Protein AF-A0A2E3PX96-F1 (afdb_monomer_lite)

Secondary structure (DSSP, 8-state):
---S--EEEEEEEE--SS---TT-EEEEEE-S-S---EEEEEEEEETTEEEESS---S-TTSEEEEEE-TTS-EEEEEEEEE-TT-SEEEEPHHHHHHHHHHH--SGGGG---SSSPPEEEEEE---EEEEEEEEEEEE-SSEEEEEEEE--HHHHHTTSS-PPPPPPPPP-PPPP-S------EEEEEEE-SS-EEEEEEE---TT-SEEEEEEESSSS--EEEEEESSSEEEEEE-SS-EEEEEEEESSSB-PPEEEEEPPPPPP----TT----HHHHHHHHHHHHHHHHHHHHHHHHHHHHHHHHHHHHHHHHHHHHHHHHHHHHHHHHHHHHHHHHHHHHHHHHHHHHHHHHHHHHHHHHHHHHHHHHHHHHHHHHHHHHHHHHHHHHHHHTTEEEETTEEEE--EEEEEEEEEETTTEEEEEEEEEE-SBTTB--EE--S-EEEEESSS--EEEE---S--EEE-SS-EEESEETTEE--SS---S---GGG-S------S----S--------GGG----S------SS-TT--------PPP--B--------S-------TT--TTPPEEEEE-PPTT--EEEEEEEEESS-EEEEEEEEEEESSSSSPPEEEEEEEEEEEEEE-TT-EEEEEEEE---S-SEEEEEEEEEE--SS-----EEEEEEEEEEPP-

Foldseek 3Di:
DCPQDWDKDKDKDFPPDDDDDFFDKDKDKFLAFPDQDDKFFFPDDDPQKTQTPDADPDDQQFKFKWKQAPVRDIQDRWRWHDDPVGSIIGTDPVRQVVSCVVPNHDVNRCDCPPPDTIMMTMGGRDTDIAIWGFHDWAQDDRIIITMTTGTDPVVVVVVVDDDPDDDDDDDDDDADPDAWFFPDKDWDWDDDPPWIKIKIATDDTGQFQKKWKWKAQVVPDTHTADIGRHRIDMGTDDQAKIKMWMWGAGVHIHDIDIDIDHGDDDDDDDDPDDPDDVVVVVVVVVVVVVVVVVVVVVVVVVVVVVVVVVVVVVVVVVVVVVVVVVVVVVVVVVVVVVVVVVVVVVVVVVVVVVVVVVVVVVVVVVVVVVVVVVVVVVVVVVVVVVVVVVVVVCVVWVWDDDPPDIDTFQWDWDKDADDDPDQFGIKTAIWGWPDDPPDTDIDRAAWIWTQGPDPDGIDIDGPDPWDWDDPVPDTDTCDDPRDGDDPDDDDPDDDPPPCPDDDDDDPDDPDPDPPDDDDDPPPDDDPDDDPDPPPDDPPPCDDPFPWDDWDKDWDDDPDDDDDDPPPPPVPDDPDWDKDKDADDDAPFKKKKKKKWFWQAKAFKKKKWKWKDQDPDDDTHTFDIDIDGDVVIDHGGDIDIDIDTGPDHDDGMMMMTMDIDGDDDDDDTIMITGITMGMGTDDD

Sequence (683 aa):
DNFFRRTKATFRAELEGRLLKRGDVVLVQSEMPQTWGEAGVVRGISGDDLTLSKEPSTDPGNTYLRIRRKDGGEWGPCKITWTPGSAVVTLDATDRAAAEAEFGALEPHLVDDGDEAPTYLLGEGTDYAFRGILVNMVPDGTGAQIELVIDDPAVHAADQGLSVPAAPQPGFLPPSAGAPAITAMSVHREISVTESLVTVSARHPAGAVSFRAQVSYDGNSWTPVYEGAVPAFSASVRREAFYVRMQAVGDLPGPWRVELVAAAPEEVRFPTNAPIRATELFDAATDTVKSAGDTISDLNTSILAQLNRIATEEDWRGRESDLWIRETDAARASIEETRVLIADEETARVAAFLELQADLTAAEAGISGNATAISGLDTRVTSAEGAITAQSTSITGVQAQVGDVSAGGFYRLQATVGPLPGDVSSEFVVALNAGTEGSPNWQTAGLALQILSGGLGSRAVFNVDQFVVTDGTTVTALFEEGQALFKSAIIPDLTTDKITGLEAYFYSLFATNITSATISTDQLTVGGTKIDADFLDDAAVTPIRESAASGTVTITDNGTPNGGTAVAEFSAYPTLQTYTATGMLLKKPYTVHLEFTAGATCRNFIAYIMYRYETSGGYYYASADQIGNPSGFVAGQKYRILLYLGIADEEIIHFRANATWLVSGTGNSTVSDCQIVVNQISK

Radius of gyration: 90.31 Å; chains: 1; bounding box: 192×82×234 Å

Structure (mmCIF, N/CA/C/O backbone):
data_AF-A0A2E3PX96-F1
#
_entry.id   AF-A0A2E3PX96-F1
#
loop_
_atom_site.group_PDB
_atom_site.id
_atom_site.type_symbol
_atom_site.label_atom_id
_atom_site.label_alt_id
_atom_site.label_comp_id
_atom_site.label_asym_id
_atom_site.label_entity_id
_atom_site.label_seq_id
_atom_site.pdbx_PDB_ins_code
_atom_site.Cartn_x
_atom_site.Cartn_y
_atom_site.Cartn_z
_atom_site.occupancy
_atom_site.B_iso_or_equiv
_atom_site.auth_seq_id
_atom_site.auth_comp_id
_atom_site.auth_asym_id
_atom_site.auth_atom_id
_atom_site.pdbx_PDB_model_num
ATOM 1 N N . ASP A 1 1 ? 34.817 18.732 -29.289 1.00 39.16 1 ASP A N 1
ATOM 2 C CA . ASP A 1 1 ? 33.850 19.441 -28.423 1.00 39.16 1 ASP A CA 1
ATOM 3 C C . ASP A 1 1 ? 32.668 18.581 -27.990 1.00 39.16 1 ASP A C 1
ATOM 5 O O . ASP A 1 1 ? 31.525 18.914 -28.243 1.00 39.16 1 ASP A O 1
ATOM 9 N N . ASN A 1 2 ? 32.938 17.468 -27.302 1.00 42.81 2 ASN A N 1
ATOM 10 C CA . ASN A 1 2 ? 31.910 16.592 -26.711 1.00 42.81 2 ASN A CA 1
ATOM 11 C C . ASN A 1 2 ? 32.230 16.323 -25.224 1.00 42.81 2 ASN A C 1
ATOM 13 O O . ASN A 1 2 ? 31.956 15.249 -24.689 1.00 42.81 2 ASN A O 1
ATOM 17 N N . PHE A 1 3 ? 32.939 17.278 -24.608 1.00 46.78 3 PHE A N 1
ATOM 18 C CA . PHE A 1 3 ? 33.593 17.147 -23.305 1.00 46.78 3 PHE A CA 1
ATOM 19 C C . PHE A 1 3 ? 32.676 17.574 -22.144 1.00 46.78 3 PHE A C 1
ATOM 21 O O . PHE A 1 3 ? 32.769 16.999 -21.067 1.00 46.78 3 PHE A O 1
ATOM 28 N N . PHE A 1 4 ? 31.718 18.480 -22.380 1.00 48.22 4 PHE A N 1
ATOM 29 C CA . PHE A 1 4 ? 30.659 18.835 -21.424 1.00 48.22 4 PHE A CA 1
ATOM 30 C C . PHE A 1 4 ? 29.488 17.856 -21.567 1.00 48.22 4 PHE A C 1
ATOM 32 O O . PHE A 1 4 ? 28.476 18.132 -22.213 1.00 48.22 4 PHE A O 1
ATOM 39 N N . ARG A 1 5 ? 29.681 16.626 -21.084 1.00 53.59 5 ARG A N 1
ATOM 40 C CA . ARG A 1 5 ? 28.681 15.562 -21.201 1.00 53.59 5 ARG A CA 1
ATOM 41 C C . ARG A 1 5 ? 27.552 15.764 -20.191 1.00 53.59 5 ARG A C 1
ATOM 43 O O . ARG A 1 5 ? 27.745 15.578 -19.001 1.00 53.59 5 ARG A O 1
ATOM 50 N N . ARG A 1 6 ? 26.378 16.058 -20.743 1.00 67.44 6 ARG A N 1
ATOM 51 C CA . ARG A 1 6 ? 25.015 15.794 -20.257 1.00 67.44 6 ARG A CA 1
ATOM 52 C C . ARG A 1 6 ? 24.940 14.650 -19.240 1.00 67.44 6 ARG A C 1
ATOM 54 O O . ARG A 1 6 ? 24.895 13.482 -19.635 1.00 67.44 6 ARG A O 1
ATOM 61 N N . THR A 1 7 ? 24.910 14.978 -17.951 1.00 68.94 7 THR A N 1
ATOM 62 C CA . THR A 1 7 ? 24.679 13.985 -16.896 1.00 68.94 7 THR A CA 1
ATOM 63 C C . THR A 1 7 ? 23.211 13.593 -16.941 1.00 68.94 7 THR A C 1
ATOM 65 O O . THR A 1 7 ? 22.332 14.447 -16.843 1.00 68.94 7 THR A O 1
ATOM 68 N N . LYS A 1 8 ? 22.931 12.306 -17.138 1.00 76.25 8 LYS A N 1
ATOM 69 C CA . LYS A 1 8 ? 21.562 11.796 -17.105 1.00 76.25 8 LYS A CA 1
ATOM 70 C C . LYS A 1 8 ? 21.143 11.569 -15.660 1.00 76.25 8 LYS A C 1
ATOM 72 O O . LYS A 1 8 ? 21.836 10.863 -14.933 1.00 76.25 8 LYS A O 1
ATOM 77 N N . ALA A 1 9 ? 20.011 12.136 -15.273 1.00 74.88 9 ALA A N 1
ATOM 78 C CA . ALA A 1 9 ? 19.366 11.879 -13.995 1.00 74.88 9 ALA A CA 1
ATOM 79 C C . ALA A 1 9 ? 18.038 11.172 -14.258 1.00 74.88 9 ALA A C 1
ATOM 81 O O . ALA A 1 9 ? 17.277 11.586 -15.129 1.00 74.88 9 ALA A O 1
ATOM 82 N N . THR A 1 10 ? 17.778 10.085 -13.537 1.00 81.19 10 THR A N 1
ATOM 83 C CA . THR A 1 10 ? 16.532 9.322 -13.661 1.00 81.19 10 THR A CA 1
ATOM 84 C C . THR A 1 10 ? 15.923 9.166 -12.282 1.00 81.19 10 THR A C 1
ATOM 86 O O . THR A 1 10 ? 16.621 8.761 -11.358 1.00 81.19 10 THR A O 1
ATOM 89 N N . PHE A 1 11 ? 14.642 9.483 -12.142 1.00 76.19 11 PHE A N 1
ATOM 90 C CA . PHE A 1 11 ? 13.901 9.293 -10.897 1.00 76.19 11 PHE A CA 1
ATOM 91 C C . PHE A 1 11 ? 12.439 8.968 -11.195 1.00 76.19 11 PHE A C 1
ATOM 93 O O . PHE A 1 11 ? 11.961 9.153 -12.316 1.00 76.19 11 PHE A O 1
ATOM 100 N N . ARG A 1 12 ? 11.739 8.455 -10.185 1.00 78.50 12 ARG A N 1
ATOM 101 C CA . ARG A 1 12 ? 10.309 8.159 -10.243 1.00 78.50 12 ARG A CA 1
ATOM 102 C C . ARG A 1 12 ? 9.548 9.264 -9.521 1.00 78.50 12 ARG A C 1
ATOM 104 O O . ARG A 1 12 ? 9.968 9.682 -8.447 1.00 78.50 12 ARG A O 1
ATOM 111 N N . ALA A 1 13 ? 8.459 9.731 -10.115 1.00 73.88 13 ALA A N 1
ATOM 112 C CA . ALA A 1 13 ? 7.542 10.671 -9.483 1.00 73.88 13 ALA A CA 1
ATOM 113 C C . ALA A 1 13 ? 6.103 10.195 -9.680 1.00 73.88 13 ALA A C 1
ATOM 115 O O . ALA A 1 13 ? 5.778 9.607 -10.713 1.00 73.88 13 ALA A O 1
ATOM 116 N N . GLU A 1 14 ? 5.239 10.451 -8.705 1.00 76.56 14 GLU A N 1
ATOM 117 C CA . GLU A 1 14 ? 3.804 10.210 -8.852 1.00 76.56 14 GLU A CA 1
ATOM 118 C C . GLU A 1 14 ? 3.199 11.193 -9.864 1.00 76.56 14 GLU A C 1
ATOM 120 O O . GLU A 1 14 ? 3.679 12.318 -10.037 1.00 76.56 14 GLU A O 1
ATOM 125 N N . LEU A 1 15 ? 2.160 10.763 -10.583 1.00 65.62 15 LEU A N 1
ATOM 126 C CA . LEU A 1 15 ? 1.509 11.558 -11.632 1.00 65.62 15 LEU A CA 1
ATOM 127 C C . LEU A 1 15 ? 0.526 12.587 -11.042 1.00 65.62 15 LEU A C 1
ATOM 129 O O . LEU A 1 15 ? -0.651 12.624 -11.392 1.00 65.62 15 LEU A O 1
ATOM 133 N N . GLU A 1 16 ? 1.018 13.456 -10.166 1.00 57.62 16 GLU A N 1
ATOM 134 C CA . GLU A 1 16 ? 0.258 14.569 -9.594 1.00 57.62 16 GLU A CA 1
ATOM 135 C C . GLU A 1 16 ? 0.582 15.870 -10.360 1.00 57.62 16 GLU A C 1
ATOM 137 O O . GLU A 1 16 ? 1.697 16.393 -10.315 1.00 57.62 16 GLU A O 1
ATOM 142 N N . GLY A 1 17 ? -0.395 16.418 -11.096 1.00 63.22 17 GLY A N 1
ATOM 143 C CA . GLY A 1 17 ? -0.299 17.752 -11.710 1.00 63.22 17 GLY A CA 1
ATOM 144 C C . GLY A 1 17 ? -0.138 17.799 -13.239 1.00 63.22 17 GLY A C 1
ATOM 145 O O . GLY A 1 17 ? -0.801 17.084 -13.990 1.00 63.22 17 GLY A O 1
ATOM 146 N N . ARG A 1 18 ? 0.654 18.761 -13.741 1.00 64.25 18 ARG A N 1
ATOM 147 C CA . ARG A 1 18 ? 0.753 19.084 -15.179 1.00 64.25 18 ARG A CA 1
ATOM 148 C C . ARG A 1 18 ? 1.598 18.047 -15.927 1.00 64.25 18 ARG A C 1
ATOM 150 O O . ARG A 1 18 ? 2.742 17.810 -15.564 1.00 64.25 18 ARG A O 1
ATOM 157 N N . LEU A 1 19 ? 1.078 17.547 -17.052 1.00 67.44 19 LEU A N 1
ATOM 158 C CA . LEU A 1 19 ? 1.824 16.701 -17.992 1.00 67.44 19 LEU A CA 1
ATOM 159 C C . LEU A 1 19 ? 3.088 17.418 -18.494 1.00 67.44 19 LEU A C 1
ATOM 161 O O . LEU A 1 19 ? 2.997 18.436 -19.193 1.00 67.44 19 LEU A O 1
ATOM 165 N N . LEU A 1 20 ? 4.249 16.867 -18.145 1.00 75.25 20 LEU A N 1
ATOM 166 C CA . LEU A 1 20 ? 5.554 17.308 -18.627 1.00 75.25 20 LEU A CA 1
ATOM 167 C C . LEU A 1 20 ? 5.770 16.805 -20.059 1.00 75.25 20 LEU A C 1
ATOM 169 O O . LEU A 1 20 ? 5.440 15.665 -20.391 1.00 75.25 20 LEU A O 1
ATOM 173 N N . LYS A 1 21 ? 6.310 17.655 -20.931 1.00 81.12 21 LYS A N 1
ATOM 174 C CA . LYS A 1 21 ? 6.632 17.304 -22.318 1.00 81.12 21 LYS A CA 1
ATOM 175 C C . LYS A 1 21 ? 8.136 17.222 -22.506 1.00 81.12 21 LYS A C 1
ATOM 177 O O . LYS A 1 21 ? 8.906 17.951 -21.886 1.00 81.12 21 LYS A O 1
ATOM 182 N N . ARG A 1 22 ? 8.567 16.349 -23.417 1.00 80.94 22 ARG A N 1
ATOM 183 C CA . ARG A 1 22 ? 9.969 16.272 -23.835 1.00 80.94 22 ARG A CA 1
ATOM 184 C C . ARG A 1 22 ? 10.457 17.660 -24.271 1.00 80.94 22 ARG A C 1
ATOM 186 O O . ARG A 1 22 ? 9.856 18.266 -25.155 1.00 80.94 22 ARG A O 1
ATOM 193 N N . GLY A 1 23 ? 11.550 18.124 -23.672 1.00 77.56 23 GLY A N 1
ATOM 194 C CA . GLY A 1 23 ? 12.123 19.455 -23.869 1.00 77.56 23 GLY A CA 1
ATOM 195 C C . GLY A 1 23 ? 11.759 20.483 -22.794 1.00 77.56 23 GLY A C 1
ATOM 196 O O . GLY A 1 23 ? 12.366 21.552 -22.785 1.00 77.56 23 GLY A O 1
ATOM 197 N N . ASP A 1 24 ? 10.831 20.182 -21.880 1.00 79.44 24 ASP A N 1
ATOM 198 C CA . ASP A 1 24 ? 10.526 21.071 -20.756 1.00 79.44 24 ASP A CA 1
ATOM 199 C C . ASP A 1 24 ? 11.726 21.154 -19.795 1.00 79.44 24 ASP A C 1
ATOM 201 O O . ASP A 1 24 ? 12.353 20.143 -19.463 1.00 79.44 24 ASP A O 1
ATOM 205 N N . VAL A 1 25 ? 12.048 22.371 -19.347 1.00 81.88 25 VAL A N 1
ATOM 206 C CA . VAL A 1 25 ? 13.053 22.614 -18.302 1.00 81.88 25 VAL A CA 1
ATOM 207 C C . VAL A 1 25 ? 12.373 22.473 -16.950 1.00 81.88 25 VAL A C 1
ATOM 209 O O . VAL A 1 25 ? 11.431 23.208 -16.649 1.00 81.88 25 VAL A O 1
ATOM 212 N N . VAL A 1 26 ? 12.869 21.558 -16.127 1.00 76.19 26 VAL A N 1
ATOM 213 C CA . VAL A 1 26 ? 12.315 21.264 -14.805 1.00 76.19 26 VAL A CA 1
ATOM 214 C C . VAL A 1 26 ? 13.360 21.503 -13.720 1.00 76.19 26 VAL A C 1
ATOM 216 O O . VAL A 1 26 ? 14.551 21.258 -13.918 1.00 76.19 26 VAL A O 1
ATOM 219 N N . LEU A 1 27 ? 12.912 22.021 -12.576 1.00 80.69 27 LEU A N 1
ATOM 220 C CA . LEU A 1 27 ? 13.709 22.115 -11.356 1.00 80.69 27 LEU A CA 1
ATOM 221 C C . LEU A 1 27 ? 13.350 20.916 -10.483 1.00 80.69 27 LEU A C 1
ATOM 223 O O . LEU A 1 27 ? 12.191 20.766 -10.106 1.00 80.69 27 LEU A O 1
ATOM 227 N N . VAL A 1 28 ? 14.339 20.087 -10.174 1.00 74.88 28 VAL A N 1
ATOM 228 C CA . VAL A 1 28 ? 14.201 18.977 -9.231 1.00 74.88 28 VAL A CA 1
ATOM 229 C C . VAL A 1 28 ? 14.836 19.407 -7.923 1.00 74.88 28 VAL A C 1
ATOM 231 O O . VAL A 1 28 ? 15.961 19.905 -7.934 1.00 74.88 28 VAL A O 1
ATOM 234 N N . GLN A 1 29 ? 14.109 19.242 -6.820 1.00 73.19 29 GLN A N 1
ATOM 235 C CA . GLN A 1 29 ? 14.590 19.486 -5.463 1.00 73.19 29 GLN A CA 1
ATOM 236 C C . GLN A 1 29 ? 14.270 18.253 -4.619 1.00 73.19 29 GLN A C 1
ATOM 238 O O . GLN A 1 29 ? 13.147 17.757 -4.661 1.00 73.19 29 GLN A O 1
ATOM 243 N N . SER A 1 30 ? 15.263 17.750 -3.895 1.00 70.00 30 SER A N 1
ATOM 244 C CA . SER A 1 30 ? 15.130 16.643 -2.951 1.00 70.00 30 SER A CA 1
ATOM 245 C C . SER A 1 30 ? 15.850 17.017 -1.666 1.00 70.00 30 SER A C 1
ATOM 247 O O . SER A 1 30 ? 17.024 17.369 -1.711 1.00 70.00 30 SER A O 1
ATOM 249 N N . GLU A 1 31 ? 15.162 16.882 -0.538 1.00 63.03 31 GLU A N 1
ATOM 250 C CA . GLU A 1 31 ? 15.746 16.998 0.809 1.00 63.03 31 GLU A CA 1
ATOM 251 C C . GLU A 1 31 ? 16.240 15.623 1.322 1.00 63.03 31 GLU A C 1
ATOM 253 O O . GLU A 1 31 ? 16.832 15.505 2.393 1.00 63.03 31 GLU A O 1
ATOM 258 N N . MET A 1 32 ? 16.012 14.558 0.539 1.00 64.31 32 MET A N 1
ATOM 259 C CA . MET A 1 32 ? 16.422 13.186 0.847 1.00 64.31 32 MET A CA 1
ATOM 260 C C . MET A 1 32 ? 17.816 12.829 0.295 1.00 64.31 32 MET A C 1
ATOM 262 O O . MET A 1 32 ? 18.185 13.312 -0.784 1.00 64.31 32 MET A O 1
ATOM 266 N N . PRO A 1 33 ? 18.558 11.915 0.962 1.00 64.50 33 PRO A N 1
ATOM 267 C CA . PRO A 1 33 ? 19.884 11.483 0.528 1.00 64.50 33 PRO A CA 1
ATOM 268 C C . PRO A 1 33 ? 19.886 10.840 -0.860 1.00 64.50 33 PRO A C 1
ATOM 270 O O . PRO A 1 33 ? 19.185 9.860 -1.116 1.00 64.50 33 PRO A O 1
ATOM 273 N N . GLN A 1 34 ? 20.745 11.351 -1.741 1.00 65.19 34 GLN A N 1
ATOM 274 C CA . GLN A 1 34 ? 20.961 10.807 -3.089 1.00 65.19 34 GLN A CA 1
ATOM 275 C C . GLN A 1 34 ? 22.157 9.841 -3.155 1.00 65.19 34 GLN A C 1
ATOM 277 O O . GLN A 1 34 ? 22.294 9.083 -4.115 1.00 65.19 34 GLN A O 1
ATOM 282 N N . THR A 1 35 ? 23.012 9.839 -2.127 1.00 66.38 35 THR A N 1
ATOM 283 C CA . THR A 1 35 ? 24.210 8.991 -2.057 1.00 66.38 35 THR A CA 1
ATOM 284 C C . THR A 1 35 ? 24.185 8.165 -0.776 1.00 66.38 35 THR A C 1
ATOM 286 O O . THR A 1 35 ? 24.228 8.714 0.322 1.00 66.38 35 THR A O 1
ATOM 289 N N . TRP A 1 36 ? 24.129 6.844 -0.930 1.00 74.19 36 TRP A N 1
ATOM 290 C CA . TRP A 1 36 ? 24.112 5.869 0.162 1.00 74.19 36 TRP A CA 1
ATOM 291 C C . TRP A 1 36 ? 25.532 5.326 0.345 1.00 74.19 36 TRP A C 1
ATOM 293 O O . TRP A 1 36 ? 25.944 4.385 -0.330 1.00 74.19 36 TRP A O 1
ATOM 303 N N . GLY A 1 37 ? 26.329 6.037 1.144 1.00 66.19 37 GLY A N 1
ATOM 304 C CA . GLY A 1 37 ? 27.793 5.930 1.142 1.00 66.19 37 GLY A CA 1
ATOM 305 C C . GLY A 1 37 ? 28.381 5.001 2.201 1.00 66.19 37 GLY A C 1
ATOM 306 O O . GLY A 1 37 ? 29.505 4.526 2.038 1.00 66.19 37 GLY A O 1
ATOM 307 N N . GLU A 1 38 ? 27.641 4.713 3.272 1.00 81.38 38 GLU A N 1
ATOM 308 C CA . GLU A 1 38 ? 28.130 3.882 4.370 1.00 81.38 38 GLU A CA 1
ATOM 309 C C . GLU A 1 38 ? 27.197 2.699 4.633 1.00 81.38 38 GLU A C 1
ATOM 311 O O . GLU A 1 38 ? 26.028 2.876 4.954 1.00 81.38 38 GLU A O 1
ATOM 316 N N . ALA A 1 39 ? 27.737 1.483 4.516 1.00 87.69 39 ALA A N 1
ATOM 317 C CA . ALA A 1 39 ? 27.013 0.243 4.768 1.00 87.69 39 ALA A CA 1
ATOM 318 C C . ALA A 1 39 ? 27.545 -0.491 6.007 1.00 87.69 39 ALA A C 1
ATOM 320 O O . ALA A 1 39 ? 28.720 -0.357 6.378 1.00 87.69 39 ALA A O 1
ATOM 321 N N . GLY A 1 40 ? 26.696 -1.319 6.609 1.00 89.25 40 GLY A N 1
ATOM 322 C CA . GLY A 1 40 ? 27.073 -2.205 7.706 1.00 89.25 40 GLY A CA 1
ATOM 323 C C . GLY A 1 40 ? 25.986 -3.219 8.047 1.00 89.25 40 GLY A C 1
ATOM 324 O O . GLY A 1 40 ? 25.051 -3.424 7.279 1.00 89.25 40 GLY A O 1
ATOM 325 N N . VAL A 1 41 ? 26.128 -3.863 9.205 1.00 91.06 41 VAL A N 1
ATOM 326 C CA . VAL A 1 41 ? 25.196 -4.884 9.710 1.00 91.06 41 VAL A CA 1
ATOM 327 C C . VAL A 1 41 ? 24.482 -4.382 10.961 1.00 91.06 41 VAL A C 1
ATOM 329 O O . VAL A 1 41 ? 25.112 -3.792 11.840 1.00 91.06 41 VAL A O 1
ATOM 332 N N . VAL A 1 42 ? 23.184 -4.634 11.066 1.00 91.44 42 VAL A N 1
ATOM 333 C CA . VAL A 1 42 ? 22.403 -4.411 12.283 1.00 91.44 42 VAL A CA 1
ATOM 334 C C . VAL A 1 42 ? 22.627 -5.583 13.241 1.00 91.44 42 VAL A C 1
ATOM 336 O O . VAL A 1 42 ? 22.469 -6.740 12.872 1.00 91.44 42 VAL A O 1
ATOM 339 N N . ARG A 1 43 ? 23.017 -5.301 14.485 1.00 89.31 43 ARG A N 1
ATOM 340 C CA . ARG A 1 43 ? 23.285 -6.310 15.525 1.00 89.31 43 ARG A CA 1
ATOM 341 C C . ARG A 1 43 ? 22.123 -6.531 16.489 1.00 89.31 43 ARG A C 1
ATOM 343 O O . ARG A 1 43 ? 22.127 -7.521 17.212 1.00 89.31 43 ARG A O 1
ATOM 350 N N . GLY A 1 44 ? 21.165 -5.612 16.539 1.00 85.56 44 GLY A N 1
ATOM 351 C CA . GLY A 1 44 ? 19.994 -5.737 17.397 1.00 85.56 44 GLY A CA 1
ATOM 352 C C . GLY A 1 44 ? 19.132 -4.483 17.388 1.00 85.56 44 GLY A C 1
ATOM 353 O O . GLY A 1 44 ? 19.580 -3.422 16.954 1.00 85.56 44 GLY A O 1
ATOM 354 N N . ILE A 1 45 ? 17.909 -4.626 17.887 1.00 90.31 45 ILE A N 1
ATOM 355 C CA . ILE A 1 45 ? 16.933 -3.549 18.049 1.00 90.31 45 ILE A CA 1
ATOM 356 C C . ILE A 1 45 ? 16.323 -3.615 19.453 1.00 90.31 45 ILE A C 1
ATOM 358 O O . ILE A 1 45 ? 16.100 -4.702 19.990 1.00 90.31 45 ILE A O 1
ATOM 362 N N . SER A 1 46 ? 16.073 -2.455 20.055 1.00 88.88 46 SER A N 1
ATOM 363 C CA . SER A 1 46 ? 15.387 -2.304 21.336 1.00 88.88 46 SER A CA 1
ATOM 364 C C . SER A 1 46 ? 14.476 -1.079 21.276 1.00 88.88 46 SER A C 1
ATOM 366 O O . SER A 1 46 ? 14.913 0.039 21.537 1.00 88.88 46 SER A O 1
ATOM 368 N N . GLY A 1 47 ? 13.201 -1.282 20.936 1.00 87.69 47 GLY A N 1
ATOM 369 C CA . GLY A 1 47 ? 12.292 -0.169 20.651 1.00 87.69 47 GLY A CA 1
ATOM 370 C C . GLY A 1 47 ? 12.715 0.544 19.368 1.00 87.69 47 GLY A C 1
ATOM 371 O O . GLY A 1 47 ? 12.807 -0.103 18.327 1.00 87.69 47 GLY A O 1
ATOM 372 N N . ASP A 1 48 ? 12.996 1.844 19.456 1.00 90.50 48 ASP A N 1
ATOM 373 C CA . ASP A 1 48 ? 13.488 2.665 18.337 1.00 90.50 48 ASP A CA 1
ATOM 374 C C . ASP A 1 48 ? 15.020 2.691 18.223 1.00 90.50 48 ASP A C 1
ATOM 376 O O . ASP A 1 48 ? 15.562 3.242 17.265 1.00 90.50 48 ASP A O 1
ATOM 380 N N . ASP A 1 49 ? 15.728 2.068 19.169 1.00 92.62 49 ASP A N 1
ATOM 381 C CA . ASP A 1 49 ? 17.187 2.034 19.184 1.00 92.62 49 ASP A CA 1
ATOM 382 C C . ASP A 1 49 ? 17.723 0.816 18.419 1.00 92.62 49 ASP A C 1
ATOM 384 O O . ASP A 1 49 ? 17.512 -0.339 18.800 1.00 92.62 49 ASP A O 1
ATOM 388 N N . LEU A 1 50 ? 18.479 1.079 17.357 1.00 92.19 50 LEU A N 1
ATOM 389 C CA . LEU A 1 50 ? 19.200 0.119 16.528 1.00 92.19 50 LEU A CA 1
ATOM 390 C C . LEU A 1 50 ? 20.679 0.080 16.911 1.00 92.19 50 LEU A C 1
ATOM 392 O O . LEU A 1 50 ? 21.376 1.090 16.890 1.00 92.19 50 LEU A O 1
ATOM 396 N N . THR A 1 51 ? 21.200 -1.110 17.198 1.00 93.12 51 THR A N 1
ATOM 397 C CA . THR A 1 51 ? 22.638 -1.324 17.412 1.00 93.12 51 THR A CA 1
ATOM 398 C C . THR A 1 51 ? 23.300 -1.692 16.090 1.00 93.12 51 THR A C 1
ATOM 400 O O . THR A 1 51 ? 23.053 -2.769 15.550 1.00 93.12 51 THR A O 1
ATOM 403 N N . LEU A 1 52 ? 24.163 -0.828 15.567 1.00 93.12 52 LEU A N 1
ATOM 404 C CA . LEU A 1 52 ? 24.862 -1.014 14.299 1.00 93.12 52 LEU A CA 1
ATOM 405 C C . LEU A 1 52 ? 26.230 -1.693 14.481 1.00 93.12 52 LEU A C 1
ATOM 407 O O . LEU A 1 52 ? 26.799 -1.764 15.570 1.00 93.12 52 LEU A O 1
ATOM 411 N N . SER A 1 53 ? 26.790 -2.209 13.386 1.00 91.19 53 SER A N 1
ATOM 412 C CA . SER A 1 53 ? 28.097 -2.882 13.374 1.00 91.19 53 SER A CA 1
ATOM 413 C C . SER A 1 53 ? 29.285 -1.970 13.687 1.00 91.19 53 SER A C 1
ATOM 415 O O . SER A 1 53 ? 30.326 -2.466 14.121 1.00 91.19 53 SER A O 1
ATOM 417 N N . LYS A 1 54 ? 29.125 -0.666 13.453 1.00 90.12 54 LYS A N 1
ATOM 418 C CA . LYS A 1 54 ? 30.088 0.406 13.706 1.00 90.12 54 LYS A CA 1
ATOM 419 C C . LYS A 1 54 ? 29.323 1.714 13.905 1.00 90.12 54 LYS A C 1
ATOM 421 O O . LYS A 1 54 ? 28.183 1.829 13.459 1.00 90.12 54 LYS A O 1
ATOM 426 N N . GLU A 1 55 ? 29.960 2.672 14.564 1.00 90.19 55 GLU A N 1
ATOM 427 C CA . GLU A 1 55 ? 29.449 4.038 14.652 1.00 90.19 55 GLU A CA 1
ATOM 428 C C . GLU A 1 55 ? 29.322 4.651 13.242 1.00 90.19 55 GLU A C 1
ATOM 430 O O . GLU A 1 55 ? 30.269 4.524 12.458 1.00 90.19 55 GLU A O 1
ATOM 435 N N . PRO A 1 56 ? 28.186 5.295 12.914 1.00 88.75 56 PRO A N 1
ATOM 436 C CA . PRO A 1 56 ? 28.052 6.077 11.691 1.00 88.75 56 PRO A CA 1
ATOM 437 C C . PRO A 1 56 ? 29.085 7.207 11.603 1.00 88.75 56 PRO A C 1
ATOM 439 O O . PRO A 1 56 ? 29.295 7.949 12.560 1.00 88.75 56 PRO A O 1
ATOM 442 N N . SER A 1 57 ? 29.699 7.373 10.433 1.00 84.50 57 SER A N 1
ATOM 443 C CA . SER A 1 57 ? 30.687 8.429 10.165 1.00 84.50 57 SER A CA 1
ATOM 444 C C . SER A 1 57 ? 30.086 9.734 9.618 1.00 84.50 57 SER A C 1
ATOM 446 O O . SER A 1 57 ? 30.831 10.665 9.311 1.00 84.50 57 SER A O 1
ATOM 448 N N . THR A 1 58 ? 28.758 9.792 9.494 1.00 81.56 58 THR A N 1
ATOM 449 C CA . THR A 1 58 ? 27.974 10.889 8.903 1.00 81.56 58 THR A CA 1
ATOM 450 C C . THR A 1 58 ? 27.475 11.898 9.952 1.00 81.56 58 THR A C 1
ATOM 452 O O . THR A 1 58 ? 27.752 11.754 11.139 1.00 81.56 58 THR A O 1
ATOM 455 N N . ASP A 1 59 ? 26.752 12.946 9.546 1.00 82.94 59 ASP A N 1
ATOM 456 C CA . ASP A 1 59 ? 26.159 13.934 10.467 1.00 82.94 59 ASP A CA 1
ATOM 457 C C . ASP A 1 59 ? 25.031 13.337 11.356 1.00 82.94 59 ASP A C 1
ATOM 459 O O . ASP A 1 59 ? 23.982 12.944 10.825 1.00 82.94 59 ASP A O 1
ATOM 463 N N . PRO A 1 60 ? 25.168 13.334 12.703 1.00 82.94 60 PRO A N 1
ATOM 464 C CA . PRO A 1 60 ? 24.156 12.833 13.640 1.00 82.94 60 PRO A CA 1
ATOM 465 C C . PRO A 1 60 ? 22.785 13.508 13.580 1.00 82.94 60 PRO A C 1
ATOM 467 O O . PRO A 1 60 ? 21.808 12.927 14.047 1.00 82.94 60 PRO A O 1
ATOM 470 N N . GLY A 1 61 ? 22.692 14.737 13.065 1.00 78.81 61 GLY A N 1
ATOM 471 C CA . GLY A 1 61 ? 21.423 15.466 12.960 1.00 78.81 61 GLY A CA 1
ATOM 472 C C . GLY A 1 61 ? 20.705 15.291 11.621 1.00 78.81 61 GLY A C 1
ATOM 473 O O . GLY A 1 61 ? 19.544 15.699 11.485 1.00 78.81 61 GLY A O 1
ATOM 474 N N . ASN A 1 62 ? 21.389 14.723 10.626 1.00 83.25 62 ASN A N 1
ATOM 475 C CA . ASN A 1 62 ? 20.959 14.790 9.234 1.00 83.25 62 ASN A CA 1
ATOM 476 C C . ASN A 1 62 ? 21.331 13.544 8.417 1.00 83.25 62 ASN A C 1
ATOM 478 O O . ASN A 1 62 ? 21.695 13.629 7.244 1.00 83.25 62 ASN A O 1
ATOM 482 N N . THR A 1 63 ? 21.233 12.373 9.040 1.00 86.94 63 THR A N 1
ATOM 483 C CA . THR A 1 63 ? 21.447 11.085 8.378 1.00 86.94 63 THR A CA 1
ATOM 484 C C . THR A 1 63 ? 20.148 10.292 8.344 1.00 86.94 63 THR A C 1
ATOM 486 O O . THR A 1 63 ? 19.391 10.267 9.314 1.00 86.94 63 THR A O 1
ATOM 489 N N . TYR A 1 64 ? 19.920 9.606 7.231 1.00 89.25 64 TYR A N 1
ATOM 490 C CA . TYR A 1 64 ? 18.852 8.633 7.071 1.00 89.25 64 TYR A CA 1
ATOM 491 C C . TYR A 1 64 ? 19.443 7.245 6.872 1.00 89.25 64 TYR A C 1
ATOM 493 O O . TYR A 1 64 ? 20.531 7.073 6.316 1.00 89.25 64 TYR A O 1
ATOM 501 N N . LEU A 1 65 ? 18.687 6.253 7.315 1.00 89.31 65 LEU A N 1
ATOM 502 C CA . LEU A 1 65 ? 19.036 4.850 7.266 1.00 89.31 65 LEU A CA 1
ATOM 503 C C . LEU A 1 65 ? 18.017 4.094 6.413 1.00 89.31 65 LEU A C 1
ATOM 505 O O . LEU A 1 65 ? 16.809 4.330 6.487 1.00 89.31 65 LEU A O 1
ATOM 509 N N . ARG A 1 66 ? 18.529 3.169 5.606 1.00 90.38 66 ARG A N 1
ATOM 510 C CA . ARG A 1 66 ? 17.763 2.134 4.915 1.00 90.38 66 ARG A CA 1
ATOM 511 C C . ARG A 1 66 ? 18.238 0.767 5.353 1.00 90.38 66 ARG A C 1
ATOM 513 O O . ARG A 1 66 ? 19.422 0.581 5.628 1.00 90.38 66 ARG A O 1
ATOM 520 N N . ILE A 1 67 ? 17.323 -0.189 5.382 1.00 89.81 67 ILE A N 1
ATOM 521 C CA . ILE A 1 67 ? 17.607 -1.581 5.730 1.00 89.81 67 ILE A CA 1
ATOM 522 C C . ILE A 1 67 ? 17.251 -2.461 4.548 1.00 89.81 67 ILE A C 1
ATOM 524 O O . ILE A 1 67 ? 16.224 -2.272 3.903 1.00 89.81 67 ILE A O 1
ATOM 528 N N . ARG A 1 68 ? 18.103 -3.437 4.250 1.00 87.62 68 ARG A N 1
ATOM 529 C CA . ARG A 1 68 ? 17.807 -4.421 3.216 1.00 87.62 68 ARG A CA 1
ATOM 530 C C . ARG A 1 68 ? 16.744 -5.391 3.726 1.00 87.62 68 ARG A C 1
ATOM 532 O O . ARG A 1 68 ? 16.926 -6.039 4.755 1.00 87.62 68 ARG A O 1
ATOM 539 N N . ARG A 1 69 ? 15.640 -5.504 2.996 1.00 85.56 69 ARG A N 1
ATOM 540 C CA . ARG A 1 69 ? 14.581 -6.478 3.262 1.00 85.56 69 ARG A CA 1
ATOM 541 C C . ARG A 1 69 ? 14.984 -7.856 2.739 1.00 85.56 69 ARG A C 1
ATOM 543 O O . ARG A 1 69 ? 15.766 -7.984 1.797 1.00 85.56 69 ARG A O 1
ATOM 550 N N . LYS A 1 70 ? 14.381 -8.900 3.310 1.00 76.25 70 LYS A N 1
ATOM 551 C CA . LYS A 1 70 ? 14.597 -10.305 2.910 1.00 76.25 70 LYS A CA 1
ATOM 552 C C . LYS A 1 70 ? 14.108 -10.613 1.482 1.00 76.25 70 LYS A C 1
ATOM 554 O O . LYS A 1 70 ? 14.540 -11.595 0.895 1.00 76.25 70 LYS A O 1
ATOM 559 N N . ASP A 1 71 ? 13.247 -9.771 0.905 1.00 75.31 71 ASP A N 1
ATOM 560 C CA . ASP A 1 71 ? 12.792 -9.867 -0.491 1.00 75.31 71 ASP A CA 1
ATOM 561 C C . ASP A 1 71 ? 13.762 -9.206 -1.495 1.00 75.31 71 ASP A C 1
ATOM 563 O O . ASP A 1 71 ? 13.488 -9.161 -2.693 1.00 75.31 71 ASP A O 1
ATOM 567 N N . GLY A 1 72 ? 14.897 -8.684 -1.016 1.00 73.25 72 GLY A N 1
ATOM 568 C CA . GLY A 1 72 ? 15.872 -7.945 -1.817 1.00 73.25 72 GLY A CA 1
ATOM 569 C C . GLY A 1 72 ? 15.527 -6.467 -2.026 1.00 73.25 72 GLY A C 1
ATOM 570 O O . GLY A 1 72 ? 16.332 -5.758 -2.632 1.00 73.25 72 GLY A O 1
ATOM 571 N N . GLY A 1 73 ? 14.378 -6.003 -1.519 1.00 80.06 73 GLY A N 1
ATOM 572 C CA . GLY A 1 73 ? 13.989 -4.595 -1.481 1.00 80.06 73 GLY A CA 1
ATOM 573 C C . GLY A 1 73 ? 14.672 -3.812 -0.357 1.00 80.06 73 GLY A C 1
ATOM 574 O O . GLY A 1 73 ? 15.442 -4.353 0.437 1.00 80.06 73 GLY A O 1
ATOM 575 N N . GLU A 1 74 ? 14.373 -2.519 -0.274 1.00 86.06 74 GLU A N 1
ATOM 576 C CA . GLU A 1 74 ? 14.857 -1.634 0.789 1.00 86.06 74 GLU A CA 1
ATOM 577 C C . GLU A 1 74 ? 13.681 -1.186 1.665 1.00 86.06 74 GLU A C 1
ATOM 579 O O . GLU A 1 74 ? 12.575 -0.967 1.177 1.00 86.06 74 GLU A O 1
ATOM 584 N N . TRP A 1 75 ? 13.926 -1.081 2.967 1.00 88.31 75 TRP A N 1
ATOM 585 C CA . TRP A 1 75 ? 13.024 -0.543 3.976 1.00 88.31 75 TRP A CA 1
ATOM 586 C C . TRP A 1 75 ? 13.552 0.823 4.425 1.00 88.31 75 TRP A C 1
ATOM 588 O O . TRP A 1 75 ? 14.745 0.950 4.721 1.00 88.31 75 TRP A O 1
ATOM 598 N N . GLY A 1 76 ? 12.689 1.837 4.463 1.00 84.75 76 GLY A N 1
ATOM 599 C CA . GLY A 1 76 ? 13.066 3.237 4.687 1.00 84.75 76 GLY A CA 1
ATOM 600 C C . GLY A 1 76 ? 13.012 4.069 3.397 1.00 84.75 76 GLY A C 1
ATOM 601 O O . GLY A 1 76 ? 12.549 3.582 2.368 1.00 84.75 76 GLY A O 1
ATOM 602 N N . PRO A 1 77 ? 13.509 5.317 3.393 1.00 85.50 77 PRO A N 1
ATOM 603 C CA . PRO A 1 77 ? 14.457 5.913 4.339 1.00 85.50 77 PRO A CA 1
ATOM 604 C C . PRO A 1 77 ? 13.813 6.382 5.652 1.00 85.50 77 PRO A C 1
ATOM 606 O O . PRO A 1 77 ? 12.763 7.008 5.632 1.00 85.50 77 PRO A O 1
ATOM 609 N N . CYS A 1 78 ? 14.477 6.133 6.783 1.00 88.31 78 CYS A N 1
ATOM 610 C CA . CYS A 1 78 ? 14.076 6.643 8.098 1.00 88.31 78 CYS A CA 1
ATOM 611 C C . CYS A 1 78 ? 15.183 7.529 8.671 1.00 88.31 78 CYS A C 1
ATOM 613 O O . CYS A 1 78 ? 16.352 7.129 8.648 1.00 88.31 78 CYS A O 1
ATOM 615 N N . LYS A 1 79 ? 14.851 8.715 9.193 1.00 89.62 79 LYS A N 1
ATOM 616 C CA . LYS A 1 79 ? 15.840 9.568 9.856 1.00 89.62 79 LYS A CA 1
ATOM 617 C C . LYS A 1 79 ? 16.374 8.903 11.121 1.00 89.62 79 LYS A C 1
ATOM 619 O O . LYS A 1 79 ? 15.628 8.244 11.848 1.00 89.62 79 LYS A O 1
ATOM 624 N N . ILE A 1 80 ? 17.670 9.076 11.370 1.00 90.81 80 ILE A N 1
ATOM 625 C CA . ILE A 1 80 ? 18.344 8.560 12.560 1.00 90.81 80 ILE A CA 1
ATOM 626 C C . ILE A 1 80 ? 19.104 9.654 13.294 1.00 90.81 80 ILE A C 1
ATOM 628 O O . ILE A 1 80 ? 19.606 10.602 12.691 1.00 90.81 80 ILE A O 1
ATOM 632 N N . THR A 1 81 ? 19.223 9.480 14.605 1.00 91.44 81 THR A N 1
ATOM 633 C CA . THR A 1 81 ? 20.075 10.302 15.467 1.00 91.44 81 THR A CA 1
ATOM 634 C C . THR A 1 81 ? 20.915 9.407 16.364 1.00 91.44 81 THR A C 1
ATOM 636 O O . THR A 1 81 ? 20.507 8.304 16.716 1.00 91.44 81 THR A O 1
ATOM 639 N N . TRP A 1 82 ? 22.116 9.842 16.727 1.00 92.88 82 TRP A N 1
ATOM 640 C CA . TRP A 1 82 ? 22.943 9.127 17.697 1.00 92.88 82 TRP A CA 1
ATOM 641 C C . TRP A 1 82 ? 23.875 10.088 18.422 1.00 92.88 82 TRP A C 1
ATOM 643 O O . TRP A 1 82 ? 24.056 11.242 18.035 1.00 92.88 82 TRP A O 1
ATOM 653 N N . THR A 1 83 ? 24.477 9.603 19.503 1.00 91.12 83 THR A N 1
ATOM 654 C CA . THR A 1 83 ? 25.544 10.331 20.193 1.00 91.12 83 THR A CA 1
ATOM 655 C C . THR A 1 83 ? 26.893 9.924 19.596 1.00 91.12 83 THR A C 1
ATOM 657 O O . THR A 1 83 ? 27.169 8.722 19.564 1.00 91.12 83 THR A O 1
ATOM 660 N N . PRO A 1 84 ? 27.753 10.870 19.169 1.00 88.69 84 PRO A N 1
ATOM 661 C CA . PRO A 1 84 ? 29.102 10.547 18.706 1.00 88.69 84 PRO A CA 1
ATOM 662 C C . PRO A 1 84 ? 29.872 9.701 19.734 1.00 88.69 84 PRO A C 1
ATOM 664 O O . PRO A 1 84 ? 29.860 9.995 20.930 1.00 88.69 84 PRO A O 1
ATOM 667 N N . GLY A 1 85 ? 30.528 8.642 19.275 1.00 85.75 85 GLY A N 1
ATOM 668 C CA . GLY A 1 85 ? 31.139 7.572 20.062 1.00 85.75 85 GLY A CA 1
ATOM 669 C C . GLY A 1 85 ? 30.261 6.324 20.246 1.00 85.75 85 GLY A C 1
ATOM 670 O O . GLY A 1 85 ? 30.719 5.355 20.855 1.00 85.75 85 GLY A O 1
ATOM 671 N N . SER A 1 86 ? 29.008 6.331 19.774 1.00 89.62 86 SER A N 1
ATOM 672 C CA . SER A 1 86 ? 28.045 5.231 19.936 1.00 89.62 86 SER A CA 1
ATOM 673 C C . SER A 1 86 ? 27.725 4.542 18.610 1.00 89.62 86 SER A C 1
ATOM 675 O O . SER A 1 86 ? 27.454 5.193 17.607 1.00 89.62 86 SER A O 1
ATOM 677 N N . ALA A 1 87 ? 27.663 3.208 18.624 1.00 91.88 87 ALA A N 1
ATOM 678 C CA . ALA A 1 87 ? 27.099 2.418 17.526 1.00 91.88 87 ALA A CA 1
ATOM 679 C C . ALA A 1 87 ? 25.577 2.214 17.652 1.00 91.88 87 ALA A C 1
ATOM 681 O O . ALA A 1 87 ? 24.981 1.535 16.821 1.00 91.88 87 ALA A O 1
ATOM 682 N N . VAL A 1 88 ? 24.952 2.756 18.701 1.00 93.06 88 VAL A N 1
ATOM 683 C CA . VAL A 1 88 ? 23.497 2.736 18.884 1.00 93.06 88 VAL A CA 1
ATOM 684 C C . VAL A 1 88 ? 22.908 4.007 18.287 1.00 93.06 88 VAL A C 1
ATOM 686 O O . VAL A 1 88 ? 23.287 5.103 18.704 1.00 93.06 88 VAL A O 1
ATOM 689 N N . VAL A 1 89 ? 22.000 3.838 17.329 1.00 93.19 89 VAL A N 1
ATOM 690 C CA . VAL A 1 89 ? 21.268 4.913 16.653 1.00 93.19 89 VAL A CA 1
ATOM 691 C C . VAL A 1 89 ? 19.784 4.808 16.982 1.00 93.19 89 VAL A C 1
ATOM 693 O O . VAL A 1 89 ? 19.243 3.710 17.024 1.00 93.19 89 VAL A O 1
ATOM 696 N N . THR A 1 90 ? 19.124 5.937 17.189 1.00 94.19 90 THR A N 1
ATOM 697 C CA . THR A 1 90 ? 17.686 6.024 17.450 1.00 94.19 90 THR A CA 1
ATOM 698 C C . THR A 1 90 ? 16.972 6.434 16.166 1.00 94.19 90 THR A C 1
ATOM 700 O O . THR A 1 90 ? 17.343 7.438 15.549 1.00 94.19 90 THR A O 1
ATOM 703 N N . LEU A 1 91 ? 15.968 5.657 15.758 1.00 92.75 91 LEU A N 1
ATOM 704 C CA . LEU A 1 91 ? 15.070 5.977 14.646 1.00 92.75 91 LEU A CA 1
ATOM 705 C C . LEU A 1 91 ? 14.118 7.116 15.039 1.00 92.75 91 LEU A C 1
ATOM 707 O O . LEU A 1 91 ? 13.588 7.126 16.149 1.00 92.75 91 LEU A O 1
ATOM 711 N N . ASP A 1 92 ? 13.858 8.059 14.133 1.00 92.25 92 ASP A N 1
ATOM 712 C CA . ASP A 1 92 ? 12.782 9.032 14.334 1.00 92.25 92 ASP A CA 1
ATOM 713 C C . ASP A 1 92 ? 11.418 8.326 14.293 1.00 92.25 92 ASP A C 1
ATOM 715 O O . ASP A 1 92 ? 11.097 7.621 13.338 1.00 92.25 92 ASP A O 1
ATOM 719 N N . ALA A 1 93 ? 10.602 8.514 15.331 1.00 87.62 93 ALA A N 1
ATOM 720 C CA . ALA A 1 93 ? 9.332 7.804 15.474 1.00 87.62 93 ALA A CA 1
ATOM 721 C C . ALA A 1 93 ? 8.305 8.159 14.380 1.00 87.62 93 ALA A C 1
ATOM 723 O O . ALA A 1 93 ? 7.470 7.325 14.028 1.00 87.62 93 ALA A O 1
ATOM 724 N N . THR A 1 94 ? 8.351 9.381 13.838 1.00 86.25 94 THR A N 1
ATOM 725 C CA . THR A 1 94 ? 7.422 9.827 12.787 1.00 86.25 94 THR A CA 1
ATOM 726 C C . THR A 1 94 ? 7.806 9.203 11.454 1.00 86.25 94 THR A C 1
ATOM 728 O O . THR A 1 94 ? 6.958 8.619 10.779 1.00 86.25 94 THR A O 1
ATOM 731 N N . ASP A 1 95 ? 9.091 9.268 11.109 1.00 85.00 95 ASP A N 1
ATOM 732 C CA . ASP A 1 95 ? 9.613 8.670 9.881 1.00 85.00 95 ASP A CA 1
ATOM 733 C C . ASP A 1 95 ? 9.511 7.146 9.916 1.00 85.00 95 ASP A C 1
ATOM 735 O O . ASP A 1 95 ? 9.164 6.528 8.911 1.00 85.00 95 ASP A O 1
ATOM 739 N N . ARG A 1 96 ? 9.746 6.532 11.082 1.00 86.81 96 ARG A N 1
ATOM 740 C CA . ARG A 1 96 ? 9.543 5.098 11.284 1.00 86.81 96 ARG A CA 1
ATOM 741 C C . ARG A 1 96 ? 8.095 4.715 11.008 1.00 86.81 96 ARG A C 1
ATOM 743 O O . ARG A 1 96 ? 7.864 3.784 10.247 1.00 86.81 96 ARG A O 1
ATOM 750 N N . ALA A 1 97 ? 7.125 5.434 11.572 1.00 83.62 97 ALA A N 1
ATOM 751 C CA . ALA A 1 97 ? 5.711 5.150 11.336 1.00 83.62 97 ALA A CA 1
ATOM 752 C C . ALA A 1 97 ? 5.322 5.312 9.854 1.00 83.62 97 ALA A C 1
ATOM 754 O O . ALA A 1 97 ? 4.547 4.510 9.333 1.00 83.62 97 ALA A O 1
ATOM 755 N N . ALA A 1 98 ? 5.878 6.312 9.160 1.00 79.19 98 ALA A N 1
ATOM 756 C CA . ALA A 1 98 ? 5.671 6.498 7.723 1.00 79.19 98 ALA A CA 1
ATOM 757 C C . ALA A 1 98 ? 6.292 5.356 6.898 1.00 79.19 98 ALA A C 1
ATOM 759 O O . ALA A 1 98 ? 5.631 4.789 6.029 1.00 79.19 98 ALA A O 1
ATOM 760 N N . ALA A 1 99 ? 7.528 4.962 7.217 1.00 83.12 99 ALA A N 1
ATOM 761 C CA . ALA A 1 99 ? 8.209 3.848 6.568 1.00 83.12 99 ALA A CA 1
ATOM 762 C C . ALA A 1 99 ? 7.510 2.505 6.839 1.00 83.12 99 ALA A C 1
ATOM 764 O O . ALA A 1 99 ? 7.426 1.677 5.938 1.00 83.12 99 ALA A O 1
ATOM 765 N N . GLU A 1 100 ? 6.962 2.283 8.036 1.00 87.62 100 GLU A N 1
ATOM 766 C CA . GLU A 1 100 ? 6.190 1.073 8.349 1.00 87.62 100 GLU A CA 1
ATOM 767 C C . GLU A 1 100 ? 4.845 1.031 7.615 1.00 87.62 100 GLU A C 1
ATOM 769 O O . GLU A 1 100 ? 4.407 -0.046 7.203 1.00 87.62 100 GLU A O 1
ATOM 774 N N . ALA A 1 101 ? 4.211 2.188 7.402 1.00 79.38 101 ALA A N 1
ATOM 775 C CA . ALA A 1 101 ? 2.981 2.291 6.622 1.00 79.38 101 ALA A CA 1
ATOM 776 C C . ALA A 1 101 ? 3.200 1.973 5.132 1.00 79.38 101 ALA A C 1
ATOM 778 O O . ALA A 1 101 ? 2.321 1.384 4.503 1.00 79.38 101 ALA A O 1
ATOM 779 N N . GLU A 1 102 ? 4.358 2.338 4.574 1.00 80.56 102 GLU A N 1
ATOM 780 C CA . GLU A 1 102 ? 4.679 2.124 3.157 1.00 80.56 102 GLU A CA 1
ATOM 781 C C . GLU A 1 102 ? 5.362 0.771 2.891 1.00 80.56 102 GLU A C 1
ATOM 783 O O . GLU A 1 102 ? 5.004 0.057 1.952 1.00 80.56 102 GLU A O 1
ATOM 788 N N . PHE A 1 103 ? 6.334 0.386 3.723 1.00 82.56 103 PHE A N 1
ATOM 789 C CA . PHE A 1 103 ? 7.222 -0.757 3.480 1.00 82.56 103 PHE A CA 1
ATOM 790 C C . PHE A 1 103 ? 6.975 -1.959 4.402 1.00 82.56 103 PHE A C 1
ATOM 792 O O . PHE A 1 103 ? 7.629 -2.989 4.213 1.00 82.56 103 PHE A O 1
ATOM 799 N N . GLY A 1 104 ? 6.033 -1.855 5.346 1.00 86.25 104 GLY A N 1
ATOM 800 C CA . GLY A 1 104 ? 5.709 -2.886 6.337 1.00 86.25 104 GLY A CA 1
ATOM 801 C C . GLY A 1 104 ? 6.548 -2.795 7.618 1.00 86.25 104 GLY A C 1
ATOM 802 O O . GLY A 1 104 ? 7.458 -1.977 7.726 1.00 86.25 104 GLY A O 1
ATOM 803 N N . ALA A 1 105 ? 6.244 -3.638 8.611 1.00 89.81 105 ALA A N 1
ATOM 804 C CA . ALA A 1 105 ? 6.935 -3.633 9.906 1.00 89.81 105 ALA A CA 1
ATOM 805 C C . ALA A 1 105 ? 8.449 -3.892 9.770 1.00 89.81 105 ALA A C 1
ATOM 807 O O . ALA A 1 105 ? 8.877 -4.701 8.945 1.00 89.81 105 ALA A O 1
ATOM 808 N N . LEU A 1 106 ? 9.254 -3.238 10.611 1.00 88.00 106 LEU A N 1
ATOM 809 C CA . LEU A 1 106 ? 10.714 -3.307 10.552 1.00 88.00 106 LEU A CA 1
ATOM 810 C C . LEU A 1 106 ? 11.278 -4.638 11.079 1.00 88.00 106 LEU A C 1
ATOM 812 O O . LEU A 1 106 ? 12.194 -5.222 10.497 1.00 88.00 106 LEU A O 1
ATOM 816 N N . GLU A 1 107 ? 10.744 -5.123 12.198 1.00 88.69 107 GLU A N 1
ATOM 817 C CA . GLU A 1 107 ? 11.287 -6.238 12.979 1.00 88.69 107 GLU A CA 1
ATOM 818 C C . GLU A 1 107 ? 11.507 -7.532 12.178 1.00 88.69 107 GLU A C 1
ATOM 820 O O . GLU A 1 107 ? 12.562 -8.149 12.350 1.00 88.69 107 GLU A O 1
ATOM 825 N N . PRO A 1 108 ? 10.599 -7.957 11.273 1.00 87.19 108 PRO A N 1
ATOM 826 C CA . PRO A 1 108 ? 10.802 -9.154 10.456 1.00 87.19 108 PRO A CA 1
ATOM 827 C C . PRO A 1 108 ? 12.059 -9.098 9.577 1.00 87.19 108 PRO A C 1
ATOM 829 O O . PRO A 1 108 ? 12.615 -10.139 9.232 1.00 87.19 108 PRO A O 1
ATOM 832 N N . HIS A 1 109 ? 12.523 -7.900 9.214 1.00 85.56 109 HIS A N 1
ATOM 833 C CA . HIS A 1 109 ? 13.705 -7.708 8.371 1.00 85.56 109 HIS A CA 1
ATOM 834 C C . HIS A 1 109 ? 15.021 -7.726 9.157 1.00 85.56 109 HIS A C 1
ATOM 836 O O . HIS A 1 109 ? 16.088 -7.798 8.552 1.00 85.56 109 HIS A O 1
ATOM 842 N N . LEU A 1 110 ? 14.955 -7.705 10.490 1.00 86.69 110 LEU A N 1
ATOM 843 C CA . LEU A 1 110 ? 16.116 -7.696 11.383 1.00 86.69 110 LEU A CA 1
ATOM 844 C C . LEU A 1 110 ? 16.434 -9.066 11.998 1.00 86.69 110 LEU A C 1
ATOM 846 O O . LEU A 1 110 ? 17.380 -9.184 12.776 1.00 86.69 110 LEU A O 1
ATOM 850 N N . VAL A 1 111 ? 15.662 -10.102 11.662 1.00 80.06 111 VAL A N 1
ATOM 851 C CA . VAL A 1 111 ? 15.892 -11.465 12.153 1.00 80.06 111 VAL A CA 1
ATOM 852 C C . VAL A 1 111 ? 17.098 -12.085 11.439 1.00 80.06 111 VAL A C 1
ATOM 854 O O . VAL A 1 111 ? 17.097 -12.262 10.217 1.00 80.06 111 VAL A O 1
ATOM 857 N N . ASP A 1 112 ? 18.122 -12.431 12.221 1.00 73.81 112 ASP A N 1
ATOM 858 C CA . ASP A 1 112 ? 19.270 -13.221 11.774 1.00 73.81 112 ASP A CA 1
ATOM 859 C C . ASP A 1 112 ? 18.987 -14.713 12.014 1.00 73.81 112 ASP A C 1
ATOM 861 O O . ASP A 1 112 ? 19.065 -15.218 13.135 1.00 73.81 112 ASP A O 1
ATOM 865 N N . ASP A 1 113 ? 18.582 -15.399 10.949 1.00 70.94 113 ASP A N 1
ATOM 866 C CA . ASP A 1 113 ? 18.272 -16.829 10.884 1.00 70.94 113 ASP A CA 1
ATOM 867 C C . ASP A 1 113 ? 19.474 -17.689 10.447 1.00 70.94 113 ASP A C 1
ATOM 869 O O . ASP A 1 113 ? 19.357 -18.913 10.359 1.00 70.94 113 ASP A O 1
ATOM 873 N N . GLY A 1 114 ? 20.646 -17.073 10.242 1.00 64.56 114 GLY A N 1
ATOM 874 C CA . GLY A 1 114 ? 21.890 -17.752 9.873 1.00 64.56 114 GLY A CA 1
ATOM 875 C C . GLY A 1 114 ? 22.191 -17.815 8.372 1.00 64.56 114 GLY A C 1
ATOM 876 O O . GLY A 1 114 ? 23.252 -18.330 8.018 1.00 64.56 114 GLY A O 1
ATOM 877 N N . ASP A 1 115 ? 21.318 -17.281 7.508 1.00 66.88 115 ASP A N 1
ATOM 878 C CA . ASP A 1 115 ? 21.556 -17.182 6.057 1.00 66.88 115 ASP A CA 1
ATOM 879 C C . ASP A 1 115 ? 22.238 -15.857 5.668 1.00 66.88 115 ASP A C 1
ATOM 881 O O . ASP A 1 115 ? 23.358 -15.850 5.153 1.00 66.88 115 ASP A O 1
ATOM 885 N N . GLU A 1 116 ? 21.588 -14.718 5.932 1.00 74.50 116 GLU A N 1
ATOM 886 C CA . GLU A 1 116 ? 22.095 -13.383 5.587 1.00 74.50 116 GLU A CA 1
ATOM 887 C C . GLU A 1 116 ? 21.807 -12.388 6.717 1.00 74.50 116 GLU A C 1
ATOM 889 O O . GLU A 1 116 ? 20.655 -12.201 7.127 1.00 74.50 116 GLU A O 1
ATOM 894 N N . ALA A 1 117 ? 22.871 -11.744 7.207 1.00 80.75 117 ALA A N 1
ATOM 895 C CA . ALA A 1 117 ? 22.788 -10.770 8.285 1.00 80.75 117 ALA A CA 1
ATOM 896 C C . ALA A 1 117 ? 22.070 -9.488 7.813 1.00 80.75 117 ALA A C 1
ATOM 898 O O . ALA A 1 117 ? 22.318 -9.028 6.694 1.00 80.75 117 ALA A O 1
ATOM 899 N N . PRO A 1 118 ? 21.223 -8.866 8.652 1.00 88.19 118 PRO A N 1
ATOM 900 C CA . PRO A 1 118 ? 20.472 -7.674 8.272 1.00 88.19 118 PRO A CA 1
ATOM 901 C C . PRO A 1 118 ? 21.425 -6.508 8.002 1.00 88.19 118 PRO A C 1
ATOM 903 O O . PRO A 1 118 ? 22.152 -6.056 8.889 1.00 88.19 118 PRO A O 1
ATOM 906 N N . THR A 1 119 ? 21.447 -6.024 6.762 1.00 90.38 119 THR A N 1
ATOM 907 C CA . THR A 1 119 ? 22.345 -4.944 6.337 1.00 90.38 119 THR A CA 1
ATOM 908 C C . THR A 1 119 ? 21.636 -3.599 6.320 1.00 90.38 119 THR A C 1
ATOM 910 O O . THR A 1 119 ? 20.445 -3.510 6.021 1.00 90.38 119 THR A O 1
ATOM 913 N N . TYR A 1 120 ? 22.385 -2.544 6.636 1.00 91.25 120 TYR A N 1
ATOM 914 C CA . TYR A 1 120 ? 21.926 -1.163 6.545 1.00 91.25 120 TYR A CA 1
ATOM 915 C C . TYR A 1 120 ? 22.790 -0.350 5.584 1.00 91.25 120 TYR A C 1
ATOM 917 O O . TYR A 1 120 ? 23.967 -0.655 5.370 1.00 91.25 120 TYR A O 1
ATOM 925 N N . LEU A 1 121 ? 22.196 0.716 5.057 1.00 90.00 121 LEU A N 1
ATOM 926 C CA . LEU A 1 121 ? 22.823 1.759 4.257 1.00 90.00 121 LEU A CA 1
ATOM 927 C C . LEU A 1 121 ? 22.491 3.119 4.872 1.00 90.00 121 LEU A C 1
ATOM 929 O O . LEU A 1 121 ? 21.345 3.371 5.234 1.00 90.00 121 LEU A O 1
ATOM 933 N N . LEU A 1 122 ? 23.486 3.994 4.971 1.00 88.44 122 LEU A N 1
ATOM 934 C CA . LEU A 1 122 ? 23.349 5.359 5.469 1.00 88.44 122 LEU A CA 1
ATOM 935 C C . LEU A 1 122 ? 23.553 6.370 4.346 1.00 88.44 122 LEU A C 1
ATOM 937 O O . LEU A 1 122 ? 24.447 6.212 3.505 1.00 88.44 122 LEU A O 1
ATOM 941 N N . GLY A 1 123 ? 22.757 7.433 4.380 1.00 84.38 123 GLY A N 1
ATOM 942 C CA . GLY A 1 123 ? 22.898 8.587 3.503 1.00 84.38 123 GLY A CA 1
ATOM 943 C C . GLY A 1 123 ? 22.601 9.886 4.246 1.00 84.38 123 GLY A C 1
ATOM 944 O O . GLY A 1 123 ? 21.670 9.951 5.045 1.00 84.38 123 GLY A O 1
ATOM 945 N N . GLU A 1 124 ? 23.378 10.931 3.973 1.00 81.31 124 GLU A N 1
ATOM 946 C CA . GLU A 1 124 ? 23.138 12.271 4.523 1.00 81.31 124 GLU A CA 1
ATOM 947 C C . GLU A 1 124 ? 22.061 13.015 3.726 1.00 81.31 124 GLU A C 1
ATOM 949 O O . GLU A 1 124 ? 22.089 13.034 2.490 1.00 81.31 124 GLU A O 1
ATOM 954 N N . GLY A 1 125 ? 21.119 13.642 4.436 1.00 71.69 125 GLY A N 1
ATOM 955 C CA . GLY A 1 125 ? 20.047 14.463 3.871 1.00 71.69 125 GLY A CA 1
ATOM 956 C C . GLY A 1 125 ? 20.589 15.776 3.329 1.00 71.69 125 GLY A C 1
ATOM 957 O O . GLY A 1 125 ? 20.523 16.811 3.980 1.00 71.69 125 GLY A O 1
ATOM 958 N N . THR A 1 126 ? 21.206 15.740 2.157 1.00 66.44 126 THR A N 1
ATOM 959 C CA . THR A 1 126 ? 21.720 16.945 1.506 1.00 66.44 126 THR A CA 1
ATOM 960 C C . THR A 1 126 ? 20.655 17.532 0.591 1.00 66.44 126 THR A C 1
ATOM 962 O O . THR A 1 126 ? 20.128 16.825 -0.267 1.00 66.44 126 THR A O 1
ATOM 965 N N . ASP A 1 127 ? 20.379 18.831 0.746 1.00 63.56 127 ASP A N 1
ATOM 966 C CA . ASP A 1 127 ? 19.510 19.582 -0.161 1.00 63.56 127 ASP A CA 1
ATOM 967 C C . ASP A 1 127 ? 20.081 19.519 -1.577 1.00 63.56 127 ASP A C 1
ATOM 969 O O . ASP A 1 127 ? 21.069 20.177 -1.924 1.00 63.56 127 ASP A O 1
ATOM 973 N N . TYR A 1 128 ? 19.457 18.697 -2.409 1.00 64.81 128 TYR A N 1
ATOM 974 C CA . TYR A 1 128 ? 19.891 18.454 -3.769 1.00 64.81 128 TYR A CA 1
ATOM 975 C C . TYR A 1 128 ? 18.918 19.123 -4.730 1.00 64.81 128 TYR A C 1
ATOM 977 O O . TYR A 1 128 ? 17.794 18.659 -4.925 1.00 64.81 128 TYR A O 1
ATOM 985 N N . ALA A 1 129 ? 19.351 20.232 -5.334 1.00 71.69 129 ALA A N 1
ATOM 986 C CA . ALA A 1 129 ? 18.576 20.970 -6.322 1.00 71.69 129 ALA A CA 1
ATOM 987 C C . ALA A 1 129 ? 19.337 21.085 -7.644 1.00 71.69 129 ALA A C 1
ATOM 989 O O . ALA A 1 129 ? 20.451 21.609 -7.688 1.00 71.69 129 ALA A O 1
ATOM 990 N N . PHE A 1 130 ? 18.722 20.654 -8.744 1.00 72.69 130 PHE A N 1
ATOM 991 C CA . PHE A 1 130 ? 19.289 20.829 -10.079 1.00 72.69 130 PHE A CA 1
ATOM 992 C C . PHE A 1 130 ? 18.209 21.108 -11.122 1.00 72.69 130 PHE A C 1
ATOM 994 O O . PHE A 1 130 ? 17.050 20.715 -10.986 1.00 72.69 130 PHE A O 1
ATOM 1001 N N . ARG A 1 131 ? 18.597 21.813 -12.187 1.00 74.44 131 ARG A N 1
ATOM 1002 C CA . ARG A 1 131 ? 17.744 22.036 -13.358 1.00 74.44 131 ARG A CA 1
ATOM 1003 C C . ARG A 1 131 ? 18.128 21.039 -14.437 1.00 74.44 131 ARG A C 1
ATOM 1005 O O . ARG A 1 131 ? 19.306 20.905 -14.752 1.00 74.44 131 ARG A O 1
ATOM 1012 N N . GLY A 1 132 ? 17.138 20.355 -14.990 1.00 78.50 132 GLY A N 1
ATOM 1013 C CA . GLY A 1 132 ? 17.330 19.391 -16.066 1.00 78.50 132 GLY A CA 1
ATOM 1014 C C . GLY A 1 132 ? 16.320 19.601 -17.184 1.00 78.50 132 GLY A C 1
ATOM 1015 O O . GLY A 1 132 ? 15.234 20.136 -16.966 1.00 78.50 132 GLY A O 1
ATOM 1016 N N . ILE A 1 133 ? 16.681 19.183 -18.392 1.00 83.25 133 ILE A N 1
ATOM 1017 C CA . ILE A 1 133 ? 15.770 19.143 -19.538 1.00 83.25 133 ILE A CA 1
ATOM 1018 C C . ILE A 1 133 ? 15.154 17.748 -19.606 1.00 83.25 133 ILE A C 1
ATOM 1020 O O . ILE A 1 133 ? 15.886 16.755 -19.591 1.00 83.25 133 ILE A O 1
ATOM 1024 N N . LEU A 1 134 ? 13.827 17.665 -19.719 1.00 83.75 134 LEU A N 1
ATOM 1025 C CA . LEU A 1 134 ? 13.120 16.396 -19.878 1.00 83.75 134 LEU A CA 1
ATOM 1026 C C . LEU A 1 134 ? 13.454 15.750 -21.223 1.00 83.75 134 LEU A C 1
ATOM 1028 O O . LEU A 1 134 ? 13.131 16.290 -22.283 1.00 83.75 134 LEU A O 1
ATOM 1032 N N . VAL A 1 135 ? 14.066 14.569 -21.196 1.00 86.06 135 VAL A N 1
ATOM 1033 C CA . VAL A 1 135 ? 14.432 13.821 -22.408 1.00 86.06 135 VAL A CA 1
ATOM 1034 C C . VAL A 1 135 ? 13.451 12.697 -22.688 1.00 86.06 135 VAL A C 1
ATOM 1036 O O . VAL A 1 135 ? 13.137 12.458 -23.860 1.00 86.06 135 VAL A O 1
ATOM 1039 N N . ASN A 1 136 ? 12.961 12.044 -21.635 1.00 84.62 136 ASN A N 1
ATOM 1040 C CA . ASN A 1 136 ? 12.001 10.956 -21.729 1.00 84.62 136 ASN A CA 1
ATOM 1041 C C . ASN A 1 136 ? 11.142 10.862 -20.458 1.00 84.62 136 ASN A C 1
ATOM 1043 O O . ASN A 1 136 ? 11.574 11.267 -19.381 1.00 84.62 136 ASN A O 1
ATOM 1047 N N . MET A 1 137 ? 9.931 10.327 -20.593 1.00 81.50 137 MET A N 1
ATOM 1048 C CA . MET A 1 137 ? 9.024 10.056 -19.479 1.00 81.50 137 MET A CA 1
ATOM 1049 C C . MET A 1 137 ? 8.207 8.805 -19.800 1.00 81.50 137 MET A C 1
ATOM 1051 O O . MET A 1 137 ? 7.567 8.751 -20.851 1.00 81.50 137 MET A O 1
ATOM 1055 N N . VAL A 1 138 ? 8.234 7.813 -18.912 1.00 85.75 138 VAL A N 1
ATOM 1056 C CA . VAL A 1 138 ? 7.529 6.534 -19.070 1.00 85.75 138 VAL A CA 1
ATOM 1057 C C . VAL A 1 138 ? 6.547 6.370 -17.907 1.00 85.75 138 VAL A C 1
ATOM 1059 O O . VAL A 1 138 ? 6.997 6.270 -16.769 1.00 85.75 138 VAL A O 1
ATOM 1062 N N . PRO A 1 139 ? 5.224 6.366 -18.143 1.00 80.62 139 PRO A N 1
ATOM 1063 C CA . PRO A 1 139 ? 4.235 6.075 -17.103 1.00 80.62 139 PRO A CA 1
ATOM 1064 C C . PRO A 1 139 ? 4.351 4.614 -16.639 1.00 80.62 139 PRO A C 1
ATOM 1066 O O . PRO A 1 139 ? 4.453 3.729 -17.486 1.00 80.62 139 PRO A O 1
ATOM 1069 N N . ASP A 1 140 ? 4.300 4.350 -15.331 1.00 75.56 140 ASP A N 1
ATOM 1070 C CA . ASP A 1 140 ? 4.478 3.007 -14.745 1.00 75.56 140 ASP A CA 1
ATOM 1071 C C . ASP A 1 140 ? 3.355 2.589 -13.774 1.00 75.56 140 ASP A C 1
ATOM 1073 O O . ASP A 1 140 ? 3.575 1.928 -12.759 1.00 75.56 140 ASP A O 1
ATOM 1077 N N . GLY A 1 141 ? 2.113 2.945 -14.110 1.00 73.69 141 GLY A N 1
ATOM 1078 C CA . GLY A 1 141 ? 0.925 2.633 -13.314 1.00 73.69 141 GLY A CA 1
ATOM 1079 C C . GLY A 1 141 ? 0.478 3.844 -12.504 1.00 73.69 141 GLY A C 1
ATOM 1080 O O . GLY A 1 141 ? -0.273 4.669 -13.019 1.00 73.69 141 GLY A O 1
ATOM 1081 N N . THR A 1 142 ? 0.934 3.959 -11.255 1.00 69.62 142 THR A N 1
ATOM 1082 C CA . THR A 1 142 ? 0.592 5.076 -10.348 1.00 69.62 142 THR A CA 1
ATOM 1083 C C . THR A 1 142 ? 1.532 6.281 -10.469 1.00 69.62 142 THR A C 1
ATOM 1085 O O . THR A 1 142 ? 1.217 7.362 -9.974 1.00 69.62 142 THR A O 1
ATOM 1088 N N . GLY A 1 143 ? 2.662 6.134 -11.165 1.00 77.50 143 GLY A N 1
ATOM 1089 C CA . GLY A 1 143 ? 3.641 7.197 -11.365 1.00 77.50 143 GLY A CA 1
ATOM 1090 C C . GLY A 1 143 ? 4.211 7.232 -12.777 1.00 77.50 143 GLY A C 1
ATOM 1091 O O . GLY A 1 143 ? 3.677 6.647 -13.724 1.00 77.50 143 GLY A O 1
ATOM 1092 N N . ALA A 1 144 ? 5.300 7.973 -12.926 1.00 79.31 144 ALA A N 1
ATOM 1093 C CA . ALA A 1 144 ? 6.089 8.021 -14.136 1.00 79.31 144 ALA A CA 1
ATOM 1094 C C . ALA A 1 144 ? 7.582 8.080 -13.816 1.00 79.31 144 ALA A C 1
ATOM 1096 O O . ALA A 1 144 ? 8.049 8.859 -12.980 1.00 79.31 144 ALA A O 1
ATOM 1097 N N . GLN A 1 145 ? 8.342 7.278 -14.548 1.00 85.62 145 GLN A N 1
ATOM 1098 C CA . GLN A 1 145 ? 9.785 7.371 -14.607 1.00 85.62 145 GLN A CA 1
ATOM 1099 C C . GLN A 1 145 ? 10.168 8.557 -15.493 1.00 85.62 145 GLN A C 1
ATOM 1101 O O . GLN A 1 145 ? 9.791 8.623 -16.663 1.00 85.62 145 GLN A O 1
ATOM 1106 N N . ILE A 1 146 ? 10.924 9.497 -14.936 1.00 85.19 146 ILE A N 1
ATOM 1107 C CA . ILE A 1 146 ? 11.359 10.729 -15.590 1.00 85.19 146 ILE A CA 1
ATOM 1108 C C . ILE A 1 146 ? 12.865 10.639 -15.858 1.00 85.19 146 ILE A C 1
ATOM 1110 O O . ILE A 1 146 ? 13.652 10.429 -14.936 1.00 85.19 146 ILE A O 1
ATOM 1114 N N . GLU A 1 147 ? 13.273 10.825 -17.116 1.00 87.50 147 GLU A N 1
ATOM 1115 C CA . GLU A 1 147 ? 14.679 10.921 -17.528 1.00 87.50 147 GLU A CA 1
ATOM 1116 C C . GLU A 1 147 ? 15.007 12.373 -17.898 1.00 87.50 147 GLU A C 1
ATOM 1118 O O . GLU A 1 147 ? 14.489 12.930 -18.876 1.00 87.50 147 GLU A O 1
ATOM 1123 N N . LEU A 1 148 ? 15.899 12.982 -17.119 1.00 84.19 148 LEU A N 1
ATOM 1124 C CA . LEU A 1 148 ? 16.412 14.327 -17.328 1.00 84.19 148 LEU A CA 1
ATOM 1125 C C . LEU A 1 148 ? 17.859 14.302 -17.791 1.00 84.19 148 LEU A C 1
ATOM 1127 O O . LEU A 1 148 ? 18.647 13.423 -17.444 1.00 84.19 148 LEU A O 1
ATOM 1131 N N . VAL A 1 149 ? 18.226 15.345 -18.520 1.00 83.88 149 VAL A N 1
ATOM 1132 C CA . VAL A 1 149 ? 19.615 15.676 -18.805 1.00 83.88 149 VAL A CA 1
ATOM 1133 C C . VAL A 1 149 ? 19.978 16.974 -18.099 1.00 83.88 149 VAL A C 1
ATOM 1135 O O . VAL A 1 149 ? 19.320 17.996 -18.289 1.00 83.88 149 VAL A O 1
ATOM 1138 N N . ILE A 1 150 ? 21.035 16.911 -17.294 1.00 77.19 150 ILE A N 1
ATOM 1139 C CA . ILE A 1 150 ? 21.667 18.042 -16.625 1.00 77.19 150 ILE A CA 1
ATOM 1140 C C . ILE A 1 150 ? 22.805 18.518 -17.524 1.00 77.19 150 ILE A C 1
ATOM 1142 O O . ILE A 1 150 ? 23.774 17.786 -17.755 1.00 77.19 150 ILE A O 1
ATOM 1146 N N . ASP A 1 151 ? 22.672 19.728 -18.052 1.00 69.06 151 ASP A N 1
ATOM 1147 C CA . ASP A 1 151 ? 23.760 20.399 -18.754 1.00 69.06 151 ASP A CA 1
ATOM 1148 C C . ASP A 1 151 ? 24.718 21.044 -17.735 1.00 69.06 151 ASP A C 1
ATOM 1150 O O . ASP A 1 151 ? 24.316 21.475 -16.651 1.00 69.06 151 ASP A O 1
ATOM 1154 N N . ASP A 1 152 ? 26.006 21.104 -18.079 1.00 63.75 152 ASP A N 1
ATOM 1155 C CA . ASP A 1 152 ? 27.003 21.823 -17.281 1.00 63.75 152 ASP A CA 1
ATOM 1156 C C . ASP A 1 152 ? 26.622 23.320 -17.215 1.00 63.75 152 ASP A C 1
ATOM 1158 O O . ASP A 1 152 ? 26.246 23.885 -18.248 1.00 63.75 152 ASP A O 1
ATOM 1162 N N . PRO A 1 153 ? 26.719 24.002 -16.055 1.00 58.56 153 PRO A N 1
ATOM 1163 C CA . PRO A 1 153 ? 26.422 25.433 -15.944 1.00 58.56 153 PRO A CA 1
ATOM 1164 C C . PRO A 1 153 ? 27.128 26.311 -16.997 1.00 58.56 153 PRO A C 1
ATOM 1166 O O . PRO A 1 153 ? 26.586 27.342 -17.403 1.00 58.56 153 PRO A O 1
ATOM 1169 N N . ALA A 1 154 ? 28.301 25.898 -17.492 1.00 59.81 154 ALA A N 1
ATOM 1170 C CA . ALA A 1 154 ? 29.037 26.576 -18.559 1.00 59.81 154 ALA A CA 1
ATOM 1171 C C . ALA A 1 154 ? 28.338 26.526 -19.934 1.00 59.81 154 ALA A C 1
ATOM 1173 O O . ALA A 1 154 ? 28.574 27.401 -20.765 1.00 59.81 154 ALA A O 1
ATOM 1174 N N . VAL A 1 155 ? 27.445 25.557 -20.174 1.00 57.25 155 VAL A N 1
ATOM 1175 C CA . VAL A 1 155 ? 26.636 25.449 -21.405 1.00 57.25 155 VAL A CA 1
ATOM 1176 C C . VAL A 1 155 ? 25.613 26.584 -21.483 1.00 57.25 155 VAL A C 1
ATOM 1178 O O . VAL A 1 155 ? 25.381 27.135 -22.555 1.00 57.25 155 VAL A O 1
ATOM 1181 N N . HIS A 1 156 ? 25.056 27.002 -20.343 1.00 51.25 156 HIS A N 1
ATOM 1182 C CA . HIS A 1 156 ? 24.099 28.112 -20.267 1.00 51.25 156 HIS A CA 1
ATOM 1183 C C . HIS A 1 156 ? 24.763 29.484 -20.079 1.00 51.25 156 HIS A C 1
ATOM 1185 O O . HIS A 1 156 ? 24.128 30.511 -20.319 1.00 51.25 156 HIS A O 1
ATOM 1191 N N . ALA A 1 157 ? 26.043 29.523 -19.699 1.00 50.16 157 ALA A N 1
ATOM 1192 C CA . ALA A 1 157 ? 26.819 30.760 -19.625 1.00 50.16 157 ALA A CA 1
ATOM 1193 C C . ALA A 1 157 ? 27.118 31.363 -21.014 1.00 50.16 157 ALA A C 1
ATOM 1195 O O . ALA A 1 157 ? 27.353 32.565 -21.114 1.00 50.16 157 ALA A O 1
ATOM 1196 N N . ALA A 1 158 ? 27.069 30.562 -22.085 1.00 52.03 158 ALA A N 1
ATOM 1197 C CA . ALA A 1 158 ? 27.266 31.039 -23.455 1.00 52.03 158 ALA A CA 1
ATOM 1198 C C . ALA A 1 158 ? 26.049 31.793 -24.029 1.00 52.03 158 ALA A C 1
ATOM 1200 O O . ALA A 1 158 ? 26.224 32.622 -24.917 1.00 52.03 158 ALA A O 1
ATOM 1201 N N . ASP A 1 159 ? 24.840 31.554 -23.510 1.00 49.56 159 ASP A N 1
ATOM 1202 C CA . ASP A 1 159 ? 23.598 32.110 -24.073 1.00 49.56 159 ASP A CA 1
ATOM 1203 C C . ASP A 1 159 ? 23.059 33.340 -23.324 1.00 49.56 159 ASP A C 1
ATOM 1205 O O . ASP A 1 159 ? 22.210 34.062 -23.846 1.00 49.56 159 ASP A O 1
ATOM 1209 N N . GLN A 1 160 ? 23.576 33.662 -22.133 1.00 45.94 160 GLN A N 1
ATOM 1210 C CA . GLN A 1 160 ? 23.167 34.866 -21.392 1.00 45.94 160 GLN A CA 1
ATOM 1211 C C . GLN A 1 160 ? 23.933 36.132 -21.813 1.00 45.94 160 GLN A C 1
ATOM 1213 O O . GLN A 1 160 ? 24.428 36.886 -20.976 1.00 45.94 160 GLN A O 1
ATOM 1218 N N . GLY A 1 161 ? 24.019 36.394 -23.122 1.00 52.94 161 GLY A N 1
ATOM 1219 C CA . GLY A 1 161 ? 24.632 37.632 -23.619 1.00 52.94 161 GLY A CA 1
ATOM 1220 C C . GLY A 1 161 ? 24.839 37.773 -25.127 1.00 52.94 161 GLY A C 1
ATOM 1221 O O . GLY A 1 161 ? 25.362 38.801 -25.557 1.00 52.94 161 GLY A O 1
ATOM 1222 N N . LEU A 1 162 ? 24.449 36.798 -25.952 1.00 43.81 162 LEU A N 1
ATOM 1223 C CA . LEU A 1 162 ? 24.674 36.880 -27.396 1.00 43.81 162 LEU A CA 1
ATOM 1224 C C . LEU A 1 162 ? 23.517 37.600 -28.099 1.00 43.81 162 LEU A C 1
ATOM 1226 O O . LEU A 1 162 ? 22.458 37.034 -28.358 1.00 43.81 162 LEU A O 1
ATOM 1230 N N . SER A 1 163 ? 23.739 38.867 -28.454 1.00 50.53 163 SER A N 1
ATOM 1231 C CA . SER A 1 163 ? 22.999 39.492 -29.548 1.00 50.53 163 SER A CA 1
ATOM 1232 C C . SER A 1 163 ? 23.485 38.907 -30.877 1.00 50.53 163 SER A C 1
ATOM 1234 O O . SER A 1 163 ? 24.679 38.667 -31.071 1.00 50.53 163 SER A O 1
ATOM 1236 N N . VAL A 1 164 ? 22.551 38.653 -31.800 1.00 45.22 164 VAL A N 1
ATOM 1237 C CA . VAL A 1 164 ? 22.871 38.181 -33.155 1.00 45.22 164 VAL A CA 1
ATOM 1238 C C . VAL A 1 164 ? 23.869 39.162 -33.792 1.00 45.22 164 VAL A C 1
ATOM 1240 O O . VAL A 1 164 ? 23.559 40.357 -33.850 1.00 45.22 164 VAL A O 1
ATOM 1243 N N . PRO A 1 165 ? 25.051 38.719 -34.270 1.00 46.88 165 PRO A N 1
ATOM 1244 C CA . PRO A 1 165 ? 26.016 39.625 -34.877 1.00 46.88 165 PRO A CA 1
ATOM 1245 C C . PRO A 1 165 ? 25.407 40.299 -36.107 1.00 46.88 165 PRO A C 1
ATOM 1247 O O . PRO A 1 165 ? 24.866 39.633 -36.992 1.00 46.88 165 PRO A O 1
ATOM 1250 N N . ALA A 1 166 ? 25.498 41.627 -36.175 1.00 50.12 166 ALA A N 1
ATOM 1251 C CA . ALA A 1 166 ? 25.101 42.362 -37.367 1.00 50.12 166 ALA A CA 1
ATOM 1252 C C . ALA A 1 166 ? 25.994 41.964 -38.555 1.00 50.12 166 ALA A C 1
ATOM 1254 O O . ALA A 1 166 ? 27.200 41.763 -38.396 1.00 50.12 166 ALA A O 1
ATOM 1255 N N . ALA A 1 167 ? 25.401 41.870 -39.749 1.00 42.56 167 ALA A N 1
ATOM 1256 C CA . ALA A 1 167 ? 26.125 41.534 -40.972 1.00 42.56 167 ALA A CA 1
ATOM 1257 C C . ALA A 1 167 ? 27.324 42.489 -41.189 1.00 42.56 167 ALA A C 1
ATOM 1259 O O . ALA A 1 167 ? 27.170 43.702 -41.007 1.00 42.56 167 ALA A O 1
ATOM 1260 N N . PRO A 1 168 ? 28.512 41.979 -41.570 1.00 39.31 168 PRO A N 1
ATOM 1261 C CA . PRO A 1 168 ? 29.715 42.797 -41.663 1.00 39.31 168 PRO A CA 1
ATOM 1262 C C . PRO A 1 168 ? 29.578 43.858 -42.762 1.00 39.31 168 PRO A C 1
ATOM 1264 O O . PRO A 1 168 ? 29.236 43.556 -43.905 1.00 39.31 168 PRO A O 1
ATOM 1267 N N . GLN A 1 169 ? 29.854 45.113 -42.402 1.00 47.78 169 GLN A N 1
ATOM 1268 C CA . GLN A 1 169 ? 29.928 46.236 -43.338 1.00 47.78 169 GLN A CA 1
ATOM 1269 C C . GLN A 1 169 ? 31.225 46.170 -44.173 1.00 47.78 169 GLN A C 1
ATOM 1271 O O . GLN A 1 169 ? 32.234 45.654 -43.681 1.00 47.78 169 GLN A O 1
ATOM 1276 N N . PRO A 1 170 ? 31.241 46.698 -45.414 1.00 38.16 170 PRO A N 1
ATOM 1277 C CA . PRO A 1 170 ? 32.407 46.630 -46.291 1.00 38.16 170 PRO A CA 1
ATOM 1278 C C . PRO A 1 170 ? 33.574 47.432 -45.701 1.00 38.16 170 PRO A C 1
ATOM 1280 O O . PRO A 1 170 ? 33.461 48.634 -45.463 1.00 38.16 170 PRO A O 1
ATOM 1283 N N . GLY A 1 171 ? 34.700 46.763 -45.455 1.00 36.25 171 GLY A N 1
ATOM 1284 C CA . GLY A 1 171 ? 35.883 47.377 -44.865 1.00 36.25 171 GLY A CA 1
ATOM 1285 C C . GLY A 1 171 ? 36.600 48.317 -45.833 1.00 36.25 171 GLY A C 1
ATOM 1286 O O . GLY A 1 171 ? 37.176 47.871 -46.821 1.00 36.25 171 GLY A O 1
ATOM 1287 N N . PHE A 1 172 ? 36.645 49.605 -45.497 1.00 45.72 172 PHE A N 1
ATOM 1288 C CA . PHE A 1 172 ? 37.732 50.488 -45.911 1.00 45.72 172 PHE A CA 1
ATOM 1289 C C . PHE A 1 172 ? 38.704 50.604 -44.734 1.00 45.72 172 PHE A C 1
ATOM 1291 O O . PHE A 1 172 ? 38.364 51.155 -43.688 1.00 45.72 172 PHE A O 1
ATOM 1298 N N . LEU A 1 173 ? 39.897 50.025 -44.881 1.00 37.38 173 LEU A N 1
ATOM 1299 C CA . LEU A 1 173 ? 40.971 50.144 -43.894 1.00 37.38 173 LEU A CA 1
ATOM 1300 C C . LEU A 1 173 ? 41.558 51.572 -43.914 1.00 37.38 173 LEU A C 1
ATOM 1302 O O . LEU A 1 173 ? 41.679 52.155 -44.994 1.00 37.38 173 LEU A O 1
ATOM 1306 N N . PRO A 1 174 ? 41.956 52.137 -42.758 1.00 44.38 174 PRO A N 1
ATOM 1307 C CA . PRO A 1 174 ? 42.642 53.426 -42.699 1.00 44.38 174 PRO A CA 1
ATOM 1308 C C . PRO A 1 174 ? 44.069 53.328 -43.287 1.00 44.38 174 PRO A C 1
ATOM 1310 O O . PRO A 1 174 ? 44.712 52.283 -43.146 1.00 44.38 174 PRO A O 1
ATOM 1313 N N . PRO A 1 175 ? 44.589 54.388 -43.939 1.00 48.56 175 PRO A N 1
ATOM 1314 C CA . PRO A 1 175 ? 45.900 54.357 -44.583 1.00 48.56 175 PRO A CA 1
ATOM 1315 C C . PRO A 1 175 ? 47.037 54.254 -43.555 1.00 48.56 175 PRO A C 1
ATOM 1317 O O . PRO A 1 175 ? 47.097 55.009 -42.585 1.00 48.56 175 PRO A O 1
ATOM 1320 N N . SER A 1 176 ? 47.948 53.304 -43.773 1.00 48.16 176 SER A N 1
ATOM 1321 C CA . SER A 1 176 ? 49.184 53.149 -43.004 1.00 48.16 176 SER A CA 1
ATOM 1322 C C . SER A 1 176 ? 50.267 54.085 -43.546 1.00 48.16 176 SER A C 1
ATOM 1324 O O . SER A 1 176 ? 50.652 53.958 -44.709 1.00 48.16 176 SER A O 1
ATOM 1326 N N . ALA A 1 177 ? 50.799 54.965 -42.699 1.00 55.12 177 ALA A N 1
ATOM 1327 C CA . ALA A 1 177 ? 51.903 55.857 -43.040 1.00 55.12 177 ALA A CA 1
ATOM 1328 C C . ALA A 1 177 ? 53.199 55.064 -43.317 1.00 55.12 177 ALA A C 1
ATOM 1330 O O . ALA A 1 177 ? 53.802 54.501 -42.402 1.00 55.12 177 ALA A O 1
ATOM 1331 N N . GLY A 1 178 ? 53.635 55.014 -44.579 1.00 65.69 178 GLY A N 1
ATOM 1332 C CA . GLY A 1 178 ? 54.894 54.378 -44.980 1.00 65.69 178 GLY A CA 1
ATOM 1333 C C . GLY A 1 178 ? 55.137 54.390 -46.492 1.00 65.69 178 GLY A C 1
ATOM 1334 O O . GLY A 1 178 ? 54.216 54.613 -47.271 1.00 65.69 178 GLY A O 1
ATOM 1335 N N . ALA A 1 179 ? 56.389 54.157 -46.904 1.00 75.88 179 ALA A N 1
ATOM 1336 C CA . ALA A 1 179 ? 56.791 53.999 -48.305 1.00 75.88 179 ALA A CA 1
ATOM 1337 C C . ALA A 1 179 ? 56.664 52.512 -48.721 1.00 75.88 179 ALA A C 1
ATOM 1339 O O . ALA A 1 179 ? 57.504 51.699 -48.321 1.00 75.88 179 ALA A O 1
ATOM 1340 N N . PRO A 1 180 ? 55.619 52.109 -49.468 1.00 80.25 180 PRO A N 1
ATOM 1341 C CA . PRO A 1 180 ? 55.298 50.699 -49.695 1.00 80.25 180 PRO A CA 1
ATOM 1342 C C . PRO A 1 180 ? 56.253 50.043 -50.705 1.00 80.25 180 PRO A C 1
ATOM 1344 O O . PRO A 1 180 ? 56.529 50.598 -51.764 1.00 80.25 180 PRO A O 1
ATOM 1347 N N . ALA A 1 181 ? 56.744 48.835 -50.412 1.00 83.88 181 ALA A N 1
ATOM 1348 C CA . ALA A 1 181 ? 57.723 48.134 -51.250 1.00 83.88 181 ALA A CA 1
ATOM 1349 C C . ALA A 1 181 ? 57.119 46.924 -51.983 1.00 83.88 181 ALA A C 1
ATOM 1351 O O . ALA A 1 181 ? 56.451 46.086 -51.378 1.00 83.88 181 ALA A O 1
ATOM 1352 N N . ILE A 1 182 ? 57.403 46.794 -53.283 1.00 87.12 182 ILE A N 1
ATOM 1353 C CA . ILE A 1 182 ? 56.992 45.638 -54.094 1.00 87.12 182 ILE A CA 1
ATOM 1354 C C . ILE A 1 182 ? 57.952 44.468 -53.841 1.00 87.12 182 ILE A C 1
ATOM 1356 O O . ILE A 1 182 ? 59.129 44.525 -54.197 1.00 87.12 182 ILE A O 1
ATOM 1360 N N . THR A 1 183 ? 57.446 43.384 -53.249 1.00 83.12 183 THR A N 1
ATOM 1361 C CA . THR A 1 183 ? 58.254 42.202 -52.896 1.00 83.12 183 THR A CA 1
ATOM 1362 C C . THR A 1 183 ? 58.424 41.210 -54.049 1.00 83.12 183 THR A C 1
ATOM 1364 O O . THR A 1 183 ? 59.481 40.590 -54.1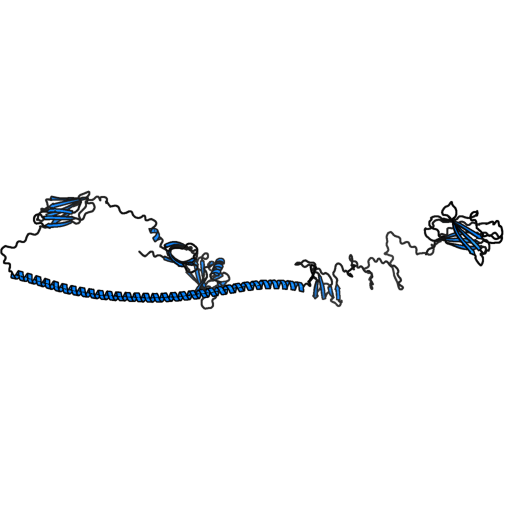65 1.00 83.12 183 THR A O 1
ATOM 1367 N N . ALA A 1 184 ? 57.428 41.097 -54.932 1.00 83.31 184 ALA A N 1
ATOM 1368 C CA . ALA A 1 184 ? 57.462 40.228 -56.107 1.00 83.31 184 ALA A CA 1
ATOM 1369 C C . ALA A 1 184 ? 56.801 40.904 -57.317 1.00 83.31 184 ALA A C 1
ATOM 1371 O O . ALA A 1 184 ? 55.701 41.454 -57.198 1.00 83.31 184 ALA A O 1
ATOM 1372 N N . MET A 1 185 ? 57.471 40.826 -58.470 1.00 88.31 185 MET A N 1
ATOM 1373 C CA . MET A 1 185 ? 57.001 41.313 -59.767 1.00 88.31 185 MET A CA 1
ATOM 1374 C C . MET A 1 185 ? 57.142 40.188 -60.796 1.00 88.31 185 MET A C 1
ATOM 1376 O O . MET A 1 185 ? 58.201 39.576 -60.901 1.00 88.31 185 MET A O 1
ATOM 1380 N N . SER A 1 186 ? 56.065 39.903 -61.522 1.00 90.25 186 SER A N 1
ATOM 1381 C CA . SER A 1 186 ? 56.037 38.965 -62.640 1.00 90.25 186 SER A CA 1
ATOM 1382 C C . SER A 1 186 ? 55.950 39.751 -63.940 1.00 90.25 186 SER A C 1
ATOM 1384 O O . SER A 1 186 ? 55.134 40.666 -64.073 1.00 90.25 186 SER A O 1
ATOM 1386 N N . VAL A 1 187 ? 56.812 39.401 -64.890 1.00 90.31 187 VAL A N 1
ATOM 1387 C CA . VAL A 1 187 ? 56.898 40.056 -66.193 1.00 90.31 187 VAL A CA 1
ATOM 1388 C C . VAL A 1 187 ? 56.736 38.995 -67.267 1.00 90.31 187 VAL A C 1
ATOM 1390 O O . VAL A 1 187 ? 57.513 38.043 -67.326 1.00 90.31 187 VAL A O 1
ATOM 1393 N N . HIS A 1 188 ? 55.729 39.166 -68.114 1.00 88.38 188 HIS A N 1
ATOM 1394 C CA . HIS A 1 188 ? 55.505 38.327 -69.278 1.00 88.38 188 HIS A CA 1
ATOM 1395 C C . HIS A 1 188 ? 55.598 39.168 -70.547 1.00 88.38 188 HIS A C 1
ATOM 1397 O O . HIS A 1 188 ? 55.180 40.326 -70.579 1.00 88.38 188 HIS A O 1
ATOM 1403 N N . ARG A 1 189 ? 56.170 38.584 -71.597 1.00 82.62 189 ARG A N 1
ATOM 1404 C CA . ARG A 1 189 ? 56.319 39.230 -72.895 1.00 82.62 189 ARG A CA 1
ATOM 1405 C C . ARG A 1 189 ? 55.550 38.439 -73.936 1.00 82.62 189 ARG A C 1
ATOM 1407 O O . ARG A 1 189 ? 55.838 37.266 -74.148 1.00 82.62 189 ARG A O 1
ATOM 1414 N N . GLU A 1 190 ? 54.657 39.124 -74.633 1.00 81.12 190 GLU A N 1
ATOM 1415 C CA . GLU A 1 190 ? 53.923 38.584 -75.769 1.00 81.12 190 GLU A CA 1
ATOM 1416 C C . GLU A 1 190 ? 54.543 39.098 -77.075 1.00 81.12 190 GLU A C 1
ATOM 1418 O O . GLU A 1 190 ? 54.956 40.259 -77.192 1.00 81.12 190 GLU A O 1
ATOM 1423 N N . ILE A 1 191 ? 54.652 38.213 -78.066 1.00 69.88 191 ILE A N 1
ATOM 1424 C CA . ILE A 1 191 ? 55.298 38.507 -79.348 1.00 69.88 191 ILE A CA 1
ATOM 1425 C C . ILE A 1 191 ? 54.219 38.613 -80.426 1.00 69.88 191 ILE A C 1
ATOM 1427 O O . ILE A 1 191 ? 53.495 37.652 -80.668 1.00 69.88 191 ILE A O 1
ATOM 1431 N N . SER A 1 192 ? 54.163 39.756 -81.113 1.00 62.03 192 SER A N 1
ATOM 1432 C CA . SER A 1 192 ? 53.401 39.924 -82.354 1.00 62.03 192 SER A CA 1
ATOM 1433 C C . SER A 1 192 ? 54.322 40.316 -83.518 1.00 62.03 192 SER A C 1
ATOM 1435 O O . SER A 1 192 ? 55.518 40.583 -83.350 1.00 62.03 192 SER A O 1
ATOM 1437 N N . VAL A 1 193 ? 53.771 40.289 -84.732 1.00 58.66 193 VAL A N 1
ATOM 1438 C CA . VAL A 1 193 ? 54.502 40.466 -85.999 1.00 58.66 193 VAL A CA 1
ATOM 1439 C C . VAL A 1 193 ? 54.892 41.934 -86.240 1.00 58.66 193 VAL A C 1
ATOM 1441 O O . VAL A 1 193 ? 55.845 42.198 -86.968 1.00 58.66 193 VAL A O 1
ATOM 1444 N N . THR A 1 194 ? 54.207 42.885 -85.593 1.00 59.50 194 THR A N 1
ATOM 1445 C CA . THR A 1 194 ? 54.405 44.340 -85.763 1.00 59.50 194 THR A CA 1
ATOM 1446 C C . THR A 1 194 ? 54.762 45.098 -84.476 1.00 59.50 194 THR A C 1
ATOM 1448 O O . THR A 1 194 ? 55.523 46.056 -84.556 1.00 59.50 194 THR A O 1
ATOM 1451 N N . GLU A 1 195 ? 54.313 44.659 -83.293 1.00 66.81 195 GLU A N 1
ATOM 1452 C CA . GLU A 1 195 ? 54.678 45.241 -81.983 1.00 66.81 195 GLU A CA 1
ATOM 1453 C C . GLU A 1 195 ? 54.942 44.133 -80.940 1.00 66.81 195 GLU A C 1
ATOM 1455 O O . GLU A 1 195 ? 54.384 43.041 -81.035 1.00 66.81 195 GLU A O 1
ATOM 1460 N N . SER A 1 196 ? 55.821 44.363 -79.955 1.00 78.50 196 SER A N 1
ATOM 1461 C CA . SER A 1 196 ? 55.977 43.468 -78.791 1.00 78.50 196 SER A CA 1
ATOM 1462 C C . SER A 1 196 ? 55.294 44.100 -77.586 1.00 78.50 196 SER A C 1
ATOM 1464 O O . SER A 1 196 ? 55.543 45.265 -77.293 1.00 78.50 196 SER A O 1
ATOM 1466 N N . LEU A 1 197 ? 54.463 43.341 -76.876 1.00 85.31 197 LEU A N 1
ATOM 1467 C CA . LEU A 1 197 ? 53.791 43.814 -75.668 1.00 85.31 197 LEU A CA 1
ATOM 1468 C C . LEU A 1 197 ? 54.478 43.212 -74.444 1.00 85.31 197 LEU A C 1
ATOM 1470 O O . LEU A 1 197 ? 54.803 42.023 -74.420 1.00 85.31 197 LEU A O 1
ATOM 1474 N N . VAL A 1 198 ? 54.697 44.029 -73.418 1.00 88.19 198 VAL A N 1
ATOM 1475 C CA . VAL A 1 198 ? 55.040 43.534 -72.085 1.00 88.19 198 VAL A CA 1
ATOM 1476 C C . VAL A 1 198 ? 53.834 43.687 -71.176 1.00 88.19 198 VAL A C 1
ATOM 1478 O O . VAL A 1 198 ? 53.237 44.762 -71.128 1.00 88.19 198 VAL A O 1
ATOM 1481 N N . THR A 1 199 ? 53.510 42.630 -70.440 1.00 90.75 199 THR A N 1
ATOM 1482 C CA . THR A 1 199 ? 52.509 42.634 -69.377 1.00 90.75 199 THR A CA 1
ATOM 1483 C C . THR A 1 199 ? 53.214 42.381 -68.059 1.00 90.75 199 THR A C 1
ATOM 1485 O O . THR A 1 199 ? 53.927 41.392 -67.882 1.00 90.75 199 THR A O 1
ATOM 1488 N N . VAL A 1 200 ? 53.027 43.300 -67.122 1.00 91.75 200 VAL A N 1
ATOM 1489 C CA . VAL A 1 200 ? 53.652 43.247 -65.804 1.00 91.75 200 VAL A CA 1
ATOM 1490 C C . VAL A 1 200 ? 52.559 43.219 -64.757 1.00 91.75 200 VAL A C 1
ATOM 1492 O O . VAL A 1 200 ? 51.614 44.004 -64.823 1.00 91.75 200 VAL A O 1
ATOM 1495 N N . SER A 1 201 ? 52.707 42.341 -63.772 1.00 91.25 201 SER A N 1
ATOM 1496 C CA . SER A 1 201 ? 51.891 42.348 -62.562 1.00 91.25 201 SER A CA 1
ATOM 1497 C C . SER A 1 201 ? 52.772 42.198 -61.328 1.00 91.25 201 SER A C 1
ATOM 1499 O O . SER A 1 201 ? 53.806 41.531 -61.348 1.00 91.25 201 SER A O 1
ATOM 1501 N N . ALA A 1 202 ? 52.384 42.839 -60.234 1.00 88.00 202 ALA A N 1
ATOM 1502 C CA . ALA A 1 202 ? 53.089 42.753 -58.966 1.00 88.00 202 ALA A CA 1
ATOM 1503 C C . ALA A 1 202 ? 52.118 42.487 -57.815 1.00 88.00 202 ALA A C 1
ATOM 1505 O O . ALA A 1 202 ? 50.934 42.824 -57.876 1.00 88.00 202 ALA A O 1
ATOM 1506 N N . ARG A 1 203 ? 52.625 41.898 -56.728 1.00 84.62 203 ARG A N 1
ATOM 1507 C CA . ARG A 1 203 ? 51.830 41.719 -55.507 1.00 84.62 203 ARG A CA 1
ATOM 1508 C C . ARG A 1 203 ? 51.534 43.091 -54.896 1.00 84.62 203 ARG A C 1
ATOM 1510 O O . ARG A 1 203 ? 52.468 43.849 -54.648 1.00 84.62 203 ARG A O 1
ATOM 1517 N N . HIS A 1 204 ? 50.260 43.388 -54.631 1.00 84.38 204 HIS A N 1
ATOM 1518 C CA . HIS A 1 204 ? 49.842 44.659 -54.032 1.00 84.38 204 HIS A CA 1
ATOM 1519 C C . HIS A 1 204 ? 50.420 44.800 -52.607 1.00 84.38 204 HIS A C 1
ATOM 1521 O O . HIS A 1 204 ? 50.073 43.990 -51.742 1.00 84.38 204 HIS A O 1
ATOM 1527 N N . PRO A 1 205 ? 51.311 45.771 -52.336 1.00 81.06 205 PRO A N 1
ATOM 1528 C CA . PRO A 1 205 ? 51.841 45.995 -50.999 1.00 81.06 205 PRO A CA 1
ATOM 1529 C C . PRO A 1 205 ? 50.864 46.818 -50.149 1.00 81.06 205 PRO A C 1
ATOM 1531 O O . PRO A 1 205 ? 50.167 47.694 -50.659 1.00 81.06 205 PRO A O 1
ATOM 1534 N N . ALA A 1 206 ? 50.813 46.541 -48.844 1.00 74.62 206 ALA A N 1
ATOM 1535 C CA . ALA A 1 206 ? 49.966 47.285 -47.913 1.00 74.62 206 ALA A CA 1
ATOM 1536 C C . ALA A 1 206 ? 50.388 48.767 -47.856 1.00 74.62 206 ALA A C 1
ATOM 1538 O O . ALA A 1 206 ? 51.579 49.064 -47.773 1.00 74.62 206 ALA A O 1
ATOM 1539 N N . GLY A 1 207 ? 49.416 49.683 -47.919 1.00 73.69 207 GLY A N 1
ATOM 1540 C CA . GLY A 1 207 ? 49.652 51.134 -47.884 1.00 73.69 207 GLY A CA 1
ATOM 1541 C C . GLY A 1 207 ? 49.934 51.796 -49.242 1.00 73.69 207 GLY A C 1
ATOM 1542 O O . GLY A 1 207 ? 50.227 52.987 -49.277 1.00 73.69 207 GLY A O 1
ATOM 1543 N N . ALA A 1 208 ? 49.848 51.067 -50.362 1.00 78.50 208 ALA A N 1
ATOM 1544 C CA . ALA A 1 208 ? 49.972 51.644 -51.702 1.00 78.50 208 ALA A CA 1
ATOM 1545 C C . ALA A 1 208 ? 48.656 52.267 -52.191 1.00 78.50 208 ALA A C 1
ATOM 1547 O O . ALA A 1 208 ? 47.620 51.611 -52.218 1.00 78.50 208 ALA A O 1
ATOM 1548 N N . VAL A 1 209 ? 48.718 53.527 -52.621 1.00 82.50 209 VAL A N 1
ATOM 1549 C CA . VAL A 1 209 ? 47.592 54.283 -53.197 1.00 82.50 209 VAL A CA 1
ATOM 1550 C C . VAL A 1 209 ? 47.680 54.315 -54.727 1.00 82.50 209 VAL A C 1
ATOM 1552 O O . VAL A 1 209 ? 46.664 54.340 -55.418 1.00 82.50 209 VAL A O 1
ATOM 1555 N N . SER A 1 210 ? 48.893 54.286 -55.282 1.00 88.00 210 SER A N 1
ATOM 1556 C CA . SER A 1 210 ? 49.129 54.199 -56.726 1.00 88.00 210 SER A CA 1
ATOM 1557 C C . SER A 1 210 ? 50.436 53.477 -57.047 1.00 88.00 210 SER A C 1
ATOM 1559 O O . SER A 1 210 ? 51.248 53.189 -56.170 1.00 88.00 210 SER A O 1
ATOM 1561 N N . PHE A 1 211 ? 50.643 53.164 -58.319 1.00 91.12 211 PHE A N 1
ATOM 1562 C CA . PHE A 1 211 ? 51.833 52.515 -58.846 1.00 91.12 211 PHE A CA 1
ATOM 1563 C C . PHE A 1 211 ? 52.341 53.299 -60.042 1.00 91.12 211 PHE A C 1
ATOM 1565 O O . PHE A 1 211 ? 51.554 53.763 -60.864 1.00 91.12 211 PHE A O 1
ATOM 1572 N N . ARG A 1 212 ? 53.663 53.410 -60.155 1.00 92.69 212 ARG A N 1
ATOM 1573 C CA . ARG A 1 212 ? 54.342 54.002 -61.312 1.00 92.69 212 ARG A CA 1
ATOM 1574 C C . ARG A 1 212 ? 55.266 52.963 -61.917 1.00 92.69 212 ARG A C 1
ATOM 1576 O O . ARG A 1 212 ? 55.972 52.287 -61.168 1.00 92.69 212 ARG A O 1
ATOM 1583 N N . ALA A 1 213 ? 55.291 52.856 -63.241 1.00 92.50 213 ALA A N 1
ATOM 1584 C CA . ALA A 1 213 ? 56.212 51.982 -63.952 1.00 92.50 213 ALA A CA 1
ATOM 1585 C C . ALA A 1 213 ? 56.903 52.681 -65.122 1.00 92.50 213 ALA A C 1
ATOM 1587 O O . ALA A 1 213 ? 56.346 53.564 -65.784 1.00 92.50 213 ALA A O 1
ATOM 1588 N N . GLN A 1 214 ? 58.148 52.277 -65.360 1.00 94.38 214 GLN A N 1
ATOM 1589 C CA . GLN A 1 214 ? 59.014 52.825 -66.396 1.00 94.38 214 GLN A CA 1
ATOM 1590 C C . GLN A 1 214 ? 59.798 51.703 -67.076 1.00 94.38 214 GLN A C 1
ATOM 1592 O O . GLN A 1 214 ? 60.095 50.682 -66.456 1.00 94.38 214 GLN A O 1
ATOM 1597 N N . VAL A 1 215 ? 60.163 51.917 -68.336 1.00 91.94 215 VAL A N 1
ATOM 1598 C CA . VAL A 1 215 ? 61.005 51.008 -69.123 1.00 91.94 215 VAL A CA 1
ATOM 1599 C C . VAL A 1 215 ? 62.265 51.745 -69.575 1.00 91.94 215 VAL A C 1
ATOM 1601 O O . VAL A 1 215 ? 62.226 52.947 -69.835 1.00 91.94 215 VAL A O 1
ATOM 1604 N N . SER A 1 216 ? 63.384 51.031 -69.652 1.00 92.19 216 SER A N 1
ATOM 1605 C CA . SER A 1 216 ? 64.672 51.528 -70.137 1.00 92.19 216 SER A CA 1
ATOM 1606 C C . SER A 1 216 ? 65.358 50.467 -70.996 1.00 92.19 216 SER A C 1
ATOM 1608 O O . SER A 1 216 ? 65.363 49.293 -70.637 1.00 92.19 216 SER A O 1
ATOM 1610 N N . TYR A 1 217 ? 65.959 50.871 -72.115 1.00 87.81 217 TYR A N 1
ATOM 1611 C CA . TYR A 1 217 ? 66.697 49.971 -73.018 1.00 87.81 217 TYR A CA 1
ATOM 1612 C C . TYR A 1 217 ? 68.219 50.044 -72.817 1.00 87.81 217 TYR A C 1
ATOM 1614 O O . TYR A 1 217 ? 68.947 49.161 -73.250 1.00 87.81 217 TYR A O 1
ATOM 1622 N N . ASP A 1 218 ? 68.701 51.084 -72.137 1.00 84.12 218 ASP A N 1
ATOM 1623 C CA . ASP A 1 218 ? 70.119 51.354 -71.871 1.00 84.12 218 ASP A CA 1
ATOM 1624 C C . ASP A 1 218 ? 70.474 51.259 -70.372 1.00 84.12 218 ASP A C 1
ATOM 1626 O O . ASP A 1 218 ? 71.632 51.432 -69.995 1.00 84.12 218 ASP A O 1
ATOM 1630 N N . GLY A 1 219 ? 69.481 51.022 -69.505 1.00 79.75 219 GLY A N 1
ATOM 1631 C CA . GLY A 1 219 ? 69.612 50.992 -68.045 1.00 79.75 219 GLY A CA 1
ATOM 1632 C C . GLY A 1 219 ? 69.741 52.373 -67.385 1.00 79.75 219 GLY A C 1
ATOM 1633 O O . GLY A 1 219 ? 69.641 52.474 -66.160 1.00 79.75 219 GLY A O 1
ATOM 1634 N N . ASN A 1 220 ? 69.906 53.442 -68.173 1.00 83.31 220 ASN A N 1
ATOM 1635 C CA . ASN A 1 220 ? 70.211 54.795 -67.697 1.00 83.31 220 ASN A CA 1
ATOM 1636 C C . ASN A 1 220 ? 69.069 55.784 -67.972 1.00 83.31 220 ASN A C 1
ATOM 1638 O O . ASN A 1 220 ? 68.727 56.596 -67.111 1.00 83.31 220 ASN A O 1
ATOM 1642 N N . SER A 1 221 ? 68.441 55.693 -69.143 1.00 89.00 221 SER A N 1
ATOM 1643 C CA . SER A 1 221 ? 67.335 56.540 -69.585 1.00 89.00 221 SER A CA 1
ATOM 1644 C C . SER A 1 221 ? 66.010 55.817 -69.359 1.00 89.00 221 SER A C 1
ATOM 1646 O O . SER A 1 221 ? 65.762 54.767 -69.952 1.00 89.00 221 SER A O 1
ATOM 1648 N N . TRP A 1 222 ? 65.142 56.368 -68.509 1.00 91.31 222 TRP A N 1
ATOM 1649 C CA . TRP A 1 222 ? 63.883 55.725 -68.115 1.00 91.31 222 TRP A CA 1
ATOM 1650 C C . TRP A 1 222 ? 62.670 56.463 -68.677 1.00 91.31 222 TRP A C 1
ATOM 1652 O O . TRP A 1 222 ? 62.453 57.638 -68.381 1.00 91.31 222 TRP A O 1
ATOM 1662 N N . THR A 1 223 ? 61.850 55.758 -69.455 1.00 91.50 223 THR A N 1
ATOM 1663 C CA . THR A 1 223 ? 60.612 56.281 -70.042 1.00 91.50 223 THR A CA 1
ATOM 1664 C C . THR A 1 223 ? 59.403 55.817 -69.222 1.00 91.50 223 THR A C 1
ATOM 1666 O O . THR A 1 223 ? 59.274 54.613 -68.985 1.00 91.50 223 THR A O 1
ATOM 1669 N N . PRO A 1 224 ? 58.502 56.714 -68.775 1.00 90.75 224 PRO A N 1
ATOM 1670 C CA . PRO A 1 224 ? 57.274 56.324 -68.086 1.00 90.75 224 PRO A CA 1
ATOM 1671 C C . PRO A 1 224 ? 56.333 55.558 -69.011 1.00 90.75 224 PRO A C 1
ATOM 1673 O O . PRO A 1 224 ? 56.068 56.009 -70.121 1.00 90.75 224 PRO A O 1
ATOM 1676 N N . VAL A 1 225 ? 55.822 54.419 -68.542 1.00 90.50 225 VAL A N 1
ATOM 1677 C CA . VAL A 1 225 ? 54.883 53.576 -69.304 1.00 90.50 225 VAL A CA 1
ATOM 1678 C C . VAL A 1 225 ? 53.561 53.336 -68.579 1.00 90.50 225 VAL A C 1
ATOM 1680 O O . VAL A 1 225 ? 52.590 52.946 -69.218 1.00 90.50 225 VAL A O 1
ATOM 1683 N N . TYR A 1 226 ? 53.496 53.575 -67.264 1.00 92.31 226 TYR A N 1
ATOM 1684 C CA . TYR A 1 226 ? 52.267 53.399 -66.491 1.00 92.31 226 TYR A CA 1
ATOM 1685 C C . TYR A 1 226 ? 52.248 54.246 -65.214 1.00 92.31 226 TYR A C 1
ATOM 1687 O O . TYR A 1 226 ? 53.249 54.325 -64.499 1.00 92.31 226 TYR A O 1
ATOM 1695 N N . GLU A 1 227 ? 51.089 54.828 -64.906 1.00 89.75 227 GLU A N 1
ATOM 1696 C CA . GLU A 1 227 ? 50.744 55.395 -63.601 1.00 89.75 227 GLU A CA 1
ATOM 1697 C C . GLU A 1 227 ? 49.264 55.094 -63.318 1.00 89.75 227 GLU A C 1
ATOM 1699 O O . GLU A 1 227 ? 48.397 55.459 -64.111 1.00 89.75 227 GLU A O 1
ATOM 1704 N N . GLY A 1 228 ? 48.961 54.384 -62.229 1.00 85.75 228 GLY A N 1
ATOM 1705 C CA . GLY A 1 228 ? 47.589 53.955 -61.937 1.00 85.75 228 GLY A CA 1
ATOM 1706 C C . GLY A 1 228 ? 47.415 53.271 -60.582 1.00 85.75 228 GLY A C 1
ATOM 1707 O O . GLY A 1 228 ? 48.385 52.981 -59.889 1.00 85.75 228 GLY A O 1
ATOM 1708 N N . ALA A 1 229 ? 46.167 53.018 -60.181 1.00 83.44 229 ALA A N 1
ATOM 1709 C CA . ALA A 1 229 ? 45.833 52.469 -58.858 1.00 83.44 229 ALA A CA 1
ATOM 1710 C C . ALA A 1 229 ? 46.062 50.947 -58.729 1.00 83.44 229 ALA A C 1
ATOM 1712 O O . ALA A 1 229 ? 46.101 50.412 -57.623 1.00 83.44 229 ALA A O 1
ATOM 1713 N N . VAL A 1 230 ? 46.219 50.235 -59.848 1.00 87.12 230 VAL A N 1
ATOM 1714 C CA . VAL A 1 230 ? 46.359 48.770 -59.879 1.00 87.12 230 VAL A CA 1
ATOM 1715 C C . VAL A 1 230 ? 47.831 48.389 -60.082 1.00 87.12 230 VAL A C 1
ATOM 1717 O O . VAL A 1 230 ? 48.498 49.022 -60.902 1.00 87.12 230 VAL A O 1
ATOM 1720 N N . PRO A 1 231 ? 48.362 47.350 -59.411 1.00 87.62 231 PRO A N 1
ATOM 1721 C CA . PRO A 1 231 ? 49.741 46.894 -59.585 1.00 87.62 231 PRO A CA 1
ATOM 1722 C C . PRO A 1 231 ? 49.924 46.021 -60.840 1.00 87.62 231 PRO A C 1
ATOM 1724 O O . PRO A 1 231 ? 50.607 44.998 -60.794 1.00 87.62 231 PRO A O 1
ATOM 1727 N N . ALA A 1 232 ? 49.286 46.383 -61.951 1.00 88.88 232 ALA A N 1
ATOM 1728 C CA . ALA A 1 232 ? 49.408 45.679 -63.219 1.00 88.88 232 ALA A CA 1
ATOM 1729 C C . ALA A 1 232 ? 49.261 46.648 -64.395 1.00 88.88 232 ALA A C 1
ATOM 1731 O O . ALA A 1 232 ? 48.428 47.552 -64.346 1.00 88.88 232 ALA A O 1
ATOM 1732 N N . PHE A 1 233 ? 50.052 46.446 -65.448 1.00 90.94 233 PHE A N 1
ATOM 1733 C CA . PHE A 1 233 ? 49.971 47.234 -66.677 1.00 90.94 233 PHE A CA 1
ATOM 1734 C C . PHE A 1 233 ? 50.433 46.435 -67.892 1.00 90.94 233 PHE A C 1
ATOM 1736 O O . PHE A 1 233 ? 51.086 45.398 -67.765 1.00 90.94 233 PHE A O 1
ATOM 1743 N N . SER A 1 234 ? 50.103 46.937 -69.080 1.00 89.12 234 SER A N 1
ATOM 1744 C CA . SER A 1 234 ? 50.706 46.478 -70.329 1.00 89.12 234 SER A CA 1
ATOM 1745 C C . SER A 1 234 ? 51.193 47.662 -71.155 1.00 89.12 234 SER A C 1
ATOM 1747 O O . SER A 1 234 ? 50.541 48.705 -71.173 1.00 89.12 234 SER A O 1
ATOM 1749 N N . ALA A 1 235 ? 52.345 47.515 -71.810 1.00 87.12 235 ALA A N 1
ATOM 1750 C CA . ALA A 1 235 ? 52.951 48.561 -72.630 1.00 87.12 235 ALA A CA 1
ATOM 1751 C C . ALA A 1 235 ? 53.653 47.977 -73.862 1.00 87.12 235 ALA A C 1
ATOM 1753 O O . ALA A 1 235 ? 54.210 46.880 -73.809 1.00 87.12 235 ALA A O 1
ATOM 1754 N N . SER A 1 236 ? 53.635 48.723 -74.968 1.00 85.81 236 SER A N 1
ATOM 1755 C CA . SER A 1 236 ? 54.373 48.360 -76.182 1.00 85.81 236 SER A CA 1
ATOM 1756 C C . SER A 1 236 ? 55.868 48.630 -75.978 1.00 85.81 236 SER A C 1
ATOM 1758 O O . SER A 1 236 ? 56.260 49.694 -75.489 1.00 85.81 236 SER A O 1
ATOM 1760 N N . VAL A 1 237 ? 56.704 47.647 -76.308 1.00 86.31 237 VAL A N 1
ATOM 1761 C CA . VAL A 1 237 ? 58.157 47.656 -76.101 1.00 86.31 237 VAL A CA 1
ATOM 1762 C C . VAL A 1 237 ? 58.904 47.213 -77.359 1.00 86.31 237 VAL A C 1
ATOM 1764 O O . VAL A 1 237 ? 58.372 46.516 -78.224 1.00 86.31 237 VAL A O 1
ATOM 1767 N N . ARG A 1 238 ? 60.168 47.623 -77.480 1.00 82.56 238 ARG A N 1
ATOM 1768 C CA . ARG A 1 238 ? 61.042 47.232 -78.593 1.00 82.56 238 ARG A CA 1
ATOM 1769 C C . ARG A 1 238 ? 61.482 45.780 -78.462 1.00 82.56 238 ARG A C 1
ATOM 1771 O O . ARG A 1 238 ? 61.347 45.153 -77.413 1.00 82.56 238 ARG A O 1
ATOM 1778 N N . ARG A 1 239 ? 62.020 45.232 -79.560 1.00 75.69 239 ARG A N 1
ATOM 1779 C CA . ARG A 1 239 ? 62.362 43.807 -79.609 1.00 75.69 239 ARG A CA 1
ATOM 1780 C C . ARG A 1 239 ? 63.597 43.424 -78.791 1.00 75.69 239 ARG A C 1
ATOM 1782 O O . ARG A 1 239 ? 63.678 42.273 -78.354 1.00 75.69 239 ARG A O 1
ATOM 1789 N N . GLU A 1 240 ? 64.494 44.383 -78.599 1.00 83.12 240 GLU A N 1
ATOM 1790 C CA . GLU A 1 240 ? 65.736 44.263 -77.838 1.00 83.12 240 GLU A CA 1
ATOM 1791 C C . GLU A 1 240 ? 65.497 43.986 -76.344 1.00 83.12 240 GLU A C 1
ATOM 1793 O O . GLU A 1 240 ? 64.361 44.016 -75.865 1.00 83.12 240 GLU A O 1
ATOM 1798 N N . ALA A 1 241 ? 66.562 43.643 -75.620 1.00 84.94 241 ALA A N 1
ATOM 1799 C CA . ALA A 1 241 ? 66.485 43.466 -74.174 1.00 84.94 241 ALA A CA 1
ATOM 1800 C C . ALA A 1 241 ? 66.213 44.817 -73.497 1.00 84.94 241 ALA A C 1
ATOM 1802 O O . ALA A 1 241 ? 66.729 45.847 -73.930 1.00 84.94 241 ALA A O 1
ATOM 1803 N N . PHE A 1 242 ? 65.408 44.818 -72.437 1.00 89.75 242 PHE A N 1
ATOM 1804 C CA . PHE A 1 242 ? 65.060 46.041 -71.718 1.00 89.75 242 PHE A CA 1
ATOM 1805 C C . PHE A 1 242 ? 64.848 45.779 -70.233 1.00 89.75 242 PHE A C 1
ATOM 1807 O O . PHE A 1 242 ? 64.461 44.687 -69.817 1.00 89.75 242 PHE A O 1
ATOM 1814 N N . TYR A 1 243 ? 65.066 46.810 -69.429 1.00 92.06 243 TYR A N 1
ATOM 1815 C CA . TYR A 1 243 ? 64.723 46.825 -68.019 1.00 92.06 243 TYR A CA 1
ATOM 1816 C C . TYR A 1 243 ? 63.335 47.418 -67.836 1.00 92.06 243 TYR A C 1
ATOM 1818 O O . TYR A 1 243 ? 63.023 48.481 -68.377 1.00 92.06 243 TYR A O 1
ATOM 1826 N N . VAL A 1 244 ? 62.514 46.766 -67.022 1.00 93.06 244 VAL A N 1
ATOM 1827 C CA . VAL A 1 244 ? 61.257 47.329 -66.536 1.00 93.06 244 VAL A CA 1
ATOM 1828 C C . VAL A 1 244 ? 61.354 47.534 -65.039 1.00 93.06 244 VAL A C 1
ATOM 1830 O O . VAL A 1 244 ? 61.867 46.680 -64.316 1.00 93.06 244 VAL A O 1
ATOM 1833 N N . ARG A 1 245 ? 60.877 48.682 -64.563 1.00 92.81 245 ARG A N 1
ATOM 1834 C CA . ARG A 1 245 ? 60.810 48.967 -63.136 1.00 92.81 245 ARG A CA 1
ATOM 1835 C C . ARG A 1 245 ? 59.443 49.449 -62.713 1.00 92.81 245 ARG A C 1
ATOM 1837 O O . ARG A 1 245 ? 58.796 50.190 -63.447 1.00 92.81 245 ARG A O 1
ATOM 1844 N N . MET A 1 246 ? 59.044 49.077 -61.505 1.00 92.88 246 MET A N 1
ATOM 1845 C CA . MET A 1 246 ? 57.788 49.491 -60.895 1.00 92.88 246 MET A CA 1
ATOM 1846 C C . MET A 1 246 ? 58.018 49.868 -59.432 1.00 92.88 246 MET A C 1
ATOM 1848 O O . MET A 1 246 ? 58.791 49.212 -58.734 1.00 92.88 246 MET A O 1
ATOM 1852 N N . GLN A 1 247 ? 57.361 50.928 -58.969 1.00 91.81 247 GLN A N 1
ATOM 1853 C CA . GLN A 1 247 ? 57.330 51.319 -57.559 1.00 91.81 247 GLN A CA 1
ATOM 1854 C C . GLN A 1 247 ? 55.880 51.480 -57.103 1.00 91.81 247 GLN A C 1
ATOM 1856 O O . GLN A 1 247 ? 55.022 51.925 -57.872 1.00 91.81 247 GLN A O 1
ATOM 1861 N N . ALA A 1 248 ? 55.618 51.137 -55.846 1.00 89.62 248 ALA A N 1
ATOM 1862 C CA . ALA A 1 248 ? 54.360 51.452 -55.189 1.00 89.62 248 ALA A CA 1
ATOM 1863 C C . ALA A 1 248 ? 54.475 52.817 -54.498 1.00 89.62 248 ALA A C 1
ATOM 1865 O O . ALA A 1 248 ? 55.525 53.171 -53.963 1.00 89.62 248 ALA A O 1
ATOM 1866 N N . VAL A 1 249 ? 53.406 53.601 -54.528 1.00 85.88 249 VAL A N 1
ATOM 1867 C CA . VAL A 1 249 ? 53.347 54.963 -53.998 1.00 85.88 249 VAL A CA 1
ATOM 1868 C C . VAL A 1 249 ? 52.213 55.020 -52.985 1.00 85.88 249 VAL A C 1
ATOM 1870 O O . VAL A 1 249 ? 51.048 54.874 -53.350 1.00 85.88 249 VAL A O 1
ATOM 1873 N N . GLY A 1 250 ? 52.571 55.178 -51.712 1.00 81.31 250 GLY A N 1
ATOM 1874 C CA . GLY A 1 250 ? 51.647 55.497 -50.623 1.00 81.31 250 GLY A CA 1
ATOM 1875 C C . GLY A 1 250 ? 51.722 56.989 -50.312 1.00 81.31 250 GLY A C 1
ATOM 1876 O O . GLY A 1 250 ? 51.783 57.804 -51.232 1.00 81.31 250 GLY A O 1
ATOM 1877 N N . ASP A 1 251 ? 51.833 57.340 -49.032 1.00 77.88 251 ASP A N 1
ATOM 1878 C CA . ASP A 1 251 ? 52.131 58.720 -48.607 1.00 77.88 251 ASP A CA 1
ATOM 1879 C C . ASP A 1 251 ? 53.535 59.178 -49.049 1.00 77.88 251 ASP A C 1
ATOM 1881 O O . ASP A 1 251 ? 53.770 60.359 -49.308 1.00 77.88 251 ASP A O 1
ATOM 1885 N N . LEU A 1 252 ? 54.474 58.232 -49.175 1.00 78.81 252 LEU A N 1
ATOM 1886 C CA . LEU A 1 252 ? 55.794 58.424 -49.776 1.00 78.81 252 LEU A CA 1
ATOM 1887 C C . LEU A 1 252 ? 56.019 57.379 -50.887 1.00 78.81 252 LEU A C 1
ATOM 1889 O O . LEU A 1 252 ? 55.536 56.246 -50.771 1.00 78.81 252 LEU A O 1
ATOM 1893 N N . PRO A 1 253 ? 56.758 57.706 -51.966 1.00 82.88 253 PRO A N 1
ATOM 1894 C CA . PRO A 1 253 ? 57.143 56.718 -52.969 1.00 82.88 253 PRO A CA 1
ATOM 1895 C C . PRO A 1 253 ? 58.062 55.643 -52.374 1.00 82.88 253 PRO A C 1
ATOM 1897 O O . PRO A 1 253 ? 59.084 55.961 -51.766 1.00 82.88 253 PRO A O 1
ATOM 1900 N N . GLY A 1 254 ? 57.705 54.373 -52.562 1.00 83.75 254 GLY A N 1
ATOM 1901 C CA . GLY A 1 254 ? 58.554 53.233 -52.230 1.00 83.75 254 GLY A CA 1
ATOM 1902 C C . GLY A 1 254 ? 59.714 53.027 -53.210 1.00 83.75 254 GLY A C 1
ATOM 1903 O O . GLY A 1 254 ? 59.799 53.710 -54.232 1.00 83.75 254 GLY A O 1
ATOM 1904 N N . PRO A 1 255 ? 60.622 52.077 -52.926 1.00 88.94 255 PRO A N 1
ATOM 1905 C CA . PRO A 1 255 ? 61.763 51.795 -53.791 1.00 88.94 255 PRO A CA 1
ATOM 1906 C C . PRO A 1 255 ? 61.337 51.198 -55.143 1.00 88.94 255 PRO A C 1
ATOM 1908 O O . PRO A 1 255 ? 60.373 50.435 -55.231 1.00 88.94 255 PRO A O 1
ATOM 1911 N N . TRP A 1 256 ? 62.108 51.495 -56.195 1.00 91.12 256 TRP A N 1
ATOM 1912 C CA . TRP A 1 256 ? 61.941 50.874 -57.510 1.00 91.12 256 TRP A CA 1
ATOM 1913 C C . TRP A 1 256 ? 62.358 49.405 -57.480 1.00 91.12 256 TRP A C 1
ATOM 1915 O O . TRP A 1 256 ? 63.512 49.088 -57.187 1.00 91.12 256 TRP A O 1
ATOM 1925 N N . ARG A 1 257 ? 61.450 48.512 -57.875 1.00 90.81 257 ARG A N 1
ATOM 1926 C CA . ARG A 1 257 ? 61.787 47.127 -58.205 1.00 90.81 257 ARG A CA 1
ATOM 1927 C C . ARG A 1 257 ? 62.052 47.024 -59.699 1.00 90.81 257 ARG A C 1
ATOM 1929 O O . ARG A 1 257 ? 61.187 47.402 -60.481 1.00 90.81 257 ARG A O 1
ATOM 1936 N N . VAL A 1 258 ? 63.227 46.528 -60.079 1.00 91.25 258 VAL A N 1
ATOM 1937 C CA . VAL A 1 258 ? 63.682 46.417 -61.473 1.00 91.25 258 VAL A CA 1
ATOM 1938 C C . VAL A 1 258 ? 63.794 44.944 -61.860 1.00 91.25 258 VAL A C 1
ATOM 1940 O O . VAL A 1 258 ? 64.312 44.159 -61.073 1.00 91.25 258 VAL A O 1
ATOM 1943 N N . GLU A 1 259 ? 63.350 44.585 -63.062 1.00 89.94 259 GLU A N 1
ATOM 1944 C CA . GLU A 1 259 ? 63.551 43.263 -63.668 1.00 89.94 259 GLU A CA 1
ATOM 1945 C C . GLU A 1 259 ? 64.067 43.427 -65.109 1.00 89.94 259 GLU A C 1
ATOM 1947 O O . GLU A 1 259 ? 63.656 44.345 -65.828 1.00 89.94 259 GLU A O 1
ATOM 1952 N N . LEU A 1 260 ? 64.991 42.555 -65.526 1.00 89.69 260 LEU A N 1
ATOM 1953 C CA . LEU A 1 260 ? 65.528 42.512 -66.890 1.00 89.69 260 LEU A CA 1
ATOM 1954 C C . LEU A 1 260 ? 64.711 41.534 -67.734 1.00 89.69 260 LEU A C 1
ATOM 1956 O O . LEU A 1 260 ? 64.600 40.357 -67.396 1.00 89.69 260 LEU A O 1
ATOM 1960 N N . VAL A 1 261 ? 64.196 42.005 -68.865 1.00 87.19 261 VAL A N 1
ATOM 1961 C CA . VAL A 1 261 ? 63.497 41.178 -69.848 1.00 87.19 261 VAL A CA 1
ATOM 1962 C C . VAL A 1 261 ? 64.439 40.898 -71.012 1.00 87.19 261 VAL A C 1
ATOM 1964 O O . VAL A 1 261 ? 64.968 41.821 -71.637 1.00 87.19 261 VAL A O 1
ATOM 1967 N N . ALA A 1 262 ? 64.657 39.615 -71.305 1.00 82.88 262 ALA A N 1
ATOM 1968 C CA . ALA A 1 262 ? 65.517 39.191 -72.403 1.00 82.88 262 ALA A CA 1
ATOM 1969 C C . ALA A 1 262 ? 64.966 39.623 -73.779 1.00 82.88 262 ALA A C 1
ATOM 1971 O O . ALA A 1 262 ? 63.759 39.822 -73.970 1.00 82.88 262 ALA A O 1
ATOM 1972 N N . ALA A 1 263 ? 65.870 39.747 -74.754 1.00 78.00 263 ALA A N 1
ATOM 1973 C CA . ALA A 1 263 ? 65.502 39.964 -76.149 1.00 78.00 263 ALA A CA 1
ATOM 1974 C C . ALA A 1 263 ? 64.664 38.784 -76.682 1.00 78.00 263 ALA A C 1
ATOM 1976 O O . ALA A 1 263 ? 64.839 37.644 -76.251 1.00 78.00 263 ALA A O 1
ATOM 1977 N N . ALA A 1 264 ? 63.754 39.049 -77.624 1.00 72.19 264 ALA A N 1
ATOM 1978 C CA . ALA A 1 264 ? 62.998 37.976 -78.274 1.00 72.19 264 ALA A CA 1
ATOM 1979 C C . ALA A 1 264 ? 63.906 37.161 -79.223 1.00 72.19 264 ALA A C 1
ATOM 1981 O O . ALA A 1 264 ? 64.759 37.764 -79.877 1.00 72.19 264 ALA A O 1
ATOM 1982 N N . PRO A 1 265 ? 63.718 35.830 -79.339 1.00 69.56 265 PRO A N 1
ATOM 1983 C CA . PRO A 1 265 ? 64.510 34.983 -80.238 1.00 69.56 265 PRO A CA 1
ATOM 1984 C C . PRO A 1 265 ? 64.349 35.366 -81.727 1.00 69.56 265 PRO A C 1
ATOM 1986 O O . PRO A 1 265 ? 63.283 35.831 -82.144 1.00 69.56 265 PRO A O 1
ATOM 1989 N N . GLU A 1 266 ? 65.417 35.185 -82.518 1.00 59.69 266 GLU A N 1
ATOM 1990 C CA . GLU A 1 266 ? 65.472 35.475 -83.966 1.00 59.69 266 GLU A CA 1
ATOM 1991 C C . GLU A 1 266 ? 64.751 34.402 -84.817 1.00 59.69 266 GLU A C 1
ATOM 1993 O O . GLU A 1 266 ? 64.667 33.235 -84.439 1.00 59.69 266 GLU A O 1
ATOM 1998 N N . GLU A 1 267 ? 64.215 34.792 -85.981 1.00 57.38 267 GLU A N 1
ATOM 1999 C CA . GLU A 1 267 ? 63.500 33.914 -86.928 1.00 57.38 267 GLU A CA 1
ATOM 2000 C C . GLU A 1 267 ? 64.474 32.948 -87.652 1.00 57.38 267 GLU A C 1
ATOM 2002 O O . GLU A 1 267 ? 65.449 33.391 -88.257 1.00 57.38 267 GLU A O 1
ATOM 2007 N N . VAL A 1 268 ? 64.206 31.629 -87.645 1.00 54.97 268 VAL A N 1
ATOM 2008 C CA . VAL A 1 268 ? 64.997 30.620 -88.388 1.00 54.97 268 VAL A CA 1
ATOM 2009 C C . VAL A 1 268 ? 64.532 30.564 -89.847 1.00 54.97 268 VAL A C 1
ATOM 2011 O O . VAL A 1 268 ? 63.436 30.088 -90.137 1.00 54.97 268 VAL A O 1
ATOM 2014 N N . ARG A 1 269 ? 65.378 31.000 -90.787 1.00 55.94 269 ARG A N 1
ATOM 2015 C CA . ARG A 1 269 ? 65.177 30.789 -92.233 1.00 55.94 269 ARG A CA 1
ATOM 2016 C C . ARG A 1 269 ? 66.106 29.689 -92.742 1.00 55.94 269 ARG A C 1
ATOM 2018 O O . ARG A 1 269 ? 67.308 29.729 -92.493 1.00 55.94 269 ARG A O 1
ATOM 2025 N N . PHE A 1 270 ? 65.554 28.719 -93.472 1.00 55.94 270 PHE A N 1
ATOM 2026 C CA . PHE A 1 270 ? 66.334 27.648 -94.100 1.00 55.94 270 PHE A CA 1
ATOM 2027 C C . PHE A 1 270 ? 67.285 28.215 -95.176 1.00 55.94 270 PHE A C 1
ATOM 2029 O O . PHE A 1 270 ? 66.860 29.059 -95.969 1.00 55.94 270 PHE A O 1
ATOM 2036 N N . PRO A 1 271 ? 68.552 27.762 -95.248 1.00 57.53 271 PRO A N 1
ATOM 2037 C CA . PRO A 1 271 ? 69.487 28.202 -96.277 1.00 57.53 271 PRO A CA 1
ATOM 2038 C C . PRO A 1 271 ? 69.095 27.641 -97.650 1.00 57.53 271 PRO A C 1
ATOM 2040 O O . PRO A 1 271 ? 68.799 26.458 -97.797 1.00 57.53 271 PRO A O 1
ATOM 2043 N N . THR A 1 272 ? 69.149 28.495 -98.671 1.00 54.53 272 THR A N 1
ATOM 2044 C CA . THR A 1 272 ? 68.563 28.309 -100.011 1.00 54.53 272 THR A CA 1
ATOM 2045 C C . THR A 1 272 ? 69.054 27.092 -100.821 1.00 54.53 272 THR A C 1
ATOM 2047 O O . THR A 1 272 ? 68.510 26.863 -101.887 1.00 54.53 272 THR A O 1
ATOM 2050 N N . ASN A 1 273 ? 70.021 26.277 -100.366 1.00 58.56 273 ASN A N 1
ATOM 2051 C CA . ASN A 1 273 ? 70.598 25.176 -101.168 1.00 58.56 273 ASN A CA 1
ATOM 2052 C C . ASN A 1 273 ? 71.053 23.921 -100.376 1.00 58.56 273 ASN A C 1
ATOM 2054 O O . ASN A 1 273 ? 71.928 23.190 -100.842 1.00 58.56 273 ASN A O 1
ATOM 2058 N N . ALA A 1 274 ? 70.504 23.628 -99.192 1.00 56.50 274 ALA A N 1
ATOM 2059 C CA . ALA A 1 274 ? 70.773 22.336 -98.542 1.00 56.50 274 ALA A CA 1
ATOM 2060 C C . ALA A 1 274 ? 69.974 21.208 -99.241 1.00 56.50 274 ALA A C 1
ATOM 2062 O O . ALA A 1 274 ? 68.752 21.332 -99.349 1.00 56.50 274 ALA A O 1
ATOM 2063 N N . PRO A 1 275 ? 70.597 20.108 -99.720 1.00 60.19 275 PRO A N 1
ATOM 2064 C CA . PRO A 1 275 ? 69.849 18.997 -100.298 1.00 60.19 275 PRO A CA 1
ATOM 2065 C C . PRO A 1 275 ? 69.099 18.260 -99.185 1.00 60.19 275 PRO A C 1
ATOM 2067 O O . PRO A 1 275 ? 69.688 17.501 -98.420 1.00 60.19 275 PRO A O 1
ATOM 2070 N N . ILE A 1 276 ? 67.789 18.478 -99.093 1.00 61.12 276 ILE A N 1
ATOM 2071 C CA . ILE A 1 276 ? 66.911 17.680 -98.234 1.00 61.12 276 ILE A CA 1
ATOM 2072 C C . ILE A 1 276 ? 66.838 16.275 -98.845 1.00 61.12 276 ILE A C 1
ATOM 2074 O O . ILE A 1 276 ? 66.293 16.088 -99.935 1.00 61.12 276 ILE A O 1
ATOM 2078 N N . ARG A 1 277 ? 67.416 15.277 -98.171 1.00 72.06 277 ARG A N 1
ATOM 2079 C CA . ARG A 1 277 ? 67.344 13.876 -98.601 1.00 72.06 277 ARG A CA 1
ATOM 2080 C C . ARG A 1 277 ? 65.987 13.304 -98.204 1.00 72.06 277 ARG A C 1
ATOM 2082 O O . ARG A 1 277 ? 65.746 13.033 -97.034 1.00 72.06 277 ARG A O 1
ATOM 2089 N N . ALA A 1 278 ? 65.107 13.111 -99.185 1.00 73.19 278 ALA A N 1
ATOM 2090 C CA . ALA A 1 278 ? 63.745 12.616 -98.966 1.00 73.19 278 ALA A CA 1
ATOM 2091 C C . ALA A 1 278 ? 63.681 11.294 -98.169 1.00 73.19 278 ALA A C 1
ATOM 2093 O O . ALA A 1 278 ? 62.724 11.083 -97.432 1.00 73.19 278 ALA A O 1
ATOM 2094 N N . THR A 1 279 ? 64.706 10.440 -98.268 1.00 81.31 279 THR A N 1
ATOM 2095 C CA . THR A 1 279 ? 64.801 9.170 -97.531 1.00 81.31 279 THR A CA 1
ATOM 2096 C C . THR A 1 279 ? 64.907 9.368 -96.018 1.00 81.31 279 THR A C 1
ATOM 2098 O O . THR A 1 279 ? 64.160 8.747 -95.279 1.00 81.31 279 THR A O 1
ATOM 2101 N N . GLU A 1 280 ? 65.753 10.290 -95.548 1.00 79.50 280 GLU A N 1
ATOM 2102 C CA . GLU A 1 280 ? 65.964 10.526 -94.107 1.00 79.50 280 GLU A CA 1
ATOM 2103 C C . GLU A 1 280 ? 64.710 11.124 -93.446 1.00 79.50 280 GLU A C 1
ATOM 2105 O O . GLU A 1 280 ? 64.365 10.785 -92.315 1.00 79.50 280 GLU A O 1
ATOM 2110 N N . LEU A 1 281 ? 63.980 11.970 -94.182 1.00 78.19 281 LEU A N 1
ATOM 2111 C CA . LEU A 1 281 ? 62.688 12.499 -93.744 1.00 78.19 281 LEU A CA 1
ATOM 2112 C C . LEU A 1 281 ? 61.621 11.392 -93.668 1.00 78.19 281 LEU A C 1
ATOM 2114 O O . LEU A 1 281 ? 60.820 11.367 -92.736 1.00 78.19 281 LEU A O 1
ATOM 2118 N N . PHE A 1 282 ? 61.607 10.484 -94.648 1.00 84.38 282 PHE A N 1
ATOM 2119 C CA . PHE A 1 282 ? 60.670 9.363 -94.697 1.00 84.38 282 PHE A CA 1
ATOM 2120 C C . PHE A 1 282 ? 60.935 8.342 -93.582 1.00 84.38 282 PHE A C 1
ATOM 2122 O O . PHE A 1 282 ? 59.987 7.863 -92.961 1.00 84.38 282 PHE A O 1
ATOM 2129 N N . ASP A 1 283 ? 62.203 8.060 -93.278 1.00 87.44 283 ASP A N 1
ATOM 2130 C CA . ASP A 1 283 ? 62.602 7.163 -92.190 1.00 87.44 283 ASP A CA 1
ATOM 2131 C C . ASP A 1 283 ? 62.219 7.749 -90.824 1.00 87.44 283 ASP A C 1
ATOM 2133 O O . ASP A 1 283 ? 61.550 7.086 -90.032 1.00 87.44 283 ASP A O 1
ATOM 2137 N N . ALA A 1 284 ? 62.519 9.032 -90.585 1.00 85.19 284 ALA A N 1
ATOM 2138 C CA . ALA A 1 284 ? 62.130 9.719 -89.353 1.00 85.19 284 ALA A CA 1
ATOM 2139 C C . ALA A 1 284 ? 60.601 9.764 -89.163 1.00 85.19 284 ALA A C 1
ATOM 2141 O O . ALA A 1 284 ? 60.094 9.549 -88.057 1.00 85.19 284 ALA A O 1
ATOM 2142 N N . ALA A 1 285 ? 59.847 10.005 -90.242 1.00 86.62 285 ALA A N 1
ATOM 2143 C CA . ALA A 1 285 ? 58.388 9.952 -90.213 1.00 86.62 285 ALA A CA 1
ATOM 2144 C C . ALA A 1 285 ? 57.879 8.532 -89.912 1.00 86.62 285 ALA A C 1
ATOM 2146 O O . ALA A 1 285 ? 56.978 8.359 -89.094 1.00 86.62 285 ALA A O 1
ATOM 2147 N N . THR A 1 286 ? 58.486 7.513 -90.522 1.00 91.62 286 THR A N 1
ATOM 2148 C CA . THR A 1 286 ? 58.133 6.103 -90.311 1.00 91.62 286 THR A CA 1
ATOM 2149 C C . THR A 1 286 ? 58.382 5.663 -88.866 1.00 91.62 286 THR A C 1
ATOM 2151 O O . THR A 1 286 ? 57.525 5.011 -88.271 1.00 91.62 286 THR A O 1
ATOM 2154 N N . ASP A 1 287 ? 59.507 6.046 -88.265 1.00 92.50 287 ASP A N 1
ATOM 2155 C CA . ASP A 1 287 ? 59.828 5.700 -86.875 1.00 92.50 287 ASP A CA 1
ATOM 2156 C C . ASP A 1 287 ? 58.955 6.455 -85.864 1.00 92.50 287 ASP A C 1
ATOM 2158 O O . ASP A 1 287 ? 58.546 5.893 -84.845 1.00 92.50 287 ASP A O 1
ATOM 2162 N N . THR A 1 288 ? 58.578 7.698 -86.176 1.00 92.44 288 THR A N 1
ATOM 2163 C CA . THR A 1 288 ? 57.586 8.449 -85.388 1.00 92.44 288 THR A CA 1
ATOM 2164 C C . THR A 1 288 ? 56.218 7.761 -85.421 1.00 92.44 288 THR A C 1
ATOM 2166 O O . THR A 1 288 ? 55.558 7.642 -84.392 1.00 92.44 288 THR A O 1
ATOM 2169 N N . VAL A 1 289 ? 55.792 7.253 -86.582 1.00 93.56 289 VAL A N 1
ATOM 2170 C CA . VAL A 1 289 ? 54.526 6.514 -86.709 1.00 93.56 289 VAL A CA 1
ATOM 2171 C C . VAL A 1 289 ? 54.571 5.183 -85.948 1.00 93.56 289 VAL A C 1
ATOM 2173 O O . VAL A 1 289 ? 53.591 4.837 -85.290 1.00 93.56 289 VAL A O 1
ATOM 2176 N N . LYS A 1 290 ? 55.693 4.452 -85.980 1.00 94.56 290 LYS A N 1
ATOM 2177 C CA . LYS A 1 290 ? 55.861 3.207 -85.206 1.00 94.56 290 LYS A CA 1
ATOM 2178 C C . LYS A 1 290 ? 55.818 3.457 -83.701 1.00 94.56 290 LYS A C 1
ATOM 2180 O O . LYS A 1 290 ? 55.045 2.802 -83.016 1.00 94.56 290 LYS A O 1
ATOM 2185 N N . SER A 1 291 ? 56.576 4.437 -83.203 1.00 92.75 291 SER A N 1
ATOM 2186 C CA . SER A 1 291 ? 56.595 4.751 -81.767 1.00 92.75 291 SER A CA 1
ATOM 2187 C C . SER A 1 291 ? 55.232 5.234 -81.260 1.00 92.75 291 SER A C 1
ATOM 2189 O O . SER A 1 291 ? 54.809 4.861 -80.164 1.00 92.75 291 SER A O 1
ATOM 2191 N N . ALA A 1 292 ? 54.493 5.993 -82.078 1.00 93.25 292 ALA A N 1
ATOM 2192 C CA . ALA A 1 292 ? 53.104 6.340 -81.794 1.00 93.25 292 ALA A CA 1
ATOM 2193 C C . ALA A 1 292 ? 52.196 5.095 -81.756 1.00 93.25 292 ALA A C 1
ATOM 2195 O O . ALA A 1 292 ? 51.363 4.977 -80.859 1.00 93.25 292 ALA A O 1
ATOM 2196 N N . GLY A 1 293 ? 52.371 4.154 -82.689 1.00 96.00 293 GLY A N 1
ATOM 2197 C CA . GLY A 1 293 ? 51.654 2.875 -82.712 1.00 96.00 293 GLY A CA 1
ATOM 2198 C C . GLY A 1 293 ? 51.903 2.017 -81.467 1.00 96.00 293 GLY A C 1
ATOM 2199 O O . GLY A 1 293 ? 50.942 1.552 -80.853 1.00 96.00 293 GLY A O 1
ATOM 2200 N N . ASP A 1 294 ? 53.163 1.877 -81.052 1.00 95.81 294 ASP A N 1
ATOM 2201 C CA . ASP A 1 294 ? 53.551 1.148 -79.837 1.00 95.81 294 ASP A CA 1
ATOM 2202 C C . ASP A 1 294 ? 52.942 1.807 -78.592 1.00 95.81 294 ASP A C 1
ATOM 2204 O O . ASP A 1 294 ? 52.304 1.140 -77.779 1.00 95.81 294 ASP A O 1
ATOM 2208 N N . THR A 1 295 ? 53.019 3.141 -78.505 1.00 95.94 295 THR A N 1
ATOM 2209 C CA . THR A 1 295 ? 52.405 3.908 -77.410 1.00 95.94 295 THR A CA 1
ATOM 2210 C C . THR A 1 295 ? 50.895 3.670 -77.336 1.00 95.94 295 THR A C 1
ATOM 2212 O O . THR A 1 295 ? 50.352 3.464 -76.253 1.00 95.94 295 THR A O 1
ATOM 2215 N N . ILE A 1 296 ? 50.194 3.670 -78.474 1.00 96.06 296 ILE A N 1
ATOM 2216 C CA . ILE A 1 296 ? 48.749 3.392 -78.527 1.00 96.06 296 ILE A CA 1
ATOM 2217 C C . ILE A 1 296 ? 48.446 1.953 -78.088 1.00 96.06 296 ILE A C 1
ATOM 2219 O O . ILE A 1 296 ? 47.479 1.730 -77.359 1.00 96.06 296 ILE A O 1
ATOM 2223 N N . SER A 1 297 ? 49.261 0.981 -78.501 1.00 96.75 297 SER A N 1
ATOM 2224 C CA . SER A 1 297 ? 49.109 -0.426 -78.111 1.00 96.75 297 SER A CA 1
ATOM 2225 C C . SER A 1 297 ? 49.302 -0.632 -76.603 1.00 96.75 297 SER A C 1
ATOM 2227 O O . SER A 1 297 ? 48.488 -1.296 -75.951 1.00 96.75 297 SER A O 1
ATOM 2229 N N . ASP A 1 298 ? 50.333 -0.015 -76.028 1.00 96.25 298 ASP A N 1
ATOM 2230 C CA . ASP A 1 298 ? 50.615 -0.061 -74.592 1.00 96.25 298 ASP A CA 1
ATOM 2231 C C . ASP A 1 298 ? 49.512 0.626 -73.785 1.00 96.25 298 ASP A C 1
ATOM 2233 O O . ASP A 1 298 ? 49.038 0.085 -72.779 1.00 96.25 298 ASP A O 1
ATOM 2237 N N . LEU A 1 299 ? 49.034 1.783 -74.258 1.00 96.69 299 LEU A N 1
ATOM 2238 C CA . LEU A 1 299 ? 47.889 2.470 -73.666 1.00 96.69 299 LEU A CA 1
ATOM 2239 C C . LEU A 1 299 ? 46.639 1.588 -73.693 1.00 96.69 299 LEU A C 1
ATOM 2241 O O . LEU A 1 299 ? 45.985 1.441 -72.663 1.00 96.69 299 LEU A O 1
ATOM 2245 N N . ASN A 1 300 ? 46.327 0.955 -74.825 1.00 97.00 300 ASN A N 1
ATOM 2246 C CA . ASN A 1 300 ? 45.170 0.069 -74.942 1.00 97.00 300 ASN A CA 1
ATOM 2247 C C . ASN A 1 300 ? 45.275 -1.128 -73.981 1.00 97.00 300 ASN A C 1
ATOM 2249 O O . ASN A 1 300 ? 44.316 -1.463 -73.289 1.00 97.00 300 ASN A O 1
ATOM 2253 N N . THR A 1 301 ? 46.464 -1.723 -73.867 1.00 97.06 301 THR A N 1
ATOM 2254 C CA . THR A 1 301 ? 46.731 -2.832 -72.939 1.00 97.06 301 THR A CA 1
ATOM 2255 C C . THR A 1 301 ? 46.566 -2.398 -71.478 1.00 97.06 301 THR A C 1
ATOM 2257 O O . THR A 1 301 ? 45.922 -3.091 -70.688 1.00 97.06 301 THR A O 1
ATOM 2260 N N . SER A 1 302 ? 47.094 -1.226 -71.118 1.00 96.75 302 SER A N 1
ATOM 2261 C CA . SER A 1 302 ? 46.975 -0.652 -69.772 1.00 96.75 302 SER A CA 1
ATOM 2262 C C . SER A 1 302 ? 45.524 -0.325 -69.407 1.00 96.75 302 SER A C 1
ATOM 2264 O O . SER A 1 302 ? 45.069 -0.670 -68.313 1.00 96.75 302 SER A O 1
ATOM 2266 N N . ILE A 1 303 ? 44.769 0.273 -70.334 1.00 97.12 303 ILE A N 1
ATOM 2267 C CA . ILE A 1 303 ? 43.347 0.593 -70.154 1.00 97.12 303 ILE A CA 1
ATOM 2268 C C . ILE A 1 303 ? 42.531 -0.687 -69.961 1.00 97.12 303 ILE A C 1
ATOM 2270 O O . ILE A 1 303 ? 41.744 -0.767 -69.022 1.00 97.12 303 ILE A O 1
ATOM 2274 N N . LEU A 1 304 ? 42.744 -1.717 -70.784 1.00 97.00 304 LEU A N 1
ATOM 2275 C CA . LEU A 1 304 ? 42.058 -3.005 -70.628 1.00 97.00 304 LEU A CA 1
ATOM 2276 C C . LEU A 1 304 ? 42.363 -3.655 -69.269 1.00 97.00 304 LEU A C 1
ATOM 2278 O O . LEU A 1 304 ? 41.460 -4.175 -68.613 1.00 97.00 304 LEU A O 1
ATOM 2282 N N . ALA A 1 305 ? 43.612 -3.579 -68.802 1.00 96.06 305 ALA A N 1
ATOM 2283 C CA . ALA A 1 305 ? 43.983 -4.066 -67.477 1.00 96.06 305 ALA A CA 1
ATOM 2284 C C . ALA A 1 305 ? 43.309 -3.263 -66.347 1.00 96.06 305 ALA A C 1
ATOM 2286 O O . ALA A 1 305 ? 42.870 -3.850 -65.359 1.00 96.06 305 ALA A O 1
ATOM 2287 N N . GLN A 1 306 ? 43.203 -1.936 -66.482 1.00 97.06 306 GLN A N 1
ATOM 2288 C CA . GLN A 1 306 ? 42.475 -1.082 -65.537 1.00 97.06 306 GLN A CA 1
ATOM 2289 C C . GLN A 1 306 ? 40.981 -1.416 -65.498 1.00 97.06 306 GLN A C 1
ATOM 2291 O O . GLN A 1 306 ? 40.437 -1.593 -64.410 1.00 97.06 306 GLN A O 1
ATOM 2296 N N . LEU A 1 307 ? 40.341 -1.558 -66.661 1.00 96.88 307 LEU A N 1
ATOM 2297 C CA . LEU A 1 307 ? 38.924 -1.908 -66.771 1.00 96.88 307 LEU A CA 1
ATOM 2298 C C . LEU A 1 307 ? 38.623 -3.262 -66.124 1.00 96.88 307 LEU A C 1
ATOM 2300 O O . LEU A 1 307 ? 37.671 -3.367 -65.357 1.00 96.88 307 LEU A O 1
ATOM 2304 N N . ASN A 1 308 ? 39.467 -4.272 -66.353 1.00 96.75 308 ASN A N 1
ATOM 2305 C CA . ASN A 1 308 ? 39.302 -5.580 -65.717 1.00 96.75 308 ASN A CA 1
ATOM 2306 C C . ASN A 1 308 ? 39.427 -5.505 -64.189 1.00 96.75 308 ASN A C 1
ATOM 2308 O O . ASN A 1 308 ? 38.652 -6.153 -63.492 1.00 96.75 308 ASN A O 1
ATOM 2312 N N . ARG A 1 309 ? 40.357 -4.700 -63.652 1.00 96.06 309 ARG A N 1
ATOM 2313 C CA . ARG A 1 309 ? 40.456 -4.490 -62.196 1.00 96.06 309 ARG A CA 1
ATOM 2314 C C . ARG A 1 309 ? 39.187 -3.857 -61.630 1.00 96.06 309 ARG A C 1
ATOM 2316 O O . ARG A 1 309 ? 38.652 -4.376 -60.656 1.00 96.06 309 ARG A O 1
ATOM 2323 N N . ILE A 1 310 ? 38.693 -2.793 -62.265 1.00 96.81 310 ILE A N 1
ATOM 2324 C CA . ILE A 1 310 ? 37.464 -2.105 -61.842 1.00 96.81 310 ILE A CA 1
ATOM 2325 C C . ILE A 1 310 ? 36.277 -3.073 -61.856 1.00 96.81 310 ILE A C 1
ATOM 2327 O O . ILE A 1 310 ? 35.571 -3.168 -60.859 1.00 96.81 310 ILE A O 1
ATOM 2331 N N . ALA A 1 311 ? 36.108 -3.850 -62.931 1.00 96.12 311 ALA A N 1
ATOM 2332 C CA . ALA A 1 311 ? 35.031 -4.834 -63.031 1.00 96.12 311 ALA A CA 1
ATOM 2333 C C . ALA A 1 311 ? 35.085 -5.870 -61.895 1.00 96.12 311 ALA A C 1
ATOM 2335 O O . ALA A 1 311 ? 34.073 -6.148 -61.259 1.00 96.12 311 ALA A O 1
ATOM 2336 N N . THR A 1 312 ? 36.275 -6.395 -61.576 1.00 96.44 312 THR A N 1
ATOM 2337 C CA . THR A 1 312 ? 36.414 -7.336 -60.453 1.00 96.44 312 THR A CA 1
ATOM 2338 C C . THR A 1 312 ? 36.121 -6.692 -59.099 1.00 96.44 312 THR A C 1
ATOM 2340 O O . THR A 1 312 ? 35.567 -7.347 -58.222 1.00 96.44 312 THR A O 1
ATOM 2343 N N . GLU A 1 313 ? 36.484 -5.423 -58.907 1.00 96.12 313 GLU A N 1
ATOM 2344 C CA . GLU A 1 313 ? 36.228 -4.696 -57.663 1.00 96.12 313 GLU A CA 1
ATOM 2345 C C . GLU A 1 313 ? 34.733 -4.394 -57.481 1.00 96.12 313 GLU A C 1
ATOM 2347 O O . GLU A 1 313 ? 34.213 -4.530 -56.374 1.00 96.12 313 GLU A O 1
ATOM 2352 N N . GLU A 1 314 ? 34.014 -4.067 -58.559 1.00 95.94 314 GLU A N 1
ATOM 2353 C CA . GLU A 1 314 ? 32.555 -3.912 -58.527 1.00 95.94 314 GLU A CA 1
ATOM 2354 C C . GLU A 1 314 ? 31.840 -5.220 -58.172 1.00 95.94 314 GLU A C 1
ATOM 2356 O O . GLU A 1 314 ? 30.943 -5.205 -57.328 1.00 95.94 314 GLU A O 1
ATOM 2361 N N . ASP A 1 315 ? 32.284 -6.357 -58.715 1.00 96.44 315 ASP A N 1
ATOM 2362 C CA . ASP A 1 315 ? 31.744 -7.673 -58.351 1.00 96.44 315 ASP A CA 1
ATOM 2363 C C . ASP A 1 315 ? 31.944 -7.983 -56.857 1.00 96.44 315 ASP A C 1
ATOM 2365 O O . ASP A 1 315 ? 31.044 -8.510 -56.195 1.00 96.44 315 ASP A O 1
ATOM 2369 N N . TRP A 1 316 ? 33.116 -7.650 -56.300 1.00 94.12 316 TRP A N 1
ATOM 2370 C CA . TRP A 1 316 ? 33.389 -7.822 -54.870 1.00 94.12 316 TRP A CA 1
ATOM 2371 C C . TRP A 1 316 ? 32.497 -6.937 -54.007 1.00 94.12 316 TRP A C 1
ATOM 2373 O O . TRP A 1 316 ? 31.882 -7.435 -53.063 1.00 94.12 316 TRP A O 1
ATOM 2383 N N . ARG A 1 317 ? 32.370 -5.655 -54.363 1.00 95.62 317 ARG A N 1
ATOM 2384 C CA . ARG A 1 317 ? 31.496 -4.709 -53.657 1.00 95.62 317 ARG A CA 1
ATOM 2385 C C . ARG A 1 317 ? 30.028 -5.130 -53.727 1.00 95.62 317 ARG A C 1
ATOM 2387 O O . ARG A 1 317 ? 29.311 -4.981 -52.741 1.00 95.62 317 ARG A O 1
ATOM 2394 N N . GLY A 1 318 ? 29.587 -5.695 -54.852 1.00 96.44 318 GLY A N 1
ATOM 2395 C CA . GLY A 1 318 ? 28.245 -6.260 -55.002 1.00 96.44 318 GLY A CA 1
ATOM 2396 C C . GLY A 1 318 ? 28.001 -7.435 -54.053 1.00 96.44 318 GLY A C 1
ATOM 2397 O O . GLY A 1 318 ? 27.029 -7.430 -53.300 1.00 96.44 318 GLY A O 1
ATOM 2398 N N . ARG A 1 319 ? 28.925 -8.405 -54.009 1.00 96.25 319 ARG A N 1
ATOM 2399 C CA . ARG A 1 319 ? 28.833 -9.555 -53.089 1.00 96.25 319 ARG A CA 1
ATOM 2400 C C . ARG A 1 319 ? 28.851 -9.138 -51.625 1.00 96.25 319 ARG A C 1
ATOM 2402 O O . ARG A 1 319 ? 28.117 -9.707 -50.824 1.00 96.25 319 ARG A O 1
ATOM 2409 N N . GLU A 1 320 ? 29.691 -8.172 -51.273 1.00 95.44 320 GLU A N 1
ATOM 2410 C CA . GLU A 1 320 ? 29.741 -7.625 -49.921 1.00 95.44 320 GLU A CA 1
ATOM 2411 C C . GLU A 1 320 ? 28.404 -6.968 -49.551 1.00 95.44 320 GLU A C 1
ATOM 2413 O O . GLU A 1 320 ? 27.842 -7.282 -48.504 1.00 95.44 320 GLU A O 1
ATOM 2418 N N . SER A 1 321 ? 27.836 -6.146 -50.439 1.00 96.81 321 SER A N 1
ATOM 2419 C CA . SER A 1 321 ? 26.508 -5.550 -50.246 1.00 96.81 321 SER A CA 1
ATOM 2420 C C . SER A 1 321 ? 25.418 -6.608 -50.034 1.00 96.81 321 SER A C 1
ATOM 2422 O O . SER A 1 321 ? 24.597 -6.468 -49.129 1.00 96.81 321 SER A O 1
ATOM 2424 N N . ASP A 1 322 ? 25.414 -7.685 -50.822 1.00 96.94 322 ASP A N 1
ATOM 2425 C CA . ASP A 1 322 ? 24.446 -8.778 -50.673 1.00 96.94 322 ASP A CA 1
ATOM 2426 C C . ASP A 1 322 ? 24.575 -9.496 -49.320 1.00 96.94 322 ASP A C 1
ATOM 2428 O O . ASP A 1 322 ? 23.568 -9.900 -48.732 1.00 96.94 322 ASP A O 1
ATOM 2432 N N . LEU A 1 323 ? 25.801 -9.661 -48.810 1.00 96.81 323 LEU A N 1
ATOM 2433 C CA . LEU A 1 323 ? 26.043 -10.242 -47.486 1.00 96.81 323 LEU A CA 1
ATOM 2434 C C . LEU A 1 323 ? 25.488 -9.345 -46.376 1.00 96.81 323 LEU A C 1
ATOM 2436 O O . LEU A 1 323 ? 24.749 -9.837 -45.525 1.00 96.81 323 LEU A O 1
ATOM 2440 N N . TRP A 1 324 ? 25.765 -8.041 -46.432 1.00 95.06 324 TRP A N 1
ATOM 2441 C CA . TRP A 1 324 ? 25.239 -7.067 -45.470 1.00 95.06 324 TRP A CA 1
ATOM 2442 C C . TRP A 1 324 ? 23.708 -7.027 -45.447 1.00 95.06 324 TRP A C 1
ATOM 2444 O O . TRP A 1 324 ? 23.103 -6.942 -44.375 1.00 95.06 324 TRP A O 1
ATOM 2454 N N . ILE A 1 325 ? 23.064 -7.117 -46.616 1.00 96.88 325 ILE A N 1
ATOM 2455 C CA . ILE A 1 325 ? 21.599 -7.175 -46.715 1.00 96.88 325 ILE A CA 1
ATOM 2456 C C . ILE A 1 325 ? 21.069 -8.437 -46.025 1.00 96.88 325 ILE A C 1
ATOM 2458 O O . ILE A 1 325 ? 20.180 -8.337 -45.183 1.00 96.88 325 ILE A O 1
ATOM 2462 N N . ARG A 1 326 ? 21.649 -9.612 -46.307 1.00 97.00 326 ARG A N 1
ATOM 2463 C CA . ARG A 1 326 ? 21.223 -10.878 -45.681 1.00 97.00 326 ARG A CA 1
ATOM 2464 C C . ARG A 1 326 ? 21.414 -10.884 -44.169 1.00 97.00 326 ARG A C 1
ATOM 2466 O O . ARG A 1 326 ? 20.543 -11.376 -43.459 1.00 97.00 326 ARG A O 1
ATOM 2473 N N . GLU A 1 327 ? 22.529 -10.353 -43.677 1.00 96.94 327 GLU A N 1
ATOM 2474 C CA . GLU A 1 327 ? 22.782 -10.232 -42.239 1.00 96.94 327 GLU A CA 1
ATOM 2475 C C . GLU A 1 327 ? 21.761 -9.299 -41.574 1.00 96.94 327 GLU A C 1
ATOM 2477 O O . GLU A 1 327 ? 21.200 -9.628 -40.529 1.00 96.94 327 GLU A O 1
ATOM 2482 N N . THR A 1 328 ? 21.443 -8.178 -42.227 1.00 97.31 328 THR A N 1
ATOM 2483 C CA . THR A 1 328 ? 20.421 -7.233 -41.758 1.00 97.31 328 THR A CA 1
ATOM 2484 C C . THR A 1 328 ? 19.031 -7.869 -41.731 1.00 97.31 328 THR A C 1
ATOM 2486 O O . THR A 1 328 ? 18.293 -7.686 -40.765 1.00 97.31 328 THR A O 1
ATOM 2489 N N . ASP A 1 329 ? 18.661 -8.629 -42.760 1.00 97.56 329 ASP A N 1
ATOM 2490 C CA . ASP A 1 329 ? 17.367 -9.313 -42.821 1.00 97.56 329 ASP A CA 1
ATOM 2491 C C . ASP A 1 329 ? 17.264 -10.428 -41.772 1.00 97.56 329 ASP A C 1
ATOM 2493 O O . ASP A 1 329 ? 16.230 -10.559 -41.115 1.00 97.56 329 ASP A O 1
ATOM 2497 N N . ALA A 1 330 ? 18.347 -11.176 -41.538 1.00 97.12 330 ALA A N 1
ATOM 2498 C CA . ALA A 1 330 ? 18.413 -12.165 -40.465 1.00 97.12 330 ALA A CA 1
ATOM 2499 C C . ALA A 1 330 ? 18.281 -11.513 -39.076 1.00 97.12 330 ALA A C 1
ATOM 2501 O O . ALA A 1 330 ? 17.527 -12.005 -38.237 1.00 97.12 330 ALA A O 1
ATOM 2502 N N . ALA A 1 331 ? 18.949 -10.377 -38.849 1.00 96.44 331 ALA A N 1
ATOM 2503 C CA . ALA A 1 331 ? 18.824 -9.613 -37.609 1.00 96.44 331 ALA A CA 1
ATOM 2504 C C . ALA A 1 331 ? 17.408 -9.042 -37.420 1.00 96.44 331 ALA A C 1
ATOM 2506 O O . ALA A 1 331 ? 16.871 -9.052 -36.317 1.00 96.44 331 ALA A O 1
ATOM 2507 N N . ARG A 1 332 ? 16.760 -8.573 -38.493 1.00 96.94 332 ARG A N 1
ATOM 2508 C CA . ARG A 1 332 ? 15.358 -8.128 -38.443 1.00 96.94 332 ARG A CA 1
ATOM 2509 C C . ARG A 1 332 ? 14.414 -9.272 -38.083 1.00 96.94 332 ARG A C 1
ATOM 2511 O O . ARG A 1 332 ? 13.511 -9.062 -37.280 1.00 96.94 332 ARG A O 1
ATOM 2518 N N . ALA A 1 333 ? 14.632 -10.461 -38.642 1.00 97.25 333 ALA A N 1
ATOM 2519 C CA . ALA A 1 333 ? 13.824 -11.637 -38.340 1.00 97.25 333 ALA A CA 1
ATOM 2520 C C . ALA A 1 333 ? 13.952 -12.069 -36.868 1.00 97.25 333 ALA A C 1
ATOM 2522 O O . ALA A 1 333 ? 12.934 -12.302 -36.223 1.00 97.25 333 ALA A O 1
ATOM 2523 N N . SER A 1 334 ? 15.170 -12.110 -36.313 1.00 96.81 334 SER A N 1
ATOM 2524 C CA . SER A 1 334 ? 15.379 -12.472 -34.900 1.00 96.81 334 SER A CA 1
ATOM 2525 C C . SER A 1 334 ? 14.814 -11.430 -33.927 1.00 96.81 334 SER A C 1
ATOM 2527 O O . SER A 1 334 ? 14.258 -11.781 -32.882 1.00 96.81 334 SER A O 1
ATOM 2529 N N . ILE A 1 335 ? 14.902 -10.141 -34.277 1.00 97.50 335 ILE A N 1
ATOM 2530 C CA . ILE A 1 335 ? 14.261 -9.063 -33.515 1.00 97.50 335 ILE A CA 1
ATOM 2531 C C . ILE A 1 335 ? 12.743 -9.247 -33.516 1.00 97.50 335 ILE A C 1
ATOM 2533 O O . ILE A 1 335 ? 12.123 -9.126 -32.464 1.00 97.50 335 ILE A O 1
ATOM 2537 N N . GLU A 1 336 ? 12.137 -9.547 -34.664 1.00 97.44 336 GLU A N 1
ATOM 2538 C CA . GLU A 1 336 ? 10.685 -9.707 -34.751 1.00 97.44 336 GLU A CA 1
ATOM 2539 C C . GLU A 1 336 ? 10.191 -10.937 -33.979 1.00 97.44 336 GLU A C 1
ATOM 2541 O O . GLU A 1 336 ? 9.207 -10.839 -33.253 1.00 97.44 336 GLU A O 1
ATOM 2546 N N . GLU A 1 337 ? 10.919 -12.055 -34.030 1.00 97.50 337 GLU A N 1
ATOM 2547 C CA . GLU A 1 337 ? 10.641 -13.229 -33.193 1.00 97.50 337 GLU A CA 1
ATOM 2548 C C . GLU A 1 337 ? 10.666 -12.871 -31.699 1.00 97.50 337 GLU A C 1
ATOM 2550 O O . GLU A 1 337 ? 9.737 -13.189 -30.957 1.00 97.50 337 GLU A O 1
ATOM 2555 N N . THR A 1 338 ? 11.684 -12.120 -31.269 1.00 97.69 338 THR A N 1
ATOM 2556 C CA . THR A 1 338 ? 11.789 -11.656 -29.878 1.00 97.69 338 THR A CA 1
ATOM 2557 C C . THR A 1 338 ? 10.624 -10.738 -29.498 1.00 97.69 338 THR A C 1
ATOM 2559 O O . THR A 1 338 ? 10.098 -10.836 -28.392 1.00 97.69 338 THR A O 1
ATOM 2562 N N . ARG A 1 339 ? 10.183 -9.855 -30.403 1.00 97.38 339 ARG A N 1
ATOM 2563 C CA . ARG A 1 339 ? 9.045 -8.951 -30.159 1.00 97.38 339 ARG A CA 1
ATOM 2564 C C . ARG A 1 339 ? 7.734 -9.707 -29.984 1.00 97.38 339 ARG A C 1
ATOM 2566 O O . ARG A 1 339 ? 6.954 -9.331 -29.114 1.00 97.38 339 ARG A O 1
ATOM 2573 N N . VAL A 1 340 ? 7.509 -10.760 -30.768 1.00 97.88 340 VAL A N 1
ATOM 2574 C CA . VAL A 1 340 ? 6.331 -11.625 -30.619 1.00 97.88 340 VAL A CA 1
ATOM 2575 C C . VAL A 1 340 ? 6.370 -12.356 -29.277 1.00 97.88 340 VAL A C 1
ATOM 2577 O O . VAL A 1 340 ? 5.391 -12.301 -28.540 1.00 97.88 340 VAL A O 1
ATOM 2580 N N . LEU A 1 341 ? 7.514 -12.941 -28.901 1.00 97.44 341 LEU A N 1
ATOM 2581 C CA . LEU A 1 341 ? 7.669 -13.619 -27.606 1.00 97.44 341 LEU A CA 1
ATOM 2582 C C . LEU A 1 341 ? 7.410 -12.681 -26.418 1.00 97.44 341 LEU A C 1
ATOM 2584 O O . LEU A 1 341 ? 6.717 -13.061 -25.477 1.00 97.44 341 LEU A O 1
ATOM 2588 N N . ILE A 1 342 ? 7.928 -11.450 -26.471 1.00 97.25 342 ILE A N 1
ATOM 2589 C CA . ILE A 1 342 ? 7.687 -10.443 -25.428 1.00 97.25 342 ILE A CA 1
ATOM 2590 C C . ILE A 1 342 ? 6.199 -10.072 -25.360 1.00 97.25 342 ILE A C 1
ATOM 2592 O O . ILE A 1 342 ? 5.664 -9.964 -24.259 1.00 97.25 342 ILE A O 1
ATOM 2596 N N . ALA A 1 343 ? 5.523 -9.906 -26.502 1.00 97.12 343 ALA A N 1
ATOM 2597 C CA . ALA A 1 343 ? 4.099 -9.569 -26.547 1.00 97.12 343 ALA A CA 1
ATOM 2598 C C . ALA A 1 343 ? 3.202 -10.703 -26.011 1.00 97.12 343 ALA A C 1
ATOM 2600 O O . ALA A 1 343 ? 2.238 -10.445 -25.284 1.00 97.12 343 ALA A O 1
ATOM 2601 N N . ASP A 1 344 ? 3.532 -11.959 -26.319 1.00 97.44 344 ASP A N 1
ATOM 2602 C CA . ASP A 1 344 ? 2.827 -13.131 -25.788 1.00 97.44 344 ASP A CA 1
ATOM 2603 C C . ASP A 1 344 ? 3.018 -13.245 -24.267 1.00 97.44 344 ASP A C 1
ATOM 2605 O O . ASP A 1 344 ? 2.057 -13.458 -23.523 1.00 97.44 344 ASP A O 1
ATOM 2609 N N . GLU A 1 345 ? 4.245 -13.037 -23.783 1.00 97.81 345 GLU A N 1
ATOM 2610 C CA . GLU A 1 345 ? 4.560 -13.041 -22.354 1.00 97.81 345 GLU A CA 1
ATOM 2611 C C . GLU A 1 345 ? 3.892 -11.868 -21.616 1.00 97.81 345 GLU A C 1
ATOM 2613 O O . GLU A 1 345 ? 3.396 -12.036 -20.505 1.00 97.81 345 GLU A O 1
ATOM 2618 N N . GLU A 1 346 ? 3.831 -10.679 -22.223 1.00 97.81 346 GLU A N 1
ATOM 2619 C CA . GLU A 1 346 ? 3.080 -9.533 -21.699 1.00 97.81 346 GLU A CA 1
ATOM 2620 C C . GLU A 1 346 ? 1.586 -9.850 -21.596 1.00 97.81 346 GLU A C 1
ATOM 2622 O O . GLU A 1 346 ? 0.988 -9.630 -20.545 1.00 97.81 346 GLU A O 1
ATOM 2627 N N . THR A 1 347 ? 1.002 -10.460 -22.627 1.00 97.88 347 THR A N 1
ATOM 2628 C CA . THR A 1 347 ? -0.406 -10.883 -22.608 1.00 97.88 347 THR A CA 1
ATOM 2629 C C . THR A 1 347 ? -0.669 -11.902 -21.493 1.00 97.88 347 THR A C 1
ATOM 2631 O O . THR A 1 347 ? -1.656 -11.780 -20.763 1.00 97.88 347 THR A O 1
ATOM 2634 N N . ALA A 1 348 ? 0.230 -12.874 -21.301 1.00 97.75 348 ALA A N 1
ATOM 2635 C CA . ALA A 1 348 ? 0.131 -13.859 -20.225 1.00 97.75 348 ALA A CA 1
ATOM 2636 C C . ALA A 1 348 ? 0.294 -13.229 -18.829 1.00 97.75 348 ALA A C 1
ATOM 2638 O O . ALA A 1 348 ? -0.474 -13.540 -17.918 1.00 97.75 348 ALA A O 1
ATOM 2639 N N . ARG A 1 349 ? 1.250 -12.303 -18.664 1.00 98.06 349 ARG A N 1
ATOM 2640 C CA . ARG A 1 349 ? 1.444 -11.540 -17.420 1.00 98.06 349 ARG A CA 1
ATOM 2641 C C . ARG A 1 349 ? 0.222 -10.696 -17.074 1.00 98.06 349 ARG A C 1
ATOM 2643 O O . ARG A 1 349 ? -0.197 -10.694 -15.921 1.00 98.06 349 ARG A O 1
ATOM 2650 N N . VAL A 1 350 ? -0.370 -10.014 -18.056 1.00 98.50 350 VAL A N 1
ATOM 2651 C CA . VAL A 1 350 ? -1.591 -9.220 -17.862 1.00 98.50 350 VAL A CA 1
ATOM 2652 C C . VAL A 1 350 ? -2.760 -10.115 -17.447 1.00 98.50 350 VAL A C 1
ATOM 2654 O O . VAL A 1 350 ? -3.488 -9.760 -16.524 1.00 98.50 350 VAL A O 1
ATOM 2657 N N . ALA A 1 351 ? -2.921 -11.294 -18.056 1.00 97.81 351 ALA A N 1
ATOM 2658 C CA . ALA A 1 351 ? -3.954 -12.249 -17.650 1.00 97.81 351 ALA A CA 1
ATOM 2659 C C . ALA A 1 351 ? -3.774 -12.720 -16.194 1.00 97.81 351 ALA A C 1
ATOM 2661 O O . ALA A 1 351 ? -4.728 -12.666 -15.419 1.00 97.81 351 ALA A O 1
ATOM 2662 N N . ALA A 1 352 ? -2.551 -13.095 -15.800 1.00 98.19 352 ALA A N 1
ATOM 2663 C CA . ALA A 1 352 ? -2.240 -13.489 -14.423 1.00 98.19 352 ALA A CA 1
ATOM 2664 C C . ALA A 1 352 ? -2.461 -12.340 -13.421 1.00 98.19 352 ALA A C 1
ATOM 2666 O O . ALA A 1 352 ? -2.957 -12.553 -12.317 1.00 98.19 352 ALA A O 1
ATOM 2667 N N . PHE A 1 353 ? -2.138 -11.103 -13.808 1.00 98.06 353 PHE A N 1
ATOM 2668 C CA . PHE A 1 353 ? -2.378 -9.920 -12.981 1.00 98.06 353 PHE A CA 1
ATOM 2669 C C . PHE A 1 353 ? -3.874 -9.650 -12.758 1.00 98.06 353 PHE A C 1
ATOM 2671 O O . PHE A 1 353 ? -4.276 -9.274 -11.658 1.00 98.06 353 PHE A O 1
ATOM 2678 N N . LEU A 1 354 ? -4.707 -9.857 -13.782 1.00 98.19 354 LEU A N 1
ATOM 2679 C CA . LEU A 1 354 ? -6.161 -9.728 -13.657 1.00 98.19 354 LEU A CA 1
ATOM 2680 C C . LEU A 1 354 ? -6.761 -10.813 -12.754 1.00 98.19 354 LEU A C 1
ATOM 2682 O O . LEU A 1 354 ? -7.659 -10.513 -11.969 1.00 98.19 354 LEU A O 1
ATOM 2686 N N . GLU A 1 355 ? -6.257 -12.045 -12.834 1.00 98.38 355 GLU A N 1
ATOM 2687 C CA . GLU A 1 355 ? -6.661 -13.137 -11.939 1.00 98.38 355 GLU A CA 1
ATOM 2688 C C . GLU A 1 355 ? -6.292 -12.823 -10.483 1.00 98.38 355 GLU A C 1
ATOM 2690 O O . GLU A 1 355 ? -7.151 -12.877 -9.606 1.00 98.38 355 GLU A O 1
ATOM 2695 N N . LEU A 1 356 ? -5.063 -12.356 -10.238 1.00 98.31 356 LEU A N 1
ATOM 2696 C CA . LEU A 1 356 ? -4.627 -11.956 -8.900 1.00 98.31 356 LEU A CA 1
ATOM 2697 C C . LEU A 1 356 ? -5.460 -10.792 -8.334 1.00 98.31 356 LEU A C 1
ATOM 2699 O O . LEU A 1 356 ? -5.793 -10.796 -7.150 1.00 98.31 356 LEU A O 1
ATOM 2703 N N . GLN A 1 357 ? -5.836 -9.810 -9.161 1.00 98.62 357 GLN A N 1
ATOM 2704 C CA . GLN A 1 357 ? -6.751 -8.740 -8.743 1.00 98.62 357 GLN A CA 1
ATOM 2705 C C . GLN A 1 357 ? -8.139 -9.270 -8.369 1.00 98.62 357 GLN A C 1
ATOM 2707 O O . GLN A 1 357 ? -8.739 -8.790 -7.404 1.00 98.62 357 GLN A O 1
ATOM 2712 N N . ALA A 1 358 ? -8.662 -10.243 -9.119 1.00 98.38 358 ALA A N 1
ATOM 2713 C CA . ALA A 1 358 ? -9.951 -10.858 -8.820 1.00 98.38 358 ALA A CA 1
ATOM 2714 C C . ALA A 1 358 ? -9.906 -11.634 -7.494 1.00 98.38 358 ALA A C 1
ATOM 2716 O O . ALA A 1 358 ? -10.801 -11.467 -6.661 1.00 98.38 358 ALA A O 1
ATOM 2717 N N . ASP A 1 359 ? -8.844 -12.408 -7.264 1.00 98.56 359 ASP A N 1
ATOM 2718 C CA . ASP A 1 359 ? -8.625 -13.140 -6.014 1.00 98.56 359 ASP A CA 1
ATOM 2719 C C . ASP A 1 359 ? -8.466 -12.195 -4.820 1.00 98.56 359 ASP A C 1
ATOM 2721 O O . ASP A 1 359 ? -9.080 -12.415 -3.773 1.00 98.56 359 ASP A O 1
ATOM 2725 N N . LEU A 1 360 ? -7.709 -11.103 -4.981 1.00 98.50 360 LEU A N 1
ATOM 2726 C CA . LEU A 1 360 ? -7.563 -10.074 -3.950 1.00 98.50 360 LEU A CA 1
ATOM 2727 C C . LEU A 1 360 ? -8.914 -9.432 -3.617 1.00 98.50 360 LEU A C 1
ATOM 2729 O O . LEU A 1 360 ? -9.280 -9.355 -2.447 1.00 98.50 360 LEU A O 1
ATOM 2733 N N . THR A 1 361 ? -9.695 -9.061 -4.633 1.00 98.25 361 THR A N 1
ATOM 2734 C CA . THR A 1 361 ? -11.038 -8.488 -4.447 1.00 98.25 361 THR A CA 1
ATOM 2735 C C . THR A 1 361 ? -11.955 -9.458 -3.692 1.00 98.25 361 THR A C 1
ATOM 2737 O O . THR A 1 361 ? -12.706 -9.060 -2.798 1.00 98.25 361 THR A O 1
ATOM 2740 N N . ALA A 1 362 ? -11.899 -10.753 -4.019 1.00 98.25 362 ALA A N 1
ATOM 2741 C CA . ALA A 1 362 ? -12.668 -11.779 -3.322 1.00 98.25 362 ALA A CA 1
ATOM 2742 C C . ALA A 1 362 ? -12.208 -11.954 -1.863 1.00 98.25 362 ALA A C 1
ATOM 2744 O O . ALA A 1 362 ? -13.045 -12.092 -0.965 1.00 98.25 362 ALA A O 1
ATOM 2745 N N . ALA A 1 363 ? -10.898 -11.909 -1.610 1.00 98.06 363 ALA A N 1
ATOM 2746 C CA . ALA A 1 363 ? -10.331 -11.975 -0.269 1.00 98.06 363 ALA A CA 1
ATOM 2747 C C . ALA A 1 363 ? -10.737 -10.760 0.582 1.00 98.06 363 ALA A C 1
ATOM 2749 O O . ALA A 1 363 ? -11.186 -10.937 1.713 1.00 98.06 363 ALA A O 1
ATOM 2750 N N . GLU A 1 364 ? -10.663 -9.545 0.035 1.00 98.50 364 GLU A N 1
ATOM 2751 C CA . GLU A 1 364 ? -11.104 -8.308 0.693 1.00 98.50 364 GLU A CA 1
ATOM 2752 C C . GLU A 1 364 ? -12.594 -8.353 1.045 1.00 98.50 364 GLU A C 1
ATOM 2754 O O . GLU A 1 364 ? -12.983 -8.028 2.172 1.00 98.50 364 GLU A O 1
ATOM 2759 N N . ALA A 1 365 ? -13.433 -8.829 0.120 1.00 98.31 365 ALA A N 1
ATOM 2760 C CA . ALA A 1 365 ? -14.854 -9.035 0.378 1.00 98.31 365 ALA A CA 1
ATOM 2761 C C . ALA A 1 365 ? -15.084 -10.054 1.510 1.00 98.31 365 ALA A C 1
ATOM 2763 O O . ALA A 1 365 ? -15.918 -9.828 2.391 1.00 98.31 365 ALA A O 1
ATOM 2764 N N . GLY A 1 366 ? -14.315 -11.148 1.531 1.00 98.50 366 GLY A N 1
ATOM 2765 C CA . GLY A 1 366 ? -14.340 -12.142 2.606 1.00 98.50 366 GLY A CA 1
ATOM 2766 C C . GLY A 1 366 ? -13.913 -11.572 3.962 1.00 98.50 366 GLY A C 1
ATOM 2767 O O . GLY A 1 366 ? -14.585 -11.804 4.967 1.00 98.50 366 GLY A O 1
ATOM 2768 N N . ILE A 1 367 ? -12.841 -10.777 4.000 1.00 98.31 367 ILE A N 1
ATOM 2769 C CA . ILE A 1 367 ? -12.348 -10.100 5.209 1.00 98.31 367 ILE A CA 1
ATOM 2770 C C . ILE A 1 367 ? -13.384 -9.099 5.729 1.00 98.31 367 ILE A C 1
ATOM 2772 O O . ILE A 1 367 ? -13.688 -9.100 6.921 1.00 98.31 367 ILE A O 1
ATOM 2776 N N . SER A 1 368 ? -13.981 -8.294 4.847 1.00 98.06 368 SER A N 1
ATOM 2777 C CA . SER A 1 368 ? -15.049 -7.350 5.199 1.00 98.06 368 SER A CA 1
ATOM 2778 C C . SER A 1 368 ? -16.286 -8.067 5.760 1.00 98.06 368 SER A C 1
ATOM 2780 O O . SER A 1 368 ? -16.847 -7.667 6.789 1.00 98.06 368 SER A O 1
ATOM 2782 N N . GLY A 1 369 ? -16.669 -9.190 5.141 1.00 98.50 369 GLY A N 1
ATOM 2783 C CA . GLY A 1 369 ? -17.727 -10.068 5.639 1.00 98.50 369 GLY A CA 1
ATOM 2784 C C . GLY A 1 369 ? -17.417 -10.620 7.033 1.00 98.50 369 GLY A C 1
ATOM 2785 O O . GLY A 1 369 ? -18.262 -10.543 7.927 1.00 98.50 369 GLY A O 1
ATOM 2786 N N . ASN A 1 370 ? -16.191 -11.102 7.254 1.00 98.00 370 ASN A N 1
ATOM 2787 C CA . ASN A 1 370 ? -15.731 -11.583 8.558 1.00 98.00 370 ASN A CA 1
ATOM 2788 C C . ASN A 1 370 ? -15.723 -10.471 9.616 1.00 98.00 370 ASN A C 1
ATOM 2790 O O . ASN A 1 370 ? -16.199 -10.697 10.725 1.00 98.00 370 ASN A O 1
ATOM 2794 N N . ALA A 1 371 ? -15.249 -9.266 9.288 1.00 98.25 371 ALA A N 1
ATOM 2795 C CA . ALA A 1 371 ? -15.259 -8.121 10.200 1.00 98.25 371 ALA A CA 1
ATOM 2796 C C . ALA A 1 371 ? -16.689 -7.750 10.627 1.00 98.25 371 ALA A C 1
ATOM 2798 O O . ALA A 1 371 ? -16.957 -7.549 11.813 1.00 98.25 371 ALA A O 1
ATOM 2799 N N . THR A 1 372 ? -17.631 -7.747 9.679 1.00 97.69 372 THR A N 1
ATOM 2800 C CA . THR A 1 372 ? -19.057 -7.522 9.961 1.00 97.69 372 THR A CA 1
ATOM 2801 C C . THR A 1 372 ? -19.626 -8.620 10.864 1.00 97.69 372 THR A C 1
ATOM 2803 O O . THR A 1 372 ? -20.331 -8.327 11.830 1.00 97.69 372 THR A O 1
ATOM 2806 N N . ALA A 1 373 ? -19.296 -9.889 10.597 1.00 98.38 373 ALA A N 1
ATOM 2807 C CA . ALA A 1 373 ? -19.725 -11.011 11.427 1.00 98.38 373 ALA A CA 1
ATOM 2808 C C . ALA A 1 373 ? -19.158 -10.924 12.855 1.00 98.38 373 ALA A C 1
ATOM 2810 O O . ALA A 1 373 ? -19.896 -11.148 13.813 1.00 98.38 373 ALA A O 1
ATOM 2811 N N . ILE A 1 374 ? -17.884 -10.549 13.007 1.00 98.06 374 ILE A N 1
ATOM 2812 C CA . ILE A 1 374 ? -17.227 -10.351 14.306 1.00 98.06 374 ILE A CA 1
ATOM 2813 C C . ILE A 1 374 ? -17.874 -9.195 15.068 1.00 98.06 374 ILE A C 1
ATOM 2815 O O . ILE A 1 374 ? -18.222 -9.377 16.226 1.00 98.06 374 ILE A O 1
ATOM 2819 N N . SER A 1 375 ? -18.119 -8.047 14.431 1.00 97.62 375 SER A N 1
ATOM 2820 C CA . SER A 1 375 ? -18.822 -6.921 15.066 1.00 97.62 375 SER A CA 1
ATOM 2821 C C . SER A 1 375 ? -20.243 -7.303 15.513 1.00 97.62 375 SER A C 1
ATOM 2823 O O . SER A 1 375 ? -20.691 -6.936 16.603 1.00 97.62 375 SER A O 1
ATOM 2825 N N . GLY A 1 376 ? -20.941 -8.114 14.711 1.00 98.12 376 GLY A N 1
ATOM 2826 C CA . GLY A 1 376 ? -22.235 -8.681 15.086 1.00 98.12 376 GLY A CA 1
ATOM 2827 C C . GLY A 1 376 ? -22.149 -9.654 16.269 1.00 98.12 376 GLY A C 1
ATOM 2828 O O . GLY A 1 376 ? -23.035 -9.658 17.126 1.00 98.12 376 GLY A O 1
ATOM 2829 N N . LEU A 1 377 ? -21.092 -10.470 16.341 1.00 97.81 377 LEU A N 1
ATOM 2830 C CA . LEU A 1 377 ? -20.824 -11.347 17.484 1.00 97.81 377 LEU A CA 1
ATOM 2831 C C . LEU A 1 377 ? -20.486 -10.546 18.740 1.00 97.81 377 LEU A C 1
ATOM 2833 O O . LEU A 1 377 ? -21.078 -10.827 19.774 1.00 97.81 377 LEU A O 1
ATOM 2837 N N . ASP A 1 378 ? -19.619 -9.541 18.641 1.00 98.06 378 ASP A N 1
ATOM 2838 C CA . ASP A 1 378 ? -19.243 -8.64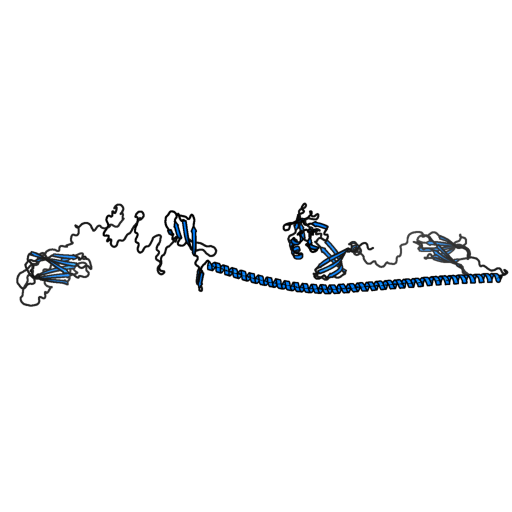1 19.734 1.00 98.06 378 ASP A CA 1
ATOM 2839 C C . ASP A 1 378 ? -20.487 -7.985 20.348 1.00 98.06 378 ASP A C 1
ATOM 2841 O O . ASP A 1 378 ? -20.780 -8.174 21.525 1.00 98.06 378 ASP A O 1
ATOM 2845 N N . THR A 1 379 ? -21.345 -7.394 19.510 1.00 97.62 379 THR A N 1
ATOM 2846 C CA . THR A 1 379 ? -22.628 -6.809 19.940 1.00 97.62 379 THR A CA 1
ATOM 2847 C C . THR A 1 379 ? -23.524 -7.825 20.666 1.00 97.62 379 THR A C 1
ATOM 2849 O O . THR A 1 379 ? -24.146 -7.512 21.690 1.00 97.62 379 THR A O 1
ATOM 2852 N N . ARG A 1 380 ? -23.620 -9.059 20.145 1.00 97.81 380 ARG A N 1
ATOM 2853 C CA . ARG A 1 380 ? -24.407 -10.136 20.769 1.00 97.81 380 ARG A CA 1
ATOM 2854 C C . ARG A 1 380 ? -23.800 -10.593 22.092 1.00 97.81 380 ARG A C 1
ATOM 2856 O O . ARG A 1 380 ? -24.564 -10.879 23.010 1.00 97.81 380 ARG A O 1
ATOM 2863 N N . VAL A 1 381 ? -22.475 -10.669 22.185 1.00 98.12 381 VAL A N 1
ATOM 2864 C CA . VAL A 1 381 ? -21.744 -11.033 23.403 1.00 98.12 381 VAL A CA 1
ATOM 2865 C C . VAL A 1 381 ? -21.941 -9.955 24.460 1.00 98.12 381 VAL A C 1
ATOM 2867 O O . VAL A 1 381 ? -22.440 -10.289 25.525 1.00 98.12 381 VAL A O 1
ATOM 2870 N N . THR A 1 382 ? -21.725 -8.676 24.147 1.00 96.25 382 THR A N 1
ATOM 2871 C CA . THR A 1 382 ? -21.985 -7.563 25.076 1.00 96.25 382 THR A CA 1
ATOM 2872 C C . THR A 1 382 ? -23.429 -7.570 25.582 1.00 96.25 382 THR A C 1
ATOM 2874 O O . THR A 1 382 ? -23.688 -7.413 26.775 1.00 96.25 382 THR A O 1
ATOM 2877 N N . SER A 1 383 ? -24.397 -7.802 24.687 1.00 91.88 383 SER A N 1
ATOM 2878 C CA . SER A 1 383 ? -25.813 -7.896 25.067 1.00 91.88 383 SER A CA 1
ATOM 2879 C C . SER A 1 383 ? -26.081 -9.089 25.991 1.00 91.88 383 SER A C 1
ATOM 2881 O O . SER A 1 383 ? -26.812 -8.963 26.976 1.00 91.88 383 SER A O 1
ATOM 2883 N N . ALA A 1 384 ? -25.490 -10.249 25.691 1.00 93.06 384 ALA A N 1
ATOM 2884 C CA . ALA A 1 384 ? -25.610 -11.446 26.514 1.00 93.06 384 ALA A CA 1
ATOM 2885 C C . ALA A 1 384 ? -24.944 -11.259 27.885 1.00 93.06 384 ALA A C 1
ATOM 2887 O O . ALA A 1 384 ? -25.538 -11.623 28.892 1.00 93.06 384 ALA A O 1
ATOM 2888 N N . GLU A 1 385 ? -23.764 -10.650 27.945 1.00 95.44 385 GLU A N 1
ATOM 2889 C CA . GLU A 1 385 ? -23.045 -10.328 29.181 1.00 95.44 385 GLU A CA 1
ATOM 2890 C C . GLU A 1 385 ? -23.834 -9.355 30.061 1.00 95.44 385 GLU A C 1
ATOM 2892 O O . GLU A 1 385 ? -23.946 -9.571 31.269 1.00 95.44 385 GLU A O 1
ATOM 2897 N N . GLY A 1 386 ? -24.454 -8.330 29.467 1.00 92.25 386 GLY A N 1
ATOM 2898 C CA . GLY A 1 386 ? -25.359 -7.425 30.175 1.00 92.25 386 GLY A CA 1
ATOM 2899 C C . GLY A 1 386 ? -26.568 -8.157 30.766 1.00 92.25 386 GLY A C 1
ATOM 2900 O O . GLY A 1 386 ? -26.891 -7.980 31.942 1.00 92.25 386 GLY A O 1
ATOM 2901 N N . ALA A 1 387 ? -27.199 -9.043 29.987 1.00 89.75 387 ALA A N 1
ATOM 2902 C CA . ALA A 1 387 ? -28.315 -9.866 30.454 1.00 89.75 387 ALA A CA 1
ATOM 2903 C C . ALA A 1 387 ? -27.900 -10.865 31.549 1.00 89.75 387 ALA A C 1
ATOM 2905 O O . ALA A 1 387 ? -28.618 -11.018 32.534 1.00 89.75 387 ALA A O 1
ATOM 2906 N N . ILE A 1 388 ? -26.737 -11.510 31.415 1.00 88.94 388 ILE A N 1
ATOM 2907 C CA . ILE A 1 388 ? -26.169 -12.421 32.421 1.00 88.94 388 ILE A CA 1
ATOM 2908 C C . ILE A 1 388 ? -25.850 -11.658 33.706 1.00 88.94 388 ILE A C 1
ATOM 2910 O O . ILE A 1 388 ? -26.155 -12.144 34.790 1.00 88.94 388 ILE A O 1
ATOM 2914 N N . THR A 1 389 ? -25.290 -10.452 33.604 1.00 83.88 389 THR A N 1
ATOM 2915 C CA . THR A 1 389 ? -25.018 -9.589 34.761 1.00 83.88 389 THR A CA 1
ATOM 2916 C C . THR A 1 389 ? -26.318 -9.229 35.472 1.00 83.88 389 THR A C 1
ATOM 2918 O O . THR A 1 389 ? -26.421 -9.413 36.682 1.00 83.88 389 THR A O 1
ATOM 2921 N N . ALA A 1 390 ? -27.345 -8.807 34.727 1.00 73.06 390 ALA A N 1
ATOM 2922 C CA . ALA A 1 390 ? -28.666 -8.533 35.283 1.00 73.06 390 ALA A CA 1
ATOM 2923 C C . ALA A 1 390 ? -29.271 -9.776 35.959 1.00 73.06 390 ALA A C 1
ATOM 2925 O O . ALA A 1 390 ? -29.730 -9.690 37.094 1.00 73.06 390 ALA A O 1
ATOM 2926 N N . GLN A 1 391 ? -29.203 -10.947 35.317 1.00 80.94 391 GLN A N 1
ATOM 2927 C CA . GLN A 1 391 ? -29.658 -12.212 35.900 1.00 80.94 391 GLN A CA 1
ATOM 2928 C C . GLN A 1 391 ? -28.869 -12.597 37.155 1.00 80.94 391 GLN A C 1
ATOM 2930 O O . GLN A 1 391 ? -29.471 -13.021 38.133 1.00 80.94 391 GLN A O 1
ATOM 2935 N N . SER A 1 392 ? -27.547 -12.423 37.170 1.00 78.50 392 SER A N 1
ATOM 2936 C CA . SER A 1 392 ? -26.700 -12.665 38.343 1.00 78.50 392 SER A CA 1
ATOM 2937 C C . SER A 1 392 ? -27.094 -11.749 39.504 1.00 78.50 392 SER A C 1
ATOM 2939 O O . SER A 1 392 ? -27.213 -12.201 40.645 1.00 78.50 392 SER A O 1
ATOM 2941 N N . THR A 1 393 ? -27.383 -10.479 39.220 1.00 70.69 393 THR A N 1
ATOM 2942 C CA . THR A 1 393 ? -27.905 -9.528 40.210 1.00 70.69 393 THR A CA 1
ATOM 2943 C C . THR A 1 393 ? -29.295 -9.941 40.702 1.00 70.69 393 THR A C 1
ATOM 2945 O O . THR A 1 393 ? -29.533 -9.935 41.903 1.00 70.69 393 THR A O 1
ATOM 2948 N N . SER A 1 394 ? -30.196 -10.392 39.823 1.00 70.50 394 SER A N 1
ATOM 2949 C CA . SER A 1 394 ? -31.531 -10.891 40.207 1.00 70.50 394 SER A CA 1
ATOM 2950 C C . SER A 1 394 ? -31.519 -12.251 40.922 1.00 70.50 394 SER A C 1
ATOM 2952 O O . SER A 1 394 ? -32.446 -12.569 41.659 1.00 70.50 394 SER A O 1
ATOM 2954 N N . ILE A 1 395 ? -30.503 -13.088 40.708 1.00 73.88 395 ILE A N 1
ATOM 2955 C CA . ILE A 1 395 ? -30.330 -14.360 41.430 1.00 73.88 395 ILE A CA 1
ATOM 2956 C C . ILE A 1 395 ? -29.757 -14.100 42.826 1.00 73.88 395 ILE A C 1
ATOM 2958 O O . ILE A 1 395 ? -30.144 -14.763 43.786 1.00 73.88 395 ILE A O 1
ATOM 2962 N N . THR A 1 396 ? -28.852 -13.129 42.955 1.00 66.56 396 THR A N 1
ATOM 2963 C CA . THR A 1 396 ? -28.265 -12.745 44.250 1.00 66.56 396 THR A CA 1
ATOM 2964 C C . THR A 1 396 ? -29.195 -11.854 45.078 1.00 66.56 396 THR A C 1
ATOM 2966 O O . THR A 1 396 ? -29.195 -11.955 46.303 1.00 66.56 396 THR A O 1
ATOM 2969 N N . GLY A 1 397 ? -30.033 -11.039 44.437 1.00 58.31 397 GLY A N 1
ATOM 2970 C CA . GLY A 1 397 ? -31.131 -10.304 45.054 1.00 58.31 397 GLY A CA 1
ATOM 2971 C C . GLY A 1 397 ? -32.462 -10.844 44.556 1.00 58.31 397 GLY A C 1
ATOM 2972 O O . GLY A 1 397 ? -32.876 -10.503 43.456 1.00 58.31 397 GLY A O 1
ATOM 2973 N N . VAL A 1 398 ? -33.155 -11.661 45.356 1.00 55.09 398 VAL A N 1
ATOM 2974 C CA . VAL A 1 398 ? -34.514 -12.122 45.027 1.00 55.09 398 VAL A CA 1
ATOM 2975 C C . VAL A 1 398 ? -35.413 -10.893 44.839 1.00 55.09 398 VAL A C 1
ATOM 2977 O O . VAL A 1 398 ? -35.830 -10.265 45.813 1.00 55.09 398 VAL A O 1
ATOM 2980 N N . GLN A 1 399 ? -35.677 -10.540 43.580 1.00 58.28 399 GLN A N 1
ATOM 2981 C CA . GLN A 1 399 ? -36.532 -9.429 43.180 1.00 58.28 399 GLN A CA 1
ATOM 2982 C C . GLN A 1 399 ? -37.773 -9.990 42.490 1.00 58.28 399 GLN A C 1
ATOM 2984 O O . GLN A 1 399 ? -37.691 -10.578 41.413 1.00 58.28 399 GLN A O 1
ATOM 2989 N N . ALA A 1 400 ? -38.933 -9.804 43.115 1.00 50.66 400 ALA A N 1
ATOM 2990 C CA . ALA A 1 400 ? -40.218 -10.044 42.473 1.00 50.66 400 ALA A CA 1
ATOM 2991 C C . ALA A 1 400 ? -40.777 -8.696 42.008 1.00 50.66 400 ALA A C 1
ATOM 2993 O O . ALA A 1 400 ? -40.912 -7.765 42.806 1.00 50.66 400 ALA A O 1
ATOM 2994 N N . GLN A 1 401 ? -41.086 -8.592 40.716 1.00 44.62 401 GLN A N 1
ATOM 2995 C CA . GLN A 1 401 ? -41.736 -7.425 40.131 1.00 44.62 401 GLN A CA 1
ATOM 2996 C C . GLN A 1 401 ? -43.026 -7.849 39.426 1.00 44.62 401 GLN A C 1
ATOM 2998 O O . GLN A 1 401 ? -43.017 -8.757 38.595 1.00 44.62 401 GLN A O 1
ATOM 3003 N N . VAL A 1 402 ? -44.134 -7.181 39.757 1.00 40.00 402 VAL A N 1
ATOM 3004 C CA . VAL A 1 402 ? -45.421 -7.290 39.055 1.00 40.00 402 VAL A CA 1
ATOM 3005 C C . VAL A 1 402 ? -45.950 -5.870 38.844 1.00 40.00 402 VAL A C 1
ATOM 3007 O O . VAL A 1 402 ? -46.371 -5.213 39.794 1.00 40.00 402 VAL A O 1
ATOM 3010 N N . GLY A 1 403 ? -45.913 -5.382 37.601 1.00 67.94 403 GLY A N 1
ATOM 3011 C CA . GLY A 1 403 ? -46.281 -3.999 37.268 1.00 67.94 403 GLY A CA 1
ATOM 3012 C C . GLY A 1 403 ? -45.278 -2.972 37.813 1.00 67.94 403 GLY A C 1
ATOM 3013 O O . GLY A 1 403 ? -44.068 -3.194 37.753 1.00 67.94 403 GLY A O 1
ATOM 3014 N N . ASP A 1 404 ? -45.784 -1.873 38.379 1.00 50.25 404 ASP A N 1
ATOM 3015 C CA . ASP A 1 404 ? -44.979 -0.791 38.980 1.00 50.25 404 ASP A CA 1
ATOM 3016 C C . ASP A 1 404 ? -44.485 -1.114 40.404 1.00 50.25 404 ASP A C 1
ATOM 3018 O O . ASP A 1 404 ? -43.891 -0.272 41.077 1.00 50.25 404 ASP A O 1
ATOM 3022 N N . VAL A 1 405 ? -44.739 -2.332 40.892 1.00 36.78 405 VAL A N 1
ATOM 3023 C CA . VAL A 1 405 ? -44.374 -2.765 42.242 1.00 36.78 405 VAL A CA 1
ATOM 3024 C C . VAL A 1 405 ? -43.156 -3.679 42.169 1.00 36.78 405 VAL A C 1
ATOM 3026 O O . VAL A 1 405 ? -43.235 -4.788 41.635 1.00 36.78 405 VAL A O 1
ATOM 3029 N N . SER A 1 406 ? -42.038 -3.217 42.732 1.00 53.25 406 SER A N 1
ATOM 3030 C CA . SER A 1 406 ? -40.822 -4.001 42.950 1.00 53.25 406 SER A CA 1
ATOM 3031 C C . SER A 1 406 ? -40.647 -4.313 44.440 1.00 53.25 406 SER A C 1
ATOM 3033 O O . SER A 1 406 ? -40.769 -3.443 45.299 1.00 53.25 406 SER A O 1
ATOM 3035 N N . ALA A 1 407 ? -40.351 -5.573 44.755 1.00 49.19 407 ALA A N 1
ATOM 3036 C CA . ALA A 1 407 ? -39.874 -5.986 46.070 1.00 49.19 407 ALA A CA 1
ATOM 3037 C C . ALA A 1 407 ? -38.493 -6.624 45.894 1.00 49.19 407 ALA A C 1
ATOM 3039 O O . ALA A 1 407 ? -38.392 -7.754 45.419 1.00 49.19 407 ALA A O 1
ATOM 3040 N N . GLY A 1 408 ? -37.436 -5.879 46.232 1.00 50.22 408 GLY A N 1
ATOM 3041 C CA . GLY A 1 408 ? -36.062 -6.375 46.326 1.00 50.22 408 GLY A CA 1
ATOM 3042 C C . GLY A 1 408 ? -35.629 -6.404 47.790 1.00 50.22 408 GLY A C 1
ATOM 3043 O O . GLY A 1 408 ? -35.556 -5.361 48.436 1.00 50.22 408 GLY A O 1
ATOM 3044 N N . GLY A 1 409 ? -35.394 -7.593 48.344 1.00 51.62 409 GLY A N 1
ATOM 3045 C CA . GLY A 1 409 ? -34.953 -7.748 49.731 1.00 51.62 409 GLY A CA 1
ATOM 3046 C C . GLY A 1 409 ? -33.430 -7.682 49.854 1.00 51.62 409 GLY A C 1
ATOM 3047 O O . GLY A 1 409 ? -32.755 -8.650 49.526 1.00 51.62 409 GLY A O 1
ATOM 3048 N N . PHE A 1 410 ? -32.883 -6.584 50.384 1.00 58.25 410 PHE A N 1
ATOM 3049 C CA . PHE A 1 410 ? -31.471 -6.482 50.783 1.00 58.25 410 PHE A CA 1
ATOM 3050 C C . PHE A 1 410 ? -31.248 -7.020 52.204 1.00 58.25 410 PHE A C 1
ATOM 3052 O O . PHE A 1 410 ? -30.843 -6.262 53.086 1.00 58.25 410 PHE A O 1
ATOM 3059 N N . TYR A 1 411 ? -31.513 -8.306 52.452 1.00 61.19 411 TYR A N 1
ATOM 3060 C CA . TYR A 1 411 ? -31.026 -8.951 53.675 1.00 61.19 411 TYR A CA 1
ATOM 3061 C C . TYR A 1 411 ? -29.822 -9.840 53.354 1.00 61.19 411 TYR A C 1
ATOM 3063 O O . TYR A 1 411 ? -29.866 -10.660 52.440 1.00 61.19 411 TYR A O 1
ATOM 3071 N N . ARG A 1 412 ? -28.722 -9.666 54.093 1.00 66.62 412 ARG A N 1
ATOM 3072 C CA . ARG A 1 412 ? -27.556 -10.562 54.036 1.00 66.62 412 ARG A CA 1
ATOM 3073 C C . ARG A 1 412 ? -27.628 -11.543 55.200 1.00 66.62 412 ARG A C 1
ATOM 3075 O O . ARG A 1 412 ? -27.783 -11.111 56.337 1.00 66.62 412 ARG A O 1
ATOM 3082 N N . LEU A 1 413 ? -27.457 -12.836 54.919 1.00 67.19 413 LEU A N 1
ATOM 3083 C CA . LEU A 1 413 ? -27.209 -13.874 55.925 1.00 67.19 413 LEU A CA 1
ATOM 3084 C C . LEU A 1 413 ? -25.697 -14.105 56.012 1.00 67.19 413 LEU A C 1
ATOM 3086 O O . LEU A 1 413 ? -25.085 -14.531 55.033 1.00 67.19 413 LEU A O 1
ATOM 3090 N N . GLN A 1 414 ? -25.080 -13.799 57.152 1.00 70.81 414 GLN A N 1
ATOM 3091 C CA . GLN A 1 414 ? -23.636 -13.953 57.344 1.00 70.81 414 GLN A CA 1
ATOM 3092 C C . GLN A 1 414 ? -23.346 -14.871 58.530 1.00 70.81 414 GLN A C 1
ATOM 3094 O O . GLN A 1 414 ? -23.751 -14.576 59.649 1.00 70.81 414 GLN A O 1
ATOM 3099 N N . ALA A 1 415 ? -22.590 -15.945 58.294 1.00 67.69 415 ALA A N 1
ATOM 3100 C CA . ALA A 1 415 ? -22.026 -16.790 59.343 1.00 67.69 415 ALA A CA 1
ATOM 3101 C C . ALA A 1 415 ? -20.545 -16.435 59.544 1.00 67.69 415 ALA A C 1
ATOM 3103 O O . ALA A 1 415 ? -19.762 -16.502 58.597 1.00 67.69 415 ALA A O 1
ATOM 3104 N N . THR A 1 416 ? -20.162 -16.058 60.763 1.00 70.94 416 THR A N 1
ATOM 3105 C CA . THR A 1 416 ? -18.789 -15.670 61.123 1.00 70.94 416 THR A CA 1
ATOM 3106 C C . THR A 1 416 ? -18.299 -16.525 62.293 1.00 70.94 416 THR A C 1
ATOM 3108 O O . THR A 1 416 ? -19.034 -16.759 63.250 1.00 70.94 416 THR A O 1
ATOM 3111 N N . VAL A 1 417 ? -17.052 -16.998 62.224 1.00 68.00 417 VAL A N 1
ATOM 3112 C CA . VAL A 1 417 ? -16.391 -17.821 63.254 1.00 68.00 417 VAL A CA 1
ATOM 3113 C C . VAL A 1 417 ? -15.013 -17.213 63.534 1.00 68.00 417 VAL A C 1
ATOM 3115 O O . VAL A 1 417 ? -14.296 -16.890 62.589 1.00 68.00 417 VAL A O 1
ATOM 3118 N N . GLY A 1 418 ? -14.636 -17.022 64.803 1.00 66.62 418 GLY A N 1
ATOM 3119 C CA . GLY A 1 418 ? -13.365 -16.382 65.190 1.00 66.62 418 GLY A CA 1
ATOM 3120 C C . GLY A 1 418 ? -13.433 -15.664 66.547 1.00 66.62 418 GLY A C 1
ATOM 3121 O O . GLY A 1 418 ? -14.461 -15.768 67.213 1.00 66.62 418 GLY A O 1
ATOM 3122 N N . PRO A 1 419 ? -12.372 -14.945 66.981 1.00 62.19 419 PRO A N 1
ATOM 3123 C CA . PRO A 1 419 ? -12.354 -14.197 68.243 1.00 62.19 419 PRO A CA 1
ATOM 3124 C C . PRO A 1 419 ? -13.259 -12.960 68.146 1.00 62.19 419 PRO A C 1
ATOM 3126 O O . PRO A 1 419 ? -12.806 -11.843 67.899 1.00 62.19 419 PRO A O 1
ATOM 3129 N N . LEU A 1 420 ? -14.562 -13.189 68.281 1.00 70.94 420 LEU A N 1
ATOM 3130 C CA . LEU A 1 420 ? -15.598 -12.167 68.239 1.00 70.94 420 LEU A CA 1
ATOM 3131 C C . LEU A 1 420 ? -15.734 -11.501 69.626 1.00 70.94 420 LEU A C 1
ATOM 3133 O O . LEU A 1 420 ? -15.491 -12.153 70.647 1.00 70.94 420 LEU A O 1
ATOM 3137 N N . PRO A 1 421 ? -16.108 -10.209 69.703 1.00 73.00 421 PRO A N 1
ATOM 3138 C CA . PRO A 1 421 ? -16.235 -9.499 70.976 1.00 73.00 421 PRO A CA 1
ATOM 3139 C C . PRO A 1 421 ? -17.211 -10.180 71.955 1.00 73.00 421 PRO A C 1
ATOM 3141 O O . PRO A 1 421 ? -18.309 -10.577 71.570 1.00 73.00 421 PRO A O 1
ATOM 3144 N N . GLY A 1 422 ? -16.844 -10.258 73.239 1.00 67.19 422 GLY A N 1
ATOM 3145 C CA . GLY A 1 422 ? -17.739 -10.716 74.313 1.00 67.19 422 GLY A CA 1
ATOM 3146 C C . GLY A 1 422 ? -17.965 -12.232 74.380 1.00 67.19 422 GLY A C 1
ATOM 3147 O O . GLY A 1 422 ? -19.111 -12.660 74.526 1.00 67.19 422 GLY A O 1
ATOM 3148 N N . ASP A 1 423 ? -16.887 -13.016 74.281 1.00 70.94 423 ASP A N 1
ATOM 3149 C CA . ASP A 1 423 ? -16.862 -14.482 74.438 1.00 70.94 423 ASP A CA 1
ATOM 3150 C C . ASP A 1 423 ? -17.737 -15.256 73.428 1.00 70.94 423 ASP A C 1
ATOM 3152 O O . ASP A 1 423 ? -18.274 -16.320 73.739 1.00 70.94 423 ASP A O 1
ATOM 3156 N N . VAL A 1 424 ? -17.899 -14.748 72.201 1.00 73.31 424 VAL A N 1
ATOM 3157 C CA . VAL A 1 424 ? -18.669 -15.404 71.126 1.00 73.31 424 VAL A CA 1
ATOM 3158 C C . VAL A 1 424 ? -17.744 -16.265 70.258 1.00 73.31 424 VAL A C 1
ATOM 3160 O O . VAL A 1 424 ? -16.756 -15.782 69.718 1.00 73.31 424 VAL A O 1
ATOM 3163 N N . SER A 1 425 ? -18.070 -17.551 70.097 1.00 75.44 425 SER A N 1
ATOM 3164 C CA . SER A 1 425 ? -17.308 -18.508 69.271 1.00 75.44 425 SER A CA 1
ATOM 3165 C C . SER A 1 425 ? -17.763 -18.534 67.810 1.00 75.44 425 SER A C 1
ATOM 3167 O O . SER A 1 425 ? -16.960 -18.733 66.900 1.00 75.44 425 SER A O 1
ATOM 3169 N N . SER A 1 426 ? -19.065 -18.353 67.580 1.00 71.19 426 SER A N 1
ATOM 3170 C CA . SER A 1 426 ? -19.655 -18.263 66.242 1.00 71.19 426 SER A CA 1
ATOM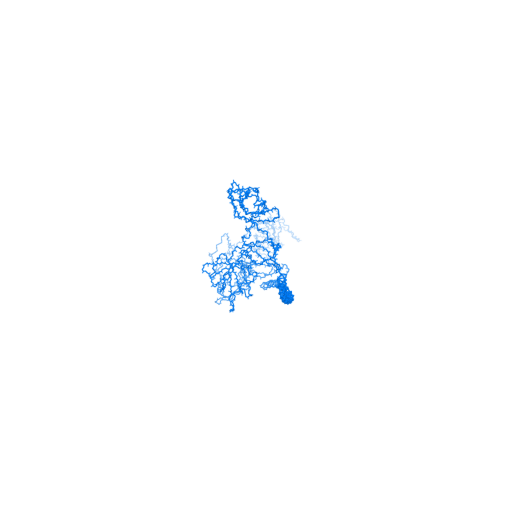 3171 C C . SER A 1 426 ? -20.924 -17.425 66.281 1.00 71.19 426 SER A C 1
ATOM 3173 O O . SER A 1 426 ? -21.650 -17.454 67.280 1.00 71.19 426 SER A O 1
ATOM 3175 N N . GLU A 1 427 ? -21.183 -16.696 65.202 1.00 78.94 427 GLU A N 1
ATOM 3176 C CA . GLU A 1 427 ? -22.326 -15.803 65.068 1.00 78.94 427 GLU A CA 1
ATOM 3177 C C . GLU A 1 427 ? -22.957 -15.931 63.677 1.00 78.94 427 GLU A C 1
ATOM 3179 O O . GLU A 1 427 ? -22.262 -15.917 62.660 1.00 78.94 427 GLU A O 1
ATOM 3184 N N . PHE A 1 428 ? -24.285 -16.021 63.643 1.00 73.69 428 PHE A N 1
ATOM 3185 C CA . PHE A 1 428 ? -25.099 -15.886 62.441 1.00 73.69 428 PHE A CA 1
ATOM 3186 C C . PHE A 1 428 ? -25.899 -14.583 62.517 1.00 73.69 428 PHE A C 1
ATOM 3188 O O . PHE A 1 428 ? -26.722 -14.440 63.419 1.00 73.69 428 PHE A O 1
ATOM 3195 N N . VAL A 1 429 ? -25.661 -13.650 61.592 1.00 70.50 429 VAL A N 1
ATOM 3196 C CA . VAL A 1 429 ? -26.260 -12.303 61.583 1.00 70.50 429 VAL A CA 1
ATOM 3197 C C . VAL A 1 429 ? -27.155 -12.120 60.364 1.00 70.50 429 VAL A C 1
ATOM 3199 O O . VAL A 1 429 ? -26.774 -12.498 59.251 1.00 70.50 429 VAL A O 1
ATOM 3202 N N . VAL A 1 430 ? -28.304 -11.476 60.570 1.00 72.44 430 VAL A N 1
ATOM 3203 C CA . VAL A 1 430 ? -29.105 -10.873 59.500 1.00 72.44 430 VAL A CA 1
ATOM 3204 C C . VAL A 1 430 ? -28.842 -9.363 59.495 1.00 72.44 430 VAL A C 1
ATOM 3206 O O . VAL A 1 430 ? -28.860 -8.725 60.542 1.00 72.44 430 VAL A O 1
ATOM 3209 N N . ALA A 1 431 ? -28.524 -8.787 58.332 1.00 67.94 431 ALA A N 1
ATOM 3210 C CA . ALA A 1 431 ? -28.258 -7.349 58.194 1.00 67.94 431 ALA A CA 1
ATOM 3211 C C . ALA A 1 431 ? -29.018 -6.751 57.007 1.00 67.94 431 ALA A C 1
ATOM 3213 O O . ALA A 1 431 ? -29.135 -7.404 55.967 1.00 67.94 431 ALA A O 1
ATOM 3214 N N . LEU A 1 432 ? -29.488 -5.506 57.154 1.00 65.69 432 LEU A N 1
ATOM 3215 C CA . LEU A 1 432 ? -30.242 -4.770 56.135 1.00 65.69 432 LEU A CA 1
ATOM 3216 C C . LEU A 1 432 ? -29.407 -3.610 55.574 1.00 65.69 432 LEU A C 1
ATOM 3218 O O . LEU A 1 432 ? -28.703 -2.918 56.313 1.00 65.69 432 LEU A O 1
ATOM 3222 N N . ASN A 1 433 ? -29.476 -3.387 54.259 1.00 62.84 433 ASN A N 1
ATOM 3223 C CA . ASN A 1 433 ? -28.819 -2.238 53.631 1.00 62.84 433 ASN A CA 1
ATOM 3224 C C . ASN A 1 433 ? -29.729 -1.003 53.685 1.00 62.84 433 ASN A C 1
ATOM 3226 O O . ASN A 1 433 ? -30.812 -1.019 53.107 1.00 62.84 433 ASN A O 1
ATOM 3230 N N . ALA A 1 434 ? -29.270 0.066 54.334 1.00 61.19 434 ALA A N 1
ATOM 3231 C CA . ALA A 1 434 ? -29.934 1.371 54.366 1.00 61.19 434 ALA A CA 1
ATOM 3232 C C . ALA A 1 434 ? -29.223 2.419 53.481 1.00 61.19 434 ALA A C 1
ATOM 3234 O O . ALA A 1 434 ? -29.478 3.616 53.602 1.00 61.19 434 ALA A O 1
ATOM 3235 N N . GLY A 1 435 ? -28.276 1.990 52.640 1.00 61.62 435 GLY A N 1
ATOM 3236 C CA . GLY A 1 435 ? -27.547 2.856 51.712 1.00 61.62 435 GLY A CA 1
ATOM 3237 C C . GLY A 1 435 ? -28.174 2.907 50.325 1.00 61.62 435 GLY A C 1
ATOM 3238 O O . GLY A 1 435 ? -29.046 2.113 49.979 1.00 61.62 435 GLY A O 1
ATOM 3239 N N . THR A 1 436 ? -27.693 3.836 49.510 1.00 54.47 436 THR A N 1
ATOM 3240 C CA . THR A 1 436 ? -28.038 3.931 48.091 1.00 54.47 436 THR A CA 1
ATOM 3241 C C . THR A 1 436 ? -27.158 3.016 47.241 1.00 54.47 436 THR A C 1
ATOM 3243 O O . THR A 1 436 ? -26.092 2.555 47.662 1.00 54.47 436 THR A O 1
ATOM 3246 N N . GLU A 1 437 ? -27.612 2.752 46.018 1.00 50.59 437 GLU A N 1
ATOM 3247 C CA . GLU A 1 437 ? -26.839 2.038 45.006 1.00 50.59 437 GLU A CA 1
ATOM 3248 C C . GLU A 1 437 ? -25.453 2.690 44.829 1.00 50.59 437 GLU A C 1
ATOM 3250 O O . GLU A 1 437 ? -25.337 3.907 44.688 1.00 50.59 437 GLU A O 1
ATOM 3255 N N . GLY A 1 438 ? -24.389 1.887 44.931 1.00 56.72 438 GLY A N 1
ATOM 3256 C CA . GLY A 1 438 ? -22.997 2.351 44.865 1.00 56.72 438 GLY A CA 1
ATOM 3257 C C . GLY A 1 438 ? -22.375 2.840 46.184 1.00 56.72 438 GLY A C 1
ATOM 3258 O O . GLY A 1 438 ? -21.161 3.015 46.233 1.00 56.72 438 GLY A O 1
ATOM 3259 N N . SER A 1 439 ? -23.145 3.003 47.267 1.00 53.19 439 SER A N 1
ATOM 3260 C CA . SER A 1 439 ? -22.624 3.378 48.595 1.00 53.19 439 SER A CA 1
ATOM 3261 C C . SER A 1 439 ? -23.409 2.677 49.714 1.00 53.19 439 SER A C 1
ATOM 3263 O O . SER A 1 439 ? -24.232 3.305 50.390 1.00 53.19 439 SER A O 1
ATOM 3265 N N . PRO A 1 440 ? -23.195 1.364 49.919 1.00 62.06 440 PRO A N 1
ATOM 3266 C CA . PRO A 1 440 ? -24.001 0.590 50.849 1.00 62.06 440 PRO A CA 1
ATOM 3267 C C . PRO A 1 440 ? -23.743 1.013 52.301 1.00 62.06 440 PRO A C 1
ATOM 3269 O O . PRO A 1 440 ? -22.603 1.067 52.759 1.00 62.06 440 PRO A O 1
ATOM 3272 N N . ASN A 1 441 ? -24.822 1.268 53.037 1.00 62.81 441 ASN A N 1
ATOM 3273 C CA . ASN A 1 441 ? -24.810 1.597 54.457 1.00 62.81 441 ASN A CA 1
ATOM 3274 C C . ASN A 1 441 ? -25.468 0.437 55.204 1.00 62.81 441 ASN A C 1
ATOM 3276 O O . ASN A 1 441 ? -26.659 0.462 55.518 1.00 62.81 441 ASN A O 1
ATOM 3280 N N . TRP A 1 442 ? -24.690 -0.624 55.401 1.00 62.34 442 TRP A N 1
ATOM 3281 C CA . TRP A 1 442 ? -25.125 -1.808 56.128 1.00 62.34 442 TRP A CA 1
ATOM 3282 C C . TRP A 1 442 ? -25.301 -1.452 57.600 1.00 62.34 442 TRP A C 1
ATOM 3284 O O . TRP A 1 442 ? -24.331 -1.356 58.348 1.00 62.34 442 TRP A O 1
ATOM 3294 N N . GLN A 1 443 ? -26.545 -1.247 58.007 1.00 60.19 443 GLN A N 1
ATOM 3295 C CA . GLN A 1 443 ? -26.895 -1.105 59.409 1.00 60.19 443 GLN A CA 1
ATOM 3296 C C . GLN A 1 443 ? -27.134 -2.518 59.952 1.00 60.19 443 GLN A C 1
ATOM 3298 O O . GLN A 1 443 ? -27.827 -3.322 59.319 1.00 60.19 443 GLN A O 1
ATOM 3303 N N . THR A 1 444 ? -26.539 -2.857 61.099 1.00 54.97 444 THR A N 1
ATOM 3304 C CA . THR A 1 444 ? -26.830 -4.120 61.793 1.00 54.97 444 THR A CA 1
ATOM 3305 C C . THR A 1 444 ? -28.257 -4.054 62.322 1.00 54.97 444 THR A C 1
ATOM 3307 O O . THR A 1 444 ? -28.488 -3.699 63.470 1.00 54.97 444 THR A O 1
ATOM 3310 N N . ALA A 1 445 ? -29.221 -4.351 61.462 1.00 57.47 445 ALA A N 1
ATOM 3311 C CA . ALA A 1 445 ? -30.619 -4.443 61.815 1.00 57.47 445 ALA A CA 1
ATOM 3312 C C . ALA A 1 445 ? -30.983 -5.917 61.990 1.00 57.47 445 ALA A C 1
ATOM 3314 O O . ALA A 1 445 ? -31.077 -6.649 61.009 1.00 57.47 445 ALA A O 1
ATOM 3315 N N . GLY A 1 446 ? -31.254 -6.304 63.238 1.00 67.88 446 GLY A N 1
ATOM 3316 C CA . GLY A 1 446 ? -32.119 -7.442 63.533 1.00 67.88 446 GLY A CA 1
ATOM 3317 C C . GLY A 1 446 ? -31.439 -8.810 63.579 1.00 67.88 446 GLY A C 1
ATOM 3318 O O . GLY A 1 446 ? -31.143 -9.418 62.566 1.00 67.88 446 GLY A O 1
ATOM 3319 N N . LEU A 1 447 ? -31.347 -9.344 64.795 1.00 68.44 447 LEU A N 1
ATOM 3320 C CA . LEU A 1 447 ? -31.072 -10.743 65.128 1.00 68.44 447 LEU A CA 1
ATOM 3321 C C . LEU A 1 447 ? -29.681 -11.296 64.756 1.00 68.44 447 LEU A C 1
ATOM 3323 O O . LEU A 1 447 ? -29.381 -11.635 63.613 1.00 68.44 447 LEU A O 1
ATOM 3327 N N . ALA A 1 448 ? -28.888 -11.535 65.799 1.00 73.31 448 ALA A N 1
ATOM 3328 C CA . ALA A 1 448 ? -27.729 -12.408 65.781 1.00 73.31 448 ALA A CA 1
ATOM 3329 C C . ALA A 1 448 ? -27.979 -13.666 66.625 1.00 73.31 448 ALA A C 1
ATOM 3331 O O . ALA A 1 448 ? -28.385 -13.574 67.784 1.00 73.31 448 ALA A O 1
ATOM 3332 N N . LEU A 1 449 ? -27.712 -14.847 66.068 1.00 75.06 449 LEU A N 1
ATOM 3333 C CA . LEU A 1 449 ? -27.687 -16.111 66.806 1.00 75.06 449 LEU A CA 1
ATOM 3334 C C . LEU A 1 449 ? -26.237 -16.466 67.108 1.00 75.06 449 LEU A C 1
ATOM 3336 O O . LEU A 1 449 ? -25.434 -16.656 66.197 1.00 75.06 449 LEU A O 1
ATOM 3340 N N . GLN A 1 450 ? -25.899 -16.529 68.389 1.00 79.31 450 GLN A N 1
ATOM 3341 C CA . GLN A 1 450 ? -24.526 -16.632 68.862 1.00 79.31 450 GLN A CA 1
ATOM 3342 C C . GLN A 1 450 ? -24.341 -17.868 69.734 1.00 79.31 450 GLN A C 1
ATOM 3344 O O . GLN A 1 450 ? -25.174 -18.178 70.589 1.00 79.31 450 GLN A O 1
ATOM 3349 N N . ILE A 1 451 ? -23.211 -18.542 69.552 1.00 76.56 451 ILE A N 1
ATOM 3350 C CA . ILE A 1 451 ? -22.730 -19.586 70.460 1.00 76.56 451 ILE A CA 1
ATOM 3351 C C . ILE A 1 451 ? -21.579 -19.009 71.277 1.00 76.56 451 ILE A C 1
ATOM 3353 O O . ILE A 1 451 ? -20.617 -18.495 70.704 1.00 76.56 451 ILE A O 1
ATOM 3357 N N . LEU A 1 452 ? -21.683 -19.087 72.603 1.00 77.69 452 LEU A N 1
ATOM 3358 C CA . LEU A 1 452 ? -20.695 -18.547 73.536 1.00 77.69 452 LEU A CA 1
ATOM 3359 C C . LEU A 1 452 ? -19.577 -19.565 73.815 1.00 77.69 452 LEU A C 1
ATOM 3361 O O . LEU A 1 452 ? -19.802 -20.775 73.812 1.00 77.69 452 LEU A O 1
ATOM 3365 N N . SER A 1 453 ? -18.361 -19.085 74.074 1.00 73.56 453 SER A N 1
ATOM 3366 C CA . SER A 1 453 ? -17.264 -19.908 74.599 1.00 73.56 453 SER A CA 1
ATOM 3367 C C . SER A 1 453 ? -17.398 -20.107 76.114 1.00 73.56 453 SER A C 1
ATOM 3369 O O . SER A 1 453 ? -17.925 -19.248 76.814 1.00 73.56 453 SER A O 1
ATOM 3371 N N . GLY A 1 454 ? -16.887 -21.226 76.645 1.00 66.19 454 GLY A N 1
ATOM 3372 C CA . GLY A 1 454 ? -16.786 -21.451 78.099 1.00 66.19 454 GLY A CA 1
ATOM 3373 C C . GLY A 1 454 ? -17.950 -22.206 78.755 1.00 66.19 454 GLY A C 1
ATOM 3374 O O . GLY A 1 454 ? -18.054 -22.207 79.977 1.00 66.19 454 GLY A O 1
ATOM 3375 N N . GLY A 1 455 ? -18.811 -22.872 77.977 1.00 59.56 455 GLY A N 1
ATOM 3376 C CA . GLY A 1 455 ? -19.901 -23.712 78.506 1.00 59.56 455 GLY A CA 1
ATOM 3377 C C . GLY A 1 455 ? -21.209 -22.967 78.797 1.00 59.56 455 GLY A C 1
ATOM 3378 O O . GLY A 1 455 ? -22.161 -23.569 79.289 1.00 59.56 455 GLY A O 1
ATOM 3379 N N . LEU A 1 456 ? -21.279 -21.680 78.462 1.00 58.78 456 LEU A N 1
ATOM 3380 C CA . LEU A 1 456 ? -22.521 -20.913 78.405 1.00 58.78 456 LEU A CA 1
ATOM 3381 C C . LEU A 1 456 ? -23.211 -21.210 77.057 1.00 58.78 456 LEU A C 1
ATOM 3383 O O . LEU A 1 456 ? -22.539 -21.311 76.036 1.00 58.78 456 LEU A O 1
ATOM 3387 N N . GLY A 1 457 ? -24.528 -21.438 77.057 1.00 73.00 457 GLY A N 1
ATOM 3388 C CA . GLY A 1 457 ? -25.286 -21.929 75.894 1.00 73.00 457 GLY A CA 1
ATOM 3389 C C . GLY A 1 457 ? -25.403 -20.960 74.701 1.00 73.00 457 GLY A C 1
ATOM 3390 O O . GLY A 1 457 ? -24.662 -19.990 74.565 1.00 73.00 457 GLY A O 1
ATOM 3391 N N . SER A 1 458 ? -26.360 -21.221 73.805 1.00 74.38 458 SER A N 1
ATOM 3392 C CA . SER A 1 458 ? -26.690 -20.334 72.677 1.00 74.38 458 SER A CA 1
ATOM 3393 C C . SER A 1 458 ? -27.490 -19.107 73.128 1.00 74.38 458 SER A C 1
ATOM 3395 O O . SER A 1 458 ? -28.387 -19.248 73.961 1.00 74.38 458 SER A O 1
ATOM 3397 N N . ARG A 1 459 ? -27.258 -17.936 72.523 1.00 71.94 459 ARG A N 1
ATOM 3398 C CA . ARG A 1 459 ? -28.081 -16.728 72.723 1.00 71.94 459 ARG A CA 1
ATOM 3399 C C . ARG A 1 459 ? -28.571 -16.131 71.403 1.00 71.94 459 ARG A C 1
ATOM 3401 O O . ARG A 1 459 ? -27.882 -16.213 70.391 1.00 71.94 459 ARG A O 1
ATOM 3408 N N . ALA A 1 460 ? -29.740 -15.499 71.441 1.00 74.94 460 ALA A N 1
ATOM 3409 C CA . ALA A 1 460 ? -30.268 -14.662 70.366 1.00 74.94 460 ALA A CA 1
ATOM 3410 C C . ALA A 1 460 ? -30.185 -13.190 70.797 1.00 74.94 460 ALA A C 1
ATOM 3412 O O . ALA A 1 460 ? -30.664 -12.840 71.874 1.00 74.94 460 ALA A O 1
ATOM 3413 N N . VAL A 1 461 ? -29.562 -12.339 69.983 1.00 71.44 461 VAL A N 1
ATOM 3414 C CA . VAL A 1 461 ? -29.333 -10.915 70.261 1.00 71.44 461 VAL A CA 1
ATOM 3415 C C . VAL A 1 461 ? -30.094 -10.083 69.239 1.00 71.44 461 VAL A C 1
ATOM 3417 O O . VAL A 1 461 ? -29.818 -10.162 68.047 1.00 71.44 461 VAL A O 1
ATOM 3420 N N . PHE A 1 462 ? -31.029 -9.256 69.692 1.00 74.12 462 PHE A N 1
ATOM 3421 C CA . PHE A 1 462 ? -31.743 -8.308 68.838 1.00 74.12 462 PHE A CA 1
ATOM 3422 C C . PHE A 1 462 ? -31.141 -6.918 69.046 1.00 74.12 462 PHE A C 1
ATOM 3424 O O . PHE A 1 462 ? -31.455 -6.249 70.024 1.00 74.12 462 PHE A O 1
ATOM 3431 N N . ASN A 1 463 ? -30.240 -6.505 68.151 1.00 68.81 463 ASN A N 1
ATOM 3432 C CA . ASN A 1 463 ? -29.661 -5.162 68.163 1.00 68.81 463 ASN A CA 1
ATOM 3433 C C . ASN A 1 463 ? -30.523 -4.241 67.288 1.00 68.81 463 ASN A C 1
ATOM 3435 O O . ASN A 1 463 ? -30.325 -4.173 66.077 1.00 68.81 463 ASN A O 1
ATOM 3439 N N . VAL A 1 464 ? -31.560 -3.653 67.881 1.00 65.81 464 VAL A N 1
ATOM 3440 C CA . VAL A 1 464 ? -32.544 -2.793 67.207 1.00 65.81 464 VAL A CA 1
ATOM 3441 C C . VAL A 1 464 ? -32.961 -1.660 68.145 1.00 65.81 464 VAL A C 1
ATOM 3443 O O . VAL A 1 464 ? -33.078 -1.887 69.347 1.00 65.81 464 VAL A O 1
ATOM 3446 N N . ASP A 1 465 ? -33.229 -0.467 67.605 1.00 64.50 465 ASP A N 1
ATOM 3447 C CA . ASP A 1 465 ? -33.714 0.677 68.400 1.00 64.50 465 ASP A CA 1
ATOM 3448 C C . ASP A 1 465 ? -35.136 0.446 68.942 1.00 64.50 465 ASP A C 1
ATOM 3450 O O . ASP A 1 465 ? -35.499 0.945 70.005 1.00 64.50 465 ASP A O 1
ATOM 3454 N N . GLN A 1 466 ? -35.947 -0.339 68.224 1.00 60.94 466 GLN A N 1
ATOM 3455 C CA . GLN A 1 466 ? -37.284 -0.754 68.641 1.00 60.94 466 GLN A CA 1
ATOM 3456 C C . GLN A 1 466 ? -37.507 -2.233 68.315 1.00 60.94 466 GLN A C 1
ATOM 3458 O O . GLN A 1 466 ? -37.292 -2.674 67.185 1.00 60.94 466 GLN A O 1
ATOM 3463 N N . PHE A 1 467 ? -37.980 -3.001 69.299 1.00 69.00 467 PHE A N 1
ATOM 3464 C CA . PHE A 1 467 ? -38.429 -4.380 69.110 1.00 69.00 467 PHE A CA 1
ATOM 3465 C C . PHE A 1 467 ? -39.956 -4.432 69.220 1.00 69.00 467 PHE A C 1
ATOM 3467 O O . PHE A 1 467 ? -40.529 -4.225 70.293 1.00 69.00 467 PHE A O 1
ATOM 3474 N N . VAL A 1 468 ? -40.617 -4.676 68.089 1.00 62.75 468 VAL A N 1
ATOM 3475 C CA . VAL A 1 468 ? -42.076 -4.630 67.949 1.00 62.75 468 VAL A CA 1
ATOM 3476 C C . VAL A 1 468 ? -42.602 -6.013 67.586 1.00 62.75 468 VAL A C 1
ATOM 3478 O O . VAL A 1 468 ? -42.127 -6.634 66.638 1.00 62.75 468 VAL A O 1
ATOM 3481 N N . VAL A 1 469 ? -43.629 -6.471 68.301 1.00 66.62 469 VAL A N 1
ATOM 3482 C CA . VAL A 1 469 ? -44.402 -7.667 67.947 1.00 66.62 469 VAL A CA 1
ATOM 3483 C C . VAL A 1 469 ? -45.815 -7.203 67.603 1.00 66.62 469 VAL A C 1
ATOM 3485 O O . VAL A 1 469 ? -46.485 -6.592 68.431 1.00 66.62 469 VAL A O 1
ATOM 3488 N N . THR A 1 470 ? -46.260 -7.445 66.370 1.00 58.41 470 THR A N 1
ATOM 3489 C CA . THR A 1 470 ? -47.572 -7.003 65.873 1.00 58.41 470 THR A CA 1
ATOM 3490 C C . THR A 1 470 ? -48.309 -8.151 65.188 1.00 58.41 470 THR A C 1
ATOM 3492 O O . THR A 1 470 ? -47.689 -9.046 64.619 1.00 58.41 470 THR A O 1
ATOM 3495 N N . ASP A 1 471 ? -49.639 -8.115 65.237 1.00 60.47 471 ASP A N 1
ATOM 3496 C CA . ASP A 1 471 ? -50.538 -9.004 64.494 1.00 60.47 471 ASP A CA 1
ATOM 3497 C C . ASP A 1 471 ? -50.876 -8.478 63.085 1.00 60.47 471 ASP A C 1
ATOM 3499 O O . ASP A 1 471 ? -51.684 -9.072 62.374 1.00 60.47 471 ASP A O 1
ATOM 3503 N N . GLY A 1 472 ? -50.255 -7.363 62.680 1.00 56.09 472 GLY A N 1
ATOM 3504 C CA . GLY A 1 472 ? -50.491 -6.697 61.400 1.00 56.09 472 GLY A CA 1
ATOM 3505 C C . GLY A 1 472 ? -51.616 -5.657 61.422 1.00 56.09 472 GLY A C 1
ATOM 3506 O O . GLY A 1 472 ? -51.836 -4.998 60.409 1.00 56.09 472 GLY A O 1
ATOM 3507 N N . THR A 1 473 ? -52.302 -5.467 62.554 1.00 51.88 473 THR A N 1
ATOM 3508 C CA . THR A 1 473 ? -53.392 -4.483 62.707 1.00 51.88 473 THR A CA 1
ATOM 3509 C C . THR A 1 473 ? -53.159 -3.466 63.818 1.00 51.88 473 THR A C 1
ATOM 3511 O O . THR A 1 473 ? -53.573 -2.318 63.672 1.00 51.88 473 THR A O 1
ATOM 3514 N N . THR A 1 474 ? -52.467 -3.842 64.899 1.00 50.94 474 THR A N 1
ATOM 3515 C CA . THR A 1 474 ? -52.079 -2.901 65.963 1.00 50.94 474 THR A CA 1
ATOM 3516 C C . THR A 1 474 ? -50.609 -3.090 66.329 1.00 50.94 474 THR A C 1
ATOM 3518 O O . THR A 1 474 ? -50.157 -4.205 66.600 1.00 50.94 474 THR A O 1
ATOM 3521 N N . VAL A 1 475 ? -49.838 -2.003 66.342 1.00 53.78 475 VAL A N 1
ATOM 3522 C CA . VAL A 1 475 ? -48.460 -1.997 66.848 1.00 53.78 475 VAL A CA 1
ATOM 3523 C C . VAL A 1 475 ? -48.514 -1.722 68.346 1.00 53.78 475 VAL A C 1
ATOM 3525 O O . VAL A 1 475 ? -48.929 -0.643 68.755 1.00 53.78 475 VAL A O 1
ATOM 3528 N N . THR A 1 476 ? -48.104 -2.690 69.164 1.00 57.31 476 THR A N 1
ATOM 3529 C CA . THR A 1 476 ? -47.812 -2.441 70.583 1.00 57.31 476 THR A CA 1
ATOM 3530 C C . THR A 1 476 ? -46.301 -2.548 70.722 1.00 57.31 476 THR A C 1
ATOM 3532 O O . THR A 1 476 ? -45.746 -3.633 70.543 1.00 57.31 476 THR A O 1
ATOM 3535 N N . ALA A 1 477 ? -45.610 -1.429 70.931 1.00 57.84 477 ALA A N 1
ATOM 3536 C CA . ALA A 1 477 ? -44.173 -1.467 71.169 1.00 57.84 477 ALA A CA 1
ATOM 3537 C C . ALA A 1 477 ? -43.914 -2.228 72.481 1.00 57.84 477 ALA A C 1
ATOM 3539 O O . ALA A 1 477 ? -44.513 -1.911 73.506 1.00 57.84 477 ALA A O 1
ATOM 3540 N N . LEU A 1 478 ? -43.057 -3.258 72.448 1.00 62.00 478 LEU A N 1
ATOM 3541 C CA . LEU A 1 478 ? -42.662 -3.973 73.669 1.00 62.00 478 LEU A CA 1
ATOM 3542 C C . LEU A 1 478 ? -41.723 -3.111 74.522 1.00 62.00 478 LEU A C 1
ATOM 3544 O O . LEU A 1 478 ? -41.662 -3.292 75.733 1.00 62.00 478 LEU A O 1
ATOM 3548 N N . PHE A 1 479 ? -41.022 -2.167 73.886 1.00 60.69 479 PHE A N 1
ATOM 3549 C CA . PHE A 1 479 ? -40.176 -1.177 74.535 1.00 60.69 479 PHE A CA 1
ATOM 3550 C C . PHE A 1 479 ? -40.490 0.223 74.004 1.00 60.69 479 PHE A C 1
ATOM 3552 O O . PHE A 1 479 ? -40.434 0.441 72.794 1.00 60.69 479 PHE A O 1
ATOM 3559 N N . GLU A 1 480 ? -40.781 1.164 74.896 1.00 63.31 480 GLU A N 1
ATOM 3560 C CA . GLU A 1 480 ? -40.991 2.580 74.580 1.00 63.31 480 GLU A CA 1
ATOM 3561 C C . GLU A 1 480 ? -40.157 3.422 75.553 1.00 63.31 480 GLU A C 1
ATOM 3563 O O . GLU A 1 480 ? -40.121 3.130 76.746 1.00 63.31 480 GLU A O 1
ATOM 3568 N N . GLU A 1 481 ? -39.390 4.388 75.035 1.00 61.03 481 GLU A N 1
ATOM 3569 C CA . GLU A 1 481 ? -38.492 5.255 75.829 1.00 61.03 481 GLU A CA 1
ATOM 3570 C C . GLU A 1 481 ? -37.543 4.500 76.794 1.00 61.03 481 GLU A C 1
ATOM 3572 O O . GLU A 1 481 ? -37.173 4.988 77.860 1.00 61.03 481 GLU A O 1
ATOM 3577 N N . GLY A 1 482 ? -37.120 3.287 76.417 1.00 62.06 482 GLY A N 1
ATOM 3578 C CA . GLY A 1 482 ? -36.230 2.446 77.227 1.00 62.06 482 GLY A CA 1
ATOM 3579 C C . GLY A 1 482 ? -36.929 1.632 78.324 1.00 62.06 482 GLY A C 1
ATOM 3580 O O . GLY A 1 482 ? -36.252 0.993 79.129 1.00 62.06 482 GLY A O 1
ATOM 3581 N N . GLN A 1 483 ? -38.264 1.614 78.353 1.00 61.25 483 GLN A N 1
ATOM 3582 C CA . GLN A 1 483 ? -39.072 0.856 79.310 1.00 61.25 483 GLN A CA 1
ATOM 3583 C C . GLN A 1 483 ? -39.795 -0.303 78.630 1.00 61.25 483 GLN A C 1
ATOM 3585 O O . GLN A 1 483 ? -40.368 -0.139 77.558 1.00 61.25 483 GLN A O 1
ATOM 3590 N N . ALA A 1 484 ? -39.791 -1.478 79.262 1.00 68.12 484 ALA A N 1
ATOM 3591 C CA . ALA A 1 484 ? -40.505 -2.647 78.761 1.00 68.12 484 ALA A CA 1
ATOM 3592 C C . ALA A 1 484 ? -41.990 -2.597 79.164 1.00 68.12 484 ALA A C 1
ATOM 3594 O O . ALA A 1 484 ? -42.310 -2.588 80.354 1.00 68.12 484 ALA A O 1
ATOM 3595 N N . LEU A 1 485 ? -42.897 -2.596 78.187 1.00 66.56 485 LEU A N 1
ATOM 3596 C CA . LEU A 1 485 ? -44.344 -2.528 78.392 1.00 66.56 485 LEU A CA 1
ATOM 3597 C C . LEU A 1 485 ? -44.964 -3.925 78.265 1.00 66.56 485 LEU A C 1
ATOM 3599 O O . LEU A 1 485 ? -45.224 -4.422 77.170 1.00 66.56 485 LEU A O 1
ATOM 3603 N N . PHE A 1 486 ? -45.241 -4.566 79.401 1.00 66.12 486 PHE A N 1
ATOM 3604 C CA . PHE A 1 486 ? -45.937 -5.853 79.437 1.00 66.12 486 PHE A CA 1
ATOM 3605 C C . PHE A 1 486 ? -47.385 -5.668 79.885 1.00 66.12 486 PHE A C 1
ATOM 3607 O O . PHE A 1 486 ? -47.647 -5.241 81.006 1.00 66.12 486 PHE A O 1
ATOM 3614 N N . LYS A 1 487 ? -48.349 -6.069 79.047 1.00 62.66 487 LYS A N 1
ATOM 3615 C CA . LYS A 1 487 ? -49.771 -6.115 79.443 1.00 62.66 487 LYS A CA 1
ATOM 3616 C C . LYS A 1 487 ? -50.017 -7.095 80.604 1.00 62.66 487 LYS A C 1
ATOM 3618 O O . LYS A 1 487 ? -50.933 -6.903 81.396 1.00 62.66 487 LYS A O 1
ATOM 3623 N N . SER A 1 488 ? -49.216 -8.157 80.684 1.00 59.34 488 SER A N 1
ATOM 3624 C CA . SER A 1 488 ? -49.155 -9.108 81.797 1.00 59.34 488 SER A CA 1
ATOM 3625 C C . SER A 1 488 ? -47.782 -9.785 81.787 1.00 59.34 488 SER A C 1
ATOM 3627 O O . SER A 1 488 ? -47.305 -10.162 80.716 1.00 59.34 488 SER A O 1
ATOM 3629 N N . ALA A 1 489 ? -47.149 -9.931 82.952 1.00 61.53 489 ALA A N 1
ATOM 3630 C CA . ALA A 1 489 ? -45.873 -10.626 83.106 1.00 61.53 489 ALA A CA 1
ATOM 3631 C C . ALA A 1 489 ? -45.867 -11.466 84.391 1.00 61.53 489 ALA A C 1
ATOM 3633 O O . ALA A 1 489 ? -46.345 -11.021 85.433 1.00 61.53 489 ALA A O 1
ATOM 3634 N N . ILE A 1 490 ? -45.298 -12.671 84.318 1.00 60.38 490 ILE A N 1
ATOM 3635 C CA . ILE A 1 490 ? -44.928 -13.481 85.484 1.00 60.38 490 ILE A CA 1
ATOM 3636 C C . ILE A 1 490 ? -43.403 -13.453 85.549 1.00 60.38 490 ILE A C 1
ATOM 3638 O O . ILE A 1 490 ? -42.749 -13.978 84.651 1.00 60.38 490 ILE A O 1
ATOM 3642 N N . ILE A 1 491 ? -42.846 -12.822 86.585 1.00 70.88 491 ILE A N 1
ATOM 3643 C CA . ILE A 1 491 ? -41.397 -12.725 86.806 1.00 70.88 491 ILE A CA 1
ATOM 3644 C C . ILE A 1 491 ? -41.062 -13.592 88.029 1.00 70.88 491 ILE A C 1
ATOM 3646 O O . ILE A 1 491 ? -41.404 -13.192 89.140 1.00 70.88 491 ILE A O 1
ATOM 3650 N N . PRO A 1 492 ? -40.462 -14.786 87.848 1.00 46.06 492 PRO A N 1
ATOM 3651 C CA . PRO A 1 492 ? -40.272 -15.745 88.941 1.00 46.06 492 PRO A CA 1
ATOM 3652 C C . PRO A 1 492 ? -39.286 -15.273 90.016 1.00 46.06 492 PRO A C 1
ATOM 3654 O O . PRO A 1 492 ? -39.543 -15.473 91.197 1.00 46.06 492 PRO A O 1
ATOM 3657 N N . ASP A 1 493 ? -38.201 -14.607 89.607 1.00 57.22 493 ASP A N 1
ATOM 3658 C CA . ASP A 1 493 ? -37.078 -14.238 90.476 1.00 57.22 493 ASP A CA 1
ATOM 3659 C C . ASP A 1 493 ? -36.737 -12.752 90.309 1.00 57.22 493 ASP A C 1
ATOM 3661 O O . ASP A 1 493 ? -35.787 -12.370 89.624 1.00 57.22 493 ASP A O 1
ATOM 3665 N N . LEU A 1 494 ? -37.556 -11.885 90.904 1.00 69.19 494 LEU A N 1
ATOM 3666 C CA . LEU A 1 494 ? -37.307 -10.446 90.912 1.00 69.19 494 LEU A CA 1
ATOM 3667 C C . LEU A 1 494 ? -36.386 -10.083 92.092 1.00 69.19 494 LEU A C 1
ATOM 3669 O O . LEU A 1 494 ? -36.831 -10.062 93.239 1.00 69.19 494 LEU A O 1
ATOM 3673 N N . THR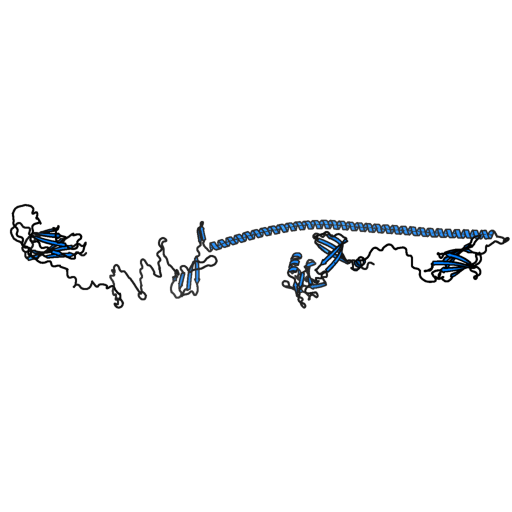 A 1 495 ? -35.105 -9.803 91.830 1.00 59.00 495 THR A N 1
ATOM 3674 C CA . THR A 1 495 ? -34.145 -9.404 92.874 1.00 59.00 495 THR A CA 1
ATOM 3675 C C . THR A 1 495 ? -34.205 -7.891 93.130 1.00 59.00 495 THR A C 1
ATOM 3677 O O . THR A 1 495 ? -34.282 -7.072 92.213 1.00 59.00 495 THR A O 1
ATOM 3680 N N . THR A 1 496 ? -34.262 -7.502 94.404 1.00 55.38 496 THR A N 1
ATOM 3681 C CA . THR A 1 496 ? -34.645 -6.148 94.853 1.00 55.38 496 THR A CA 1
ATOM 3682 C C . THR A 1 496 ? -33.506 -5.130 94.854 1.00 55.38 496 THR A C 1
ATOM 3684 O O . THR A 1 496 ? -33.731 -3.941 95.053 1.00 55.38 496 THR A O 1
ATOM 3687 N N . ASP A 1 497 ? -32.285 -5.569 94.587 1.00 54.97 497 ASP A N 1
ATOM 3688 C CA . ASP A 1 497 ? -31.047 -4.796 94.627 1.00 54.97 497 ASP A CA 1
ATOM 3689 C C . ASP A 1 497 ? -30.939 -3.720 93.530 1.00 54.97 497 ASP A C 1
ATOM 3691 O O . ASP A 1 497 ? -30.060 -2.859 93.601 1.00 54.97 497 ASP A O 1
ATOM 3695 N N . LYS A 1 498 ? -31.852 -3.709 92.546 1.00 51.69 498 LYS A N 1
ATOM 3696 C CA . LYS A 1 498 ? -31.894 -2.702 91.467 1.00 51.69 498 LYS A CA 1
ATOM 3697 C C . LYS A 1 498 ? -33.253 -2.034 91.234 1.00 51.69 498 LYS A C 1
ATOM 3699 O O . LYS A 1 498 ? -33.413 -1.330 90.240 1.00 51.69 498 LYS A O 1
ATOM 3704 N N . ILE A 1 499 ? -34.222 -2.211 92.133 1.00 59.88 499 ILE A N 1
ATOM 3705 C CA . ILE A 1 499 ? -35.535 -1.556 92.031 1.00 59.88 499 ILE A CA 1
ATOM 3706 C C . ILE A 1 499 ? -35.519 -0.284 92.882 1.00 59.88 499 ILE A C 1
ATOM 3708 O O . ILE A 1 499 ? -35.657 -0.344 94.098 1.00 59.88 499 ILE A O 1
ATOM 3712 N N . THR A 1 500 ? -35.347 0.876 92.248 1.00 53.25 500 THR A N 1
ATOM 3713 C CA . THR A 1 500 ? -35.228 2.180 92.931 1.00 53.25 500 THR A CA 1
ATOM 3714 C C . THR A 1 500 ? -36.542 2.968 93.037 1.00 53.25 500 THR A C 1
ATOM 3716 O O . THR A 1 500 ? -36.535 4.082 93.553 1.00 53.25 500 THR A O 1
ATOM 3719 N N . GLY A 1 501 ? -37.680 2.397 92.617 1.00 54.56 501 GLY A N 1
ATOM 3720 C CA . GLY A 1 501 ? -39.001 3.031 92.731 1.00 54.56 501 GLY A CA 1
ATOM 3721 C C . GLY A 1 501 ? -40.136 2.166 92.176 1.00 54.56 501 GLY A C 1
ATOM 3722 O O . GLY A 1 501 ? -40.494 2.291 91.010 1.00 54.56 501 GLY A O 1
ATOM 3723 N N . LEU A 1 502 ? -40.691 1.273 93.001 1.00 60.97 502 LEU A N 1
ATOM 3724 C CA . LEU A 1 502 ? -41.843 0.435 92.649 1.00 60.97 502 LEU A CA 1
ATOM 3725 C C . LEU A 1 502 ? -43.154 1.120 93.072 1.00 60.97 502 LEU A C 1
ATOM 3727 O O . LEU A 1 502 ? -43.442 1.192 94.264 1.00 60.97 502 LEU A O 1
ATOM 3731 N N . GLU A 1 503 ? -43.978 1.548 92.113 1.00 53.81 503 GLU A N 1
ATOM 3732 C CA . GLU A 1 503 ? -45.393 1.879 92.345 1.00 53.81 503 GLU A CA 1
ATOM 3733 C C . GLU A 1 503 ? -46.262 0.676 91.958 1.00 53.81 503 GLU A C 1
ATOM 3735 O O . GLU A 1 503 ? -46.412 0.344 90.784 1.00 53.81 503 GLU A O 1
ATOM 3740 N N . ALA A 1 504 ? -46.827 -0.009 92.953 1.00 58.31 504 ALA A N 1
ATOM 3741 C CA . ALA A 1 504 ? -47.691 -1.166 92.746 1.00 58.31 504 ALA A CA 1
ATOM 3742 C C . ALA A 1 504 ? -49.115 -0.871 93.239 1.00 58.31 504 ALA A C 1
ATOM 3744 O O . ALA A 1 504 ? -49.345 -0.656 94.428 1.00 58.31 504 ALA A O 1
ATOM 3745 N N . TYR A 1 505 ? -50.085 -0.895 92.322 1.00 46.81 505 TYR A N 1
ATOM 3746 C CA . TYR A 1 505 ? -51.509 -0.771 92.637 1.00 46.81 505 TYR A CA 1
ATOM 3747 C C . TYR A 1 505 ? -52.122 -2.161 92.848 1.00 46.81 505 TYR A C 1
ATOM 3749 O O . TYR A 1 505 ? -52.482 -2.854 91.897 1.00 46.81 505 TYR A O 1
ATOM 3757 N N . PHE A 1 506 ? -52.243 -2.592 94.105 1.00 50.78 506 PHE A N 1
ATOM 3758 C CA . PHE A 1 506 ? -52.858 -3.876 94.453 1.00 50.78 506 PHE A CA 1
ATOM 3759 C C . PHE A 1 506 ? -54.370 -3.716 94.648 1.00 50.78 506 PHE A C 1
ATOM 3761 O O . PHE A 1 506 ? -54.806 -3.110 95.621 1.00 50.78 506 PHE A O 1
ATOM 3768 N N . TYR A 1 507 ? -55.185 -4.284 93.753 1.00 41.28 507 TYR A N 1
ATOM 3769 C CA . TYR A 1 507 ? -56.651 -4.197 93.863 1.00 41.28 507 TYR A CA 1
ATOM 3770 C C . TYR A 1 507 ? -57.274 -5.227 94.832 1.00 41.28 507 TYR A C 1
ATOM 3772 O O . TYR A 1 507 ? -58.395 -5.030 95.287 1.00 41.28 507 TYR A O 1
ATOM 3780 N N . SER A 1 508 ? -56.553 -6.296 95.197 1.00 45.12 508 SER A N 1
ATOM 3781 C CA . SER A 1 508 ? -56.853 -7.168 96.350 1.00 45.12 508 SER A CA 1
ATOM 3782 C C . SER A 1 508 ? -55.736 -8.199 96.539 1.00 45.12 508 SER A C 1
ATOM 3784 O O . SER A 1 508 ? -55.457 -8.972 95.620 1.00 45.12 508 SER A O 1
ATOM 3786 N N . LEU A 1 509 ? -55.117 -8.250 97.719 1.00 46.62 509 LEU A N 1
ATOM 3787 C CA . LEU A 1 509 ? -54.093 -9.240 98.058 1.00 46.62 509 LEU A CA 1
ATOM 3788 C C . LEU A 1 509 ? -54.728 -10.386 98.859 1.00 46.62 509 LEU A C 1
ATOM 3790 O O . LEU A 1 509 ? -54.745 -10.366 100.085 1.00 46.62 509 LEU A O 1
ATOM 3794 N N . PHE A 1 510 ? -55.260 -11.396 98.173 1.00 50.88 510 PHE A N 1
ATOM 3795 C CA . PHE A 1 510 ? -55.622 -12.664 98.814 1.00 50.88 510 PHE A CA 1
ATOM 3796 C C . PHE A 1 510 ? -54.433 -13.620 98.731 1.00 50.88 510 PHE A C 1
ATOM 3798 O O . PHE A 1 510 ? -54.392 -14.508 97.884 1.00 50.88 510 PHE A O 1
ATOM 3805 N N . ALA A 1 511 ? -53.438 -13.419 99.592 1.00 42.69 511 ALA A N 1
ATOM 3806 C CA . ALA A 1 511 ? -52.335 -14.358 99.743 1.00 42.69 511 ALA A CA 1
ATOM 3807 C C . ALA A 1 511 ? -52.437 -15.036 101.113 1.00 42.69 511 ALA A C 1
ATOM 3809 O O . ALA A 1 511 ? -52.139 -14.439 102.142 1.00 42.69 511 ALA A O 1
ATOM 3810 N N . THR A 1 512 ? -52.852 -16.302 101.123 1.00 49.81 512 THR A N 1
ATOM 3811 C CA . THR A 1 512 ? -52.987 -17.143 102.324 1.00 49.81 512 THR A CA 1
ATOM 3812 C C . THR A 1 512 ? -51.654 -17.506 102.987 1.00 49.81 512 THR A C 1
ATOM 3814 O O . THR A 1 512 ? -51.676 -18.129 104.039 1.00 49.81 512 THR A O 1
ATOM 3817 N N . ASN A 1 513 ? -50.506 -17.112 102.422 1.00 44.31 513 ASN A N 1
ATOM 3818 C CA . ASN A 1 513 ? -49.172 -17.451 102.928 1.00 44.31 513 ASN A CA 1
ATOM 3819 C C . ASN A 1 513 ? -48.184 -16.274 102.787 1.00 44.31 513 ASN A C 1
ATOM 3821 O O . ASN A 1 513 ? -47.226 -16.356 102.021 1.00 44.31 513 ASN A O 1
ATOM 3825 N N . ILE A 1 514 ? -48.398 -15.176 103.520 1.00 53.16 514 ILE A N 1
ATOM 3826 C CA . ILE A 1 514 ? -47.316 -14.217 103.807 1.00 53.16 514 ILE A CA 1
ATOM 3827 C C . ILE A 1 514 ? -46.775 -14.548 105.195 1.00 53.16 514 ILE A C 1
ATOM 3829 O O . ILE A 1 514 ? -47.428 -14.287 106.202 1.00 53.16 514 ILE A O 1
ATOM 3833 N N . THR A 1 515 ? -45.596 -15.164 105.238 1.00 50.34 515 THR A N 1
ATOM 3834 C CA . THR A 1 515 ? -45.015 -15.702 106.479 1.00 50.34 515 THR A CA 1
ATOM 3835 C C . THR A 1 515 ? -44.138 -14.682 107.227 1.00 50.34 515 THR A C 1
ATOM 3837 O O . THR A 1 515 ? -43.942 -14.835 108.429 1.00 50.34 515 THR A O 1
ATOM 3840 N N . SER A 1 516 ? -43.659 -13.617 106.567 1.00 48.75 516 SER A N 1
ATOM 3841 C CA . SER A 1 516 ? -43.139 -12.384 107.191 1.00 48.75 516 SER A CA 1
ATOM 3842 C C . SER A 1 516 ? -42.932 -11.268 106.150 1.00 48.75 516 SER A C 1
ATOM 3844 O O . SER A 1 516 ? -42.523 -11.533 105.022 1.00 48.75 516 SER A O 1
ATOM 3846 N N . ALA A 1 517 ? -43.204 -10.014 106.528 1.00 46.62 517 ALA A N 1
ATOM 3847 C CA . ALA A 1 517 ? -42.823 -8.813 105.780 1.00 46.62 517 ALA A CA 1
ATOM 3848 C C . ALA A 1 517 ? -42.411 -7.718 106.777 1.00 46.62 517 ALA A C 1
ATOM 3850 O O . ALA A 1 517 ? -43.205 -7.333 107.634 1.00 46.62 517 ALA A O 1
ATOM 3851 N N . THR A 1 518 ? -41.172 -7.230 106.682 1.00 45.72 518 THR A N 1
ATOM 3852 C CA . THR A 1 518 ? -40.650 -6.144 107.525 1.00 45.72 518 THR A CA 1
ATOM 3853 C C . THR A 1 518 ? -40.496 -4.901 106.657 1.00 45.72 518 THR A C 1
ATOM 3855 O O . THR A 1 518 ? -39.621 -4.863 105.795 1.00 45.72 518 THR A O 1
ATOM 3858 N N . ILE A 1 519 ? -41.339 -3.888 106.863 1.00 55.78 519 ILE A N 1
ATOM 3859 C CA . ILE A 1 519 ? -41.190 -2.576 106.218 1.00 55.78 519 ILE A CA 1
ATOM 3860 C C . ILE A 1 519 ? -40.429 -1.678 107.197 1.00 55.78 519 ILE A C 1
ATOM 3862 O O . ILE A 1 519 ? -40.913 -1.411 108.295 1.00 55.78 519 ILE A O 1
ATOM 3866 N N . SER A 1 520 ? -39.217 -1.255 106.828 1.00 40.97 520 SER A N 1
ATOM 3867 C CA . SER A 1 520 ? -38.422 -0.316 107.628 1.00 40.97 520 SER A CA 1
ATOM 3868 C C . SER A 1 520 ? -39.049 1.078 107.554 1.00 40.97 520 SER A C 1
ATOM 3870 O O . SER A 1 520 ? -39.254 1.627 106.473 1.00 40.97 520 SER A O 1
ATOM 3872 N N . THR A 1 521 ? -39.369 1.641 108.715 1.00 44.59 521 THR A N 1
ATOM 3873 C CA . THR A 1 521 ? -40.064 2.925 108.896 1.00 44.59 521 THR A CA 1
ATOM 3874 C C . THR A 1 521 ? -39.221 4.154 108.556 1.00 44.59 521 THR A C 1
ATOM 3876 O O . THR A 1 521 ? -39.742 5.266 108.540 1.00 44.59 521 THR A O 1
ATOM 3879 N N . ASP A 1 522 ? -37.939 3.978 108.243 1.00 43.59 522 ASP A N 1
ATOM 3880 C CA . ASP A 1 522 ? -36.975 5.081 108.200 1.00 43.59 522 ASP A CA 1
ATOM 3881 C C . ASP A 1 522 ? -36.890 5.764 106.823 1.00 43.59 522 ASP A C 1
ATOM 3883 O O . ASP A 1 522 ? -36.049 6.636 106.613 1.00 43.59 522 ASP A O 1
ATOM 3887 N N . GLN A 1 523 ? -37.739 5.377 105.862 1.00 39.59 523 GLN A N 1
ATOM 3888 C CA . GLN A 1 523 ? -37.694 5.879 104.478 1.00 39.59 523 GLN A CA 1
ATOM 3889 C C . GLN A 1 523 ? -39.023 6.447 103.952 1.00 39.59 523 GLN A C 1
ATOM 3891 O O . GLN A 1 523 ? -39.106 6.787 102.774 1.00 39.59 523 GLN A O 1
ATOM 3896 N N . LEU A 1 524 ? -40.050 6.635 104.792 1.00 40.34 524 LEU A N 1
ATOM 3897 C CA . LEU A 1 524 ? -41.273 7.321 104.357 1.00 40.34 524 LEU A CA 1
ATOM 3898 C C . LEU A 1 524 ? -41.243 8.804 104.749 1.00 40.34 524 LEU A C 1
ATOM 3900 O O . LEU A 1 524 ? -41.721 9.198 105.810 1.00 40.34 524 LEU A O 1
ATOM 3904 N N . THR A 1 525 ? -40.690 9.640 103.866 1.00 35.56 525 THR A N 1
ATOM 3905 C CA . THR A 1 525 ? -40.810 11.104 103.960 1.00 35.56 525 THR A CA 1
ATOM 3906 C C . THR A 1 525 ? -41.664 11.597 102.794 1.00 35.56 525 THR A C 1
ATOM 3908 O O . THR A 1 525 ? -41.165 11.732 101.682 1.00 35.56 525 THR A O 1
ATOM 3911 N N . VAL A 1 526 ? -42.957 11.854 103.024 1.00 38.88 526 VAL A N 1
ATOM 3912 C CA . VAL A 1 526 ? -43.848 12.454 102.013 1.00 38.88 526 VAL A CA 1
ATOM 3913 C C . VAL A 1 526 ? -44.298 13.827 102.497 1.00 38.88 526 VAL A C 1
ATOM 3915 O O . VAL A 1 526 ? -45.071 13.963 103.446 1.00 38.88 526 VAL A O 1
ATOM 3918 N N . GLY A 1 527 ? -43.769 14.863 101.848 1.00 37.12 527 GLY A N 1
ATOM 3919 C CA . GLY A 1 527 ? -44.122 16.251 102.105 1.00 37.12 527 GLY A CA 1
ATOM 3920 C C . GLY A 1 527 ? -45.555 16.559 101.670 1.00 37.12 527 GLY A C 1
ATOM 3921 O O . GLY A 1 527 ? -45.883 16.495 100.491 1.00 37.12 527 GLY A O 1
ATOM 3922 N N . GLY A 1 528 ? -46.389 16.959 102.630 1.00 39.62 528 GLY A N 1
ATOM 3923 C CA . GLY A 1 528 ? -47.551 17.815 102.374 1.00 39.62 528 GLY A CA 1
ATOM 3924 C C . GLY A 1 528 ? -48.929 17.159 102.270 1.00 39.62 528 GLY A C 1
ATOM 3925 O O . GLY A 1 528 ? -49.901 17.901 102.196 1.00 39.62 528 GLY A O 1
ATOM 3926 N N . THR A 1 529 ? -49.062 15.830 102.338 1.00 34.03 529 THR A N 1
ATOM 3927 C CA . THR A 1 529 ? -50.378 15.163 102.445 1.00 34.03 529 THR A CA 1
ATOM 3928 C C . THR A 1 529 ? -50.337 14.149 103.582 1.00 34.03 529 THR A C 1
ATOM 3930 O O . THR A 1 529 ? -49.666 13.124 103.489 1.00 34.03 529 THR A O 1
ATOM 3933 N N . LYS A 1 530 ? -51.014 14.471 104.691 1.00 33.91 530 LYS A N 1
ATOM 3934 C CA . LYS A 1 530 ? -51.178 13.557 105.823 1.00 33.91 530 LYS A CA 1
ATOM 3935 C C . LYS A 1 530 ? -52.125 12.436 105.408 1.00 33.91 530 LYS A C 1
ATOM 3937 O O . LYS A 1 530 ? -53.263 12.698 105.034 1.00 33.91 530 LYS A O 1
ATOM 3942 N N . ILE A 1 531 ? -51.634 11.206 105.485 1.00 31.50 531 ILE A N 1
ATOM 3943 C CA . ILE A 1 531 ? -52.465 10.007 105.522 1.00 31.50 531 ILE A CA 1
ATOM 3944 C C . ILE A 1 531 ? -53.164 10.043 106.881 1.00 31.50 531 ILE A C 1
ATOM 3946 O O . ILE A 1 531 ? -52.508 9.894 107.913 1.00 31.50 531 ILE A O 1
ATOM 3950 N N . ASP A 1 532 ? -54.459 10.356 106.866 1.00 35.28 532 ASP A N 1
ATOM 3951 C CA . ASP A 1 532 ? -55.282 10.411 108.068 1.00 35.28 532 ASP A CA 1
ATOM 3952 C C . ASP A 1 532 ? -55.487 8.990 108.591 1.00 35.28 532 ASP A C 1
ATOM 3954 O O . ASP A 1 532 ? -55.994 8.097 107.905 1.00 35.28 532 ASP A O 1
ATOM 3958 N N . ALA A 1 533 ? -54.997 8.780 109.803 1.00 31.48 533 ALA A N 1
ATOM 3959 C CA . ALA A 1 533 ? -55.122 7.546 110.541 1.00 31.48 533 ALA A CA 1
ATOM 3960 C C . ALA A 1 533 ? -56.526 7.477 111.152 1.00 31.48 533 ALA A C 1
ATOM 3962 O O . ALA A 1 533 ? -56.708 7.904 112.282 1.00 31.48 533 ALA A O 1
ATOM 3963 N N . ASP A 1 534 ? -57.486 6.903 110.425 1.00 36.62 534 ASP A N 1
ATOM 3964 C CA . ASP A 1 534 ? -58.828 6.586 110.950 1.00 36.62 534 ASP A CA 1
ATOM 3965 C C . ASP A 1 534 ? -59.117 5.074 110.913 1.00 36.62 534 ASP A C 1
ATOM 3967 O O . ASP A 1 534 ? -60.210 4.601 110.610 1.00 36.62 534 ASP A O 1
ATOM 3971 N N . PHE A 1 535 ? -58.098 4.287 111.259 1.00 35.78 535 PHE A N 1
ATOM 3972 C CA . PHE A 1 535 ? -58.280 2.921 111.751 1.00 35.78 535 PHE A CA 1
ATOM 3973 C C . PHE A 1 535 ? -57.312 2.635 112.897 1.00 35.78 535 PHE A C 1
ATOM 3975 O O . PHE A 1 535 ? -56.540 1.683 112.852 1.00 35.78 535 PHE A O 1
ATOM 3982 N N . LEU A 1 536 ? -57.358 3.458 113.946 1.00 31.48 536 LEU A N 1
ATOM 3983 C CA . LEU A 1 536 ? -57.006 3.001 115.284 1.00 31.48 536 LEU A CA 1
ATOM 3984 C C . LEU A 1 536 ? -57.936 3.636 116.319 1.00 31.48 536 LEU A C 1
ATOM 3986 O O . LEU A 1 536 ? -58.036 4.850 116.446 1.00 31.48 536 LEU A O 1
ATOM 3990 N N . ASP A 1 537 ? -58.505 2.730 117.099 1.00 35.78 537 ASP A N 1
ATOM 3991 C CA . ASP A 1 537 ? -59.084 2.891 118.422 1.00 35.78 537 ASP A CA 1
ATOM 3992 C C . ASP A 1 537 ? -60.613 3.012 118.526 1.00 35.78 537 ASP A C 1
ATOM 3994 O O . ASP A 1 537 ? -61.269 4.002 118.199 1.00 35.78 537 ASP A O 1
ATOM 3998 N N . ASP A 1 538 ? -61.147 1.926 119.076 1.00 35.09 538 ASP A N 1
ATOM 3999 C CA . ASP A 1 538 ? -62.525 1.530 119.362 1.00 35.09 538 ASP A CA 1
ATOM 4000 C C . ASP A 1 538 ? -63.138 2.375 120.506 1.00 35.09 538 ASP A C 1
ATOM 4002 O O . ASP A 1 538 ? -63.925 1.904 121.326 1.00 35.09 538 ASP A O 1
ATOM 4006 N N . ALA A 1 539 ? -62.739 3.649 120.597 1.00 34.62 539 ALA A N 1
ATOM 4007 C CA . ALA A 1 539 ? -63.079 4.571 121.679 1.00 34.62 539 ALA A CA 1
ATOM 4008 C C . ALA A 1 539 ? -63.651 5.922 121.201 1.00 34.62 539 ALA A C 1
ATOM 4010 O O . ALA A 1 539 ? -64.021 6.746 122.038 1.00 34.62 539 ALA A O 1
ATOM 4011 N N . ALA A 1 540 ? -63.774 6.162 119.886 1.00 28.70 540 ALA A N 1
ATOM 4012 C CA . ALA A 1 540 ? -64.184 7.469 119.348 1.00 28.70 540 ALA A CA 1
ATOM 4013 C C . ALA A 1 540 ? -65.452 7.487 118.468 1.00 28.70 540 ALA A C 1
ATOM 4015 O O . ALA A 1 540 ? -65.859 8.566 118.040 1.00 28.70 540 ALA A O 1
ATOM 4016 N N . VAL A 1 541 ? -66.164 6.371 118.261 1.00 29.61 541 VAL A N 1
ATOM 4017 C CA . VAL A 1 541 ? -67.499 6.412 117.618 1.00 29.61 541 VAL A CA 1
ATOM 4018 C C . VAL A 1 541 ? -68.575 6.584 118.689 1.00 29.61 541 VAL A C 1
ATOM 4020 O O . VAL A 1 541 ? -69.335 5.677 119.026 1.00 29.61 541 VAL A O 1
ATOM 4023 N N . THR A 1 542 ? -68.606 7.783 119.270 1.00 31.30 542 THR A N 1
ATOM 4024 C CA . THR A 1 542 ? -69.684 8.202 120.171 1.00 31.30 542 THR A CA 1
ATOM 4025 C C . THR A 1 542 ? -70.834 8.759 119.318 1.00 31.30 542 THR A C 1
ATOM 4027 O O . THR A 1 542 ? -70.593 9.598 118.450 1.00 31.30 542 THR A O 1
ATOM 4030 N N . PRO A 1 543 ? -72.082 8.300 119.511 1.00 33.41 543 PRO A N 1
ATOM 4031 C CA . PRO A 1 543 ? -73.199 8.641 118.638 1.00 33.41 543 PRO A CA 1
ATOM 4032 C C . PRO A 1 543 ? -73.557 10.124 118.749 1.00 33.41 543 PRO A C 1
ATOM 4034 O O . PRO A 1 543 ? -73.729 10.629 119.860 1.00 33.41 543 PRO A O 1
ATOM 4037 N N . ILE A 1 544 ? -73.786 10.805 117.620 1.00 35.56 544 ILE A N 1
ATOM 4038 C CA . ILE A 1 544 ? -74.520 12.079 117.617 1.00 35.56 544 ILE A CA 1
ATOM 4039 C C . ILE A 1 544 ? -75.994 11.747 117.903 1.00 35.56 544 ILE A C 1
ATOM 4041 O O . ILE A 1 544 ? -76.830 11.649 117.011 1.00 35.56 544 ILE A O 1
ATOM 4045 N N . ARG A 1 545 ? -76.306 11.495 119.180 1.00 39.03 545 ARG A N 1
ATOM 4046 C CA . ARG A 1 545 ? -77.664 11.584 119.723 1.00 39.03 545 ARG A CA 1
ATOM 4047 C C . ARG A 1 545 ? -77.894 13.040 120.102 1.00 39.03 545 ARG A C 1
ATOM 4049 O O . ARG A 1 545 ? -77.568 13.448 121.216 1.00 39.03 545 ARG A O 1
ATOM 4056 N N . GLU A 1 546 ? -78.490 13.821 119.210 1.00 39.44 546 GLU A N 1
ATOM 4057 C CA . GLU A 1 546 ? -79.136 15.056 119.649 1.00 39.44 546 GLU A CA 1
ATOM 4058 C C . GLU A 1 546 ? -80.302 14.679 120.576 1.00 39.44 546 GLU A C 1
ATOM 4060 O O . GLU A 1 546 ? -81.222 13.942 120.216 1.00 39.44 546 GLU A O 1
ATOM 4065 N N . SER A 1 547 ? -80.203 15.109 121.833 1.00 38.91 547 SER A N 1
ATOM 4066 C CA . SER A 1 547 ? -81.207 14.853 122.863 1.00 38.91 547 SER A CA 1
ATOM 4067 C C . SER A 1 547 ? -82.210 15.994 122.843 1.00 38.91 547 SER A C 1
ATOM 4069 O O . SER A 1 547 ? -81.939 17.076 123.358 1.00 38.91 547 SER A O 1
ATOM 4071 N N . ALA A 1 548 ? -83.359 15.770 122.216 1.00 38.50 548 ALA A N 1
ATOM 4072 C CA . ALA A 1 548 ? -84.444 16.734 122.253 1.00 38.50 548 ALA A CA 1
ATOM 4073 C C . ALA A 1 548 ? -85.163 16.678 123.618 1.00 38.50 548 ALA A C 1
ATOM 4075 O O . ALA A 1 548 ? -85.297 15.607 124.209 1.00 38.50 548 ALA A O 1
ATOM 4076 N N . ALA A 1 549 ? -85.569 17.841 124.137 1.00 38.88 549 ALA A N 1
ATOM 4077 C CA . ALA A 1 549 ? -86.092 18.021 1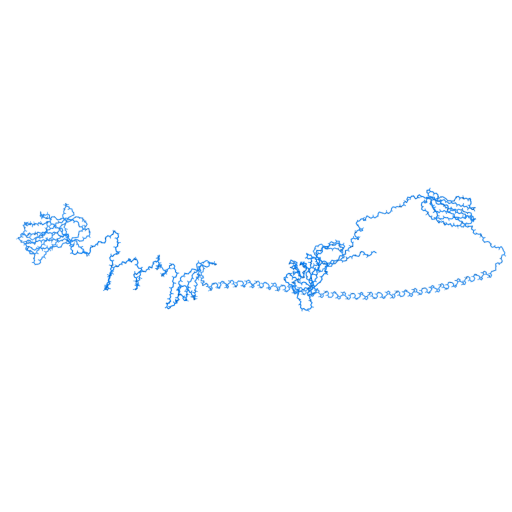25.494 1.00 38.88 549 ALA A CA 1
ATOM 4078 C C . ALA A 1 549 ? -87.276 17.090 125.826 1.00 38.88 549 ALA A C 1
ATOM 4080 O O . ALA A 1 549 ? -88.192 16.924 125.020 1.00 38.88 549 ALA A O 1
ATOM 4081 N N . SER A 1 550 ? -87.263 16.518 127.035 1.00 41.53 550 SER A N 1
ATOM 4082 C CA . SER A 1 550 ? -88.328 15.663 127.561 1.00 41.53 550 SER A CA 1
ATOM 4083 C C . SER A 1 550 ? -89.566 16.476 127.951 1.00 41.53 550 SER A C 1
ATOM 4085 O O . SER A 1 550 ? -89.477 17.588 128.475 1.00 41.53 550 SER A O 1
ATOM 4087 N N . GLY A 1 551 ? -90.749 15.912 127.711 1.00 43.31 551 GLY A N 1
ATOM 4088 C CA . GLY A 1 551 ? -92.020 16.503 128.115 1.00 43.31 551 GLY A CA 1
ATOM 4089 C C . GLY A 1 551 ? -93.098 15.451 128.336 1.00 43.31 551 GLY A C 1
ATOM 4090 O O . GLY A 1 551 ? -93.135 14.429 127.655 1.00 43.31 551 GLY A O 1
ATOM 4091 N N . THR A 1 552 ? -93.974 15.708 129.304 1.00 38.38 552 THR A N 1
ATOM 4092 C CA . THR A 1 552 ? -95.119 14.852 129.635 1.00 38.38 552 THR A CA 1
ATOM 4093 C C . THR A 1 552 ? -96.356 15.375 128.912 1.00 38.38 552 THR A C 1
ATOM 4095 O O . THR A 1 552 ? -96.701 16.547 129.065 1.00 38.38 552 THR A O 1
ATOM 4098 N N . VAL A 1 553 ? -97.039 14.525 128.142 1.00 38.09 553 VAL A N 1
ATOM 4099 C CA . VAL A 1 553 ? -98.280 14.896 127.445 1.00 38.09 553 VAL A CA 1
ATOM 4100 C C . VAL A 1 553 ? -99.468 14.230 128.137 1.00 38.09 553 VAL A C 1
ATOM 4102 O O . VAL A 1 553 ? -99.563 13.004 128.191 1.00 38.09 553 VAL A O 1
ATOM 4105 N N . THR A 1 554 ? -100.387 15.046 128.656 1.00 37.06 554 THR A N 1
ATOM 4106 C CA . THR A 1 554 ? -101.671 14.590 129.207 1.00 37.06 554 THR A CA 1
ATOM 4107 C C . THR A 1 554 ? -102.759 14.847 128.176 1.00 37.06 554 THR A C 1
ATOM 4109 O O . THR A 1 554 ? -103.062 15.998 127.872 1.00 37.06 554 THR A O 1
ATOM 4112 N N . ILE A 1 555 ? -103.358 13.787 127.638 1.00 39.66 555 ILE A N 1
ATOM 4113 C CA . ILE A 1 555 ? -104.514 13.899 126.743 1.00 39.66 555 ILE A CA 1
ATOM 4114 C C . ILE A 1 555 ? -105.780 13.730 127.587 1.00 39.66 555 ILE A C 1
ATOM 4116 O O . ILE A 1 555 ? -105.894 12.775 128.352 1.00 39.66 555 ILE A O 1
ATOM 4120 N N . THR A 1 556 ? -106.711 14.677 127.464 1.00 36.38 556 THR A N 1
ATOM 4121 C CA . THR A 1 556 ? -108.057 14.583 128.048 1.00 36.38 556 THR A CA 1
ATOM 4122 C C . THR A 1 556 ? -109.018 14.237 126.920 1.00 36.38 556 THR A C 1
ATOM 4124 O O . THR A 1 556 ? -109.197 15.046 126.013 1.00 36.38 556 THR A O 1
ATOM 4127 N N . ASP A 1 557 ? -109.590 13.036 126.941 1.00 40.69 557 ASP A N 1
ATOM 4128 C CA . ASP A 1 557 ? -110.585 12.614 125.953 1.00 40.69 557 ASP A CA 1
ATOM 4129 C C . ASP A 1 557 ? -112.001 12.981 126.431 1.00 40.69 557 ASP A C 1
ATOM 4131 O O . ASP A 1 557 ? -112.435 12.569 127.510 1.00 40.69 557 ASP A O 1
ATOM 4135 N N . ASN A 1 558 ? -112.716 13.768 125.623 1.00 37.22 558 ASN A N 1
ATOM 4136 C CA . ASN A 1 558 ? -114.128 14.099 125.813 1.00 37.22 558 ASN A CA 1
ATOM 4137 C C . ASN A 1 558 ? -114.960 13.120 124.980 1.00 37.22 558 ASN A C 1
ATOM 4139 O O . ASN A 1 558 ? -115.331 13.409 123.842 1.00 37.22 558 ASN A O 1
ATOM 4143 N N . GLY A 1 559 ? -115.222 11.944 125.546 1.00 35.50 559 GLY A N 1
ATOM 4144 C CA . GLY A 1 559 ? -115.849 10.848 124.818 1.00 35.50 559 GLY A CA 1
ATOM 4145 C C . GLY A 1 559 ? -117.227 11.168 124.227 1.00 35.50 559 GLY A C 1
ATOM 4146 O O . GLY A 1 559 ? -118.011 11.934 124.783 1.00 35.50 559 GLY A O 1
ATOM 4147 N N . THR A 1 560 ? -117.572 10.459 123.151 1.00 35.78 560 THR A N 1
ATOM 4148 C CA . THR A 1 560 ? -118.938 9.955 122.934 1.00 35.78 560 THR A CA 1
ATOM 4149 C C . THR A 1 560 ? -118.890 8.538 122.346 1.00 35.78 560 THR A C 1
ATOM 4151 O O . THR A 1 560 ? -118.028 8.244 121.518 1.00 35.78 560 THR A O 1
ATOM 4154 N N . PRO A 1 561 ? -119.769 7.625 122.802 1.00 39.97 561 PRO A N 1
ATOM 4155 C CA . PRO A 1 561 ? -119.705 6.213 122.460 1.00 39.97 561 PRO A CA 1
ATOM 4156 C C . PRO A 1 561 ? -120.573 5.878 121.242 1.00 39.97 561 PRO A C 1
ATOM 4158 O O . PRO A 1 561 ? -121.659 6.428 121.074 1.00 39.97 561 PRO A O 1
ATOM 4161 N N . ASN A 1 562 ? -120.118 4.865 120.503 1.00 37.28 562 ASN A N 1
ATOM 4162 C CA . ASN A 1 562 ? -120.831 4.036 119.521 1.00 37.28 562 ASN A CA 1
ATOM 4163 C C . ASN A 1 562 ? -120.457 4.265 118.051 1.00 37.28 562 ASN A C 1
ATOM 4165 O O . ASN A 1 562 ? -121.043 5.076 117.346 1.00 37.28 562 ASN 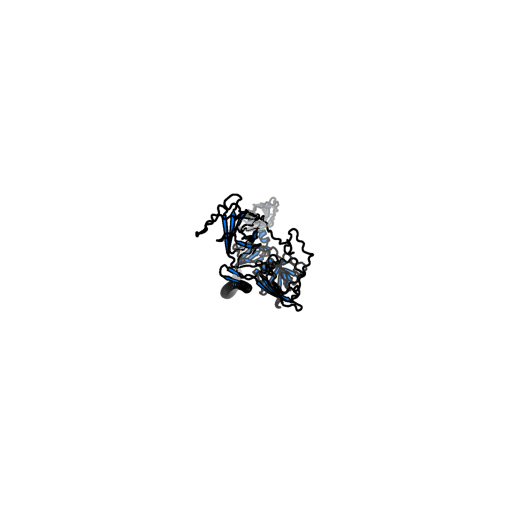A O 1
ATOM 4169 N N . GLY A 1 563 ? -119.556 3.395 117.582 1.00 48.19 563 GLY A N 1
ATOM 4170 C CA . GLY A 1 563 ? -119.704 2.728 116.288 1.00 48.19 563 GLY A CA 1
ATOM 4171 C C . GLY A 1 563 ? -119.698 3.621 115.053 1.00 48.19 563 GLY A C 1
ATOM 4172 O O . GLY A 1 563 ? -120.634 3.566 114.263 1.00 48.19 563 GLY A O 1
ATOM 4173 N N . GLY A 1 564 ? -118.622 4.377 114.853 1.00 30.05 564 GLY A N 1
ATOM 4174 C CA . GLY A 1 564 ? -118.317 5.048 113.593 1.00 30.05 564 GLY A CA 1
ATOM 4175 C C . GLY A 1 564 ? -116.807 5.150 113.417 1.00 30.05 564 GLY A C 1
ATOM 4176 O O . GLY A 1 564 ? -116.086 5.374 114.385 1.00 30.05 564 GLY A O 1
ATOM 4177 N N . THR A 1 565 ? -116.333 4.923 112.195 1.00 35.66 565 THR A N 1
ATOM 4178 C CA . THR A 1 565 ? -114.947 5.073 111.741 1.00 35.66 565 THR A CA 1
ATOM 4179 C C . THR A 1 565 ? -114.286 6.298 112.381 1.00 35.66 565 THR A C 1
ATOM 4181 O O . THR A 1 565 ? -114.743 7.419 112.164 1.00 35.66 565 THR A O 1
ATOM 4184 N N . ALA A 1 566 ? -113.225 6.102 113.170 1.00 34.56 566 ALA A N 1
ATOM 4185 C CA . ALA A 1 566 ? -112.459 7.203 113.745 1.00 34.56 566 ALA A CA 1
ATOM 4186 C C . ALA A 1 566 ? -111.660 7.895 112.631 1.00 34.56 566 ALA A C 1
ATOM 4188 O O . ALA A 1 566 ? -110.516 7.544 112.347 1.00 34.56 566 ALA A O 1
ATOM 4189 N N . VAL A 1 567 ? -112.285 8.863 111.963 1.00 34.19 567 VAL A N 1
ATOM 4190 C CA . VAL A 1 567 ? -111.561 9.874 111.198 1.00 34.19 567 VAL A CA 1
ATOM 4191 C C . VAL A 1 567 ? -110.898 10.769 112.237 1.00 34.19 567 VAL A C 1
ATOM 4193 O O . VAL A 1 567 ? -111.557 11.583 112.879 1.00 34.19 567 VAL A O 1
ATOM 4196 N N . ALA A 1 568 ? -109.603 10.566 112.470 1.00 40.78 568 ALA A N 1
ATOM 4197 C CA . ALA A 1 568 ? -108.822 11.486 113.279 1.00 40.78 568 ALA A CA 1
ATOM 4198 C C . ALA A 1 568 ? -108.732 12.821 112.521 1.00 40.78 568 ALA A C 1
ATOM 4200 O O . ALA A 1 568 ? -107.968 12.947 111.567 1.00 40.78 568 ALA A O 1
ATOM 4201 N N . GLU A 1 569 ? -109.528 13.819 112.906 1.00 38.50 569 GLU A N 1
ATOM 4202 C CA . GLU A 1 569 ? -109.294 15.193 112.464 1.00 38.50 569 GLU A CA 1
ATOM 4203 C C . GLU A 1 569 ? -108.003 15.696 113.127 1.00 38.50 569 GLU A C 1
ATOM 4205 O O . GLU A 1 569 ? -107.937 15.953 114.328 1.00 38.50 569 GLU A O 1
ATOM 4210 N N . PHE A 1 570 ? -106.930 15.796 112.342 1.00 46.47 570 PHE A N 1
ATOM 4211 C CA . PHE A 1 570 ? -105.585 16.145 112.819 1.00 46.47 570 PHE A CA 1
ATOM 4212 C C . PHE A 1 570 ? -105.407 17.634 113.192 1.00 46.47 570 PHE A C 1
ATOM 4214 O O . PHE A 1 570 ? -104.301 18.053 113.534 1.00 46.47 570 PHE A O 1
ATOM 4221 N N . SER A 1 571 ? -106.464 18.451 113.154 1.00 40.84 571 SER A N 1
ATOM 4222 C CA . SER A 1 571 ? -106.389 19.916 113.275 1.00 40.84 571 SER A CA 1
ATOM 4223 C C . SER A 1 571 ? -106.604 20.496 114.682 1.00 40.84 571 SER A C 1
ATOM 4225 O O . SER A 1 571 ? -106.562 21.716 114.824 1.00 40.84 571 SER A O 1
ATOM 4227 N N . ALA A 1 572 ? -106.785 19.689 115.735 1.00 41.53 572 ALA A N 1
ATOM 4228 C CA . ALA A 1 572 ? -107.092 20.210 117.078 1.00 41.53 572 ALA A CA 1
ATOM 4229 C C . ALA A 1 572 ? -106.356 19.506 118.239 1.00 41.53 572 ALA A C 1
ATOM 4231 O O . ALA A 1 572 ? -106.958 19.195 119.263 1.00 41.53 572 ALA A O 1
ATOM 4232 N N . TYR A 1 573 ? -105.038 19.300 118.120 1.00 48.72 573 TYR A N 1
ATOM 4233 C CA . TYR A 1 573 ? -104.195 18.799 119.220 1.00 48.72 573 TYR A CA 1
ATOM 4234 C C . TYR A 1 573 ? -103.294 19.918 119.793 1.00 48.72 573 TYR A C 1
ATOM 4236 O O . TYR A 1 573 ? -102.214 20.165 119.251 1.00 48.72 573 TYR A O 1
ATOM 4244 N N . PRO A 1 574 ? -103.702 20.617 120.876 1.00 42.91 574 PRO A N 1
ATOM 4245 C CA . PRO A 1 574 ? -103.007 21.802 121.401 1.00 42.91 574 PRO A CA 1
ATOM 4246 C C . PRO A 1 574 ? -101.736 21.518 122.230 1.00 42.91 574 PRO A C 1
ATOM 4248 O O . PRO A 1 574 ? -101.164 22.446 122.794 1.00 42.91 574 PRO A O 1
ATOM 4251 N N . THR A 1 575 ? -101.250 20.274 122.302 1.00 51.38 575 THR A N 1
ATOM 4252 C CA . THR A 1 575 ? -100.099 19.886 123.150 1.00 51.38 575 THR A CA 1
ATOM 4253 C C . THR A 1 575 ? -99.057 19.030 122.420 1.00 51.38 575 THR A C 1
ATOM 4255 O O . THR A 1 575 ? -98.508 18.089 122.989 1.00 51.38 575 THR A O 1
ATOM 4258 N N . LEU A 1 576 ? -98.778 19.334 121.148 1.00 54.53 576 LEU A N 1
ATOM 4259 C CA . LEU A 1 576 ? -97.732 18.662 120.367 1.00 54.53 576 LEU A CA 1
ATOM 4260 C C . LEU A 1 576 ? -96.391 19.400 120.487 1.00 54.53 576 LEU A C 1
ATOM 4262 O O . LEU A 1 576 ? -96.270 20.552 120.064 1.00 54.53 576 LEU A O 1
ATOM 4266 N N . GLN A 1 577 ? -95.371 18.725 121.022 1.00 54.28 577 GLN A N 1
ATOM 4267 C CA . GLN A 1 577 ? -94.007 19.255 121.055 1.00 54.28 577 GLN A CA 1
ATOM 4268 C C . GLN A 1 577 ? -93.374 19.209 119.661 1.00 54.28 577 GLN A C 1
ATOM 4270 O O . GLN A 1 577 ? -93.537 18.247 118.912 1.00 54.28 577 GLN A O 1
ATOM 4275 N N . THR A 1 578 ? -92.686 20.293 119.299 1.00 56.38 578 THR A N 1
ATOM 4276 C CA . THR A 1 578 ? -91.975 20.420 118.023 1.00 56.38 578 THR A CA 1
ATOM 4277 C C . THR A 1 578 ? -90.491 20.193 118.265 1.00 56.38 578 THR A C 1
ATOM 4279 O O . THR A 1 578 ? -89.909 20.843 119.130 1.00 56.38 578 THR A O 1
ATOM 4282 N N . TYR A 1 579 ? -89.896 19.299 117.486 1.00 61.22 579 TYR A N 1
ATOM 4283 C CA . TYR A 1 579 ? -88.480 18.958 117.536 1.00 61.22 579 TYR A CA 1
ATOM 4284 C C . TYR A 1 579 ? -87.804 19.437 116.247 1.00 61.22 579 TYR A C 1
ATOM 4286 O O . TYR A 1 579 ? -88.378 19.310 115.165 1.00 61.22 579 TYR A O 1
ATOM 4294 N N . THR A 1 580 ? -86.604 20.003 116.350 1.00 56.09 580 THR A N 1
ATOM 4295 C CA . THR A 1 580 ? -85.826 20.488 115.200 1.00 56.09 580 THR A CA 1
ATOM 4296 C C . THR A 1 580 ? -84.563 19.649 115.097 1.00 56.09 580 THR A C 1
ATOM 4298 O O . THR A 1 580 ? -83.842 19.560 116.085 1.00 56.09 580 THR A O 1
ATOM 4301 N N . ALA A 1 581 ? -84.313 19.043 113.935 1.00 56.62 581 ALA A N 1
ATOM 4302 C CA . ALA A 1 581 ? -83.048 18.377 113.637 1.00 56.62 581 ALA A CA 1
ATOM 4303 C C . ALA A 1 581 ? -82.263 19.230 112.633 1.00 56.62 581 ALA A C 1
ATOM 4305 O O . ALA A 1 581 ? -82.822 19.669 111.624 1.00 56.62 581 ALA A O 1
ATOM 4306 N N . THR A 1 582 ? -80.983 19.469 112.911 1.00 53.03 582 THR A N 1
ATOM 4307 C CA . THR A 1 582 ? -80.076 20.254 112.055 1.00 53.03 582 THR A CA 1
ATOM 4308 C C . THR A 1 582 ? -78.922 19.392 111.548 1.00 53.03 582 THR A C 1
ATOM 4310 O O . THR A 1 582 ? -78.472 18.493 112.248 1.00 53.03 582 THR A O 1
ATOM 4313 N N . GLY A 1 583 ? -78.430 19.652 110.330 1.00 52.19 583 GLY A N 1
ATOM 4314 C CA . GLY A 1 583 ? -77.252 18.957 109.783 1.00 52.19 583 GLY A CA 1
ATOM 4315 C C . GLY A 1 583 ? -77.535 17.616 109.093 1.00 52.19 583 GLY A C 1
ATOM 4316 O O . GLY A 1 583 ? -76.671 16.740 109.063 1.00 52.19 583 GLY A O 1
ATOM 4317 N N . MET A 1 584 ? -78.733 17.431 108.533 1.00 54.44 584 MET A N 1
ATOM 4318 C CA . MET A 1 584 ? -79.050 16.241 107.736 1.00 54.44 584 MET A CA 1
ATOM 4319 C C . MET A 1 584 ? -78.388 16.313 106.346 1.00 54.44 584 MET A C 1
ATOM 4321 O O . MET A 1 584 ? -78.407 17.346 105.684 1.00 54.44 584 MET A O 1
ATOM 4325 N N . LEU A 1 585 ? -77.806 15.202 105.890 1.00 53.25 585 LEU A N 1
ATOM 4326 C CA . LEU A 1 585 ? -77.135 15.070 104.595 1.00 53.25 585 LEU A CA 1
ATOM 4327 C C . LEU A 1 585 ? -78.148 14.735 103.492 1.00 53.25 585 LEU A C 1
ATOM 4329 O O . LEU A 1 585 ? -78.948 13.802 103.614 1.00 53.25 585 LEU A O 1
ATOM 4333 N N . LEU A 1 586 ? -78.069 15.460 102.375 1.00 56.03 586 LEU A N 1
ATOM 4334 C CA . LEU A 1 586 ? -78.946 15.264 101.220 1.00 56.03 586 LEU A CA 1
ATOM 4335 C C . LEU A 1 586 ? -78.853 13.840 100.634 1.00 56.03 586 LEU A C 1
ATOM 4337 O O . LEU A 1 586 ? -77.778 13.243 100.538 1.00 56.03 586 LEU A O 1
ATOM 4341 N N . LYS A 1 587 ? -80.001 13.324 100.168 1.00 54.69 587 LYS A N 1
ATOM 4342 C CA . LYS A 1 587 ? -80.149 12.068 99.398 1.00 54.69 587 LYS A CA 1
ATOM 4343 C C . LYS A 1 587 ? -79.675 10.786 100.104 1.00 54.69 587 LYS A C 1
ATOM 4345 O O . LYS A 1 587 ? -79.256 9.830 99.445 1.00 54.69 587 LYS A O 1
ATOM 4350 N N . LYS A 1 588 ? -79.773 10.722 101.436 1.00 55.84 588 LYS A N 1
ATOM 4351 C CA . LYS A 1 588 ? -79.533 9.497 102.221 1.00 55.84 588 LYS A CA 1
ATOM 4352 C C . LYS A 1 588 ? -80.796 9.069 102.979 1.00 55.84 588 LYS A C 1
ATOM 4354 O O . LYS A 1 588 ? -81.511 9.929 103.483 1.00 55.84 588 LYS A O 1
ATOM 4359 N N . PRO A 1 589 ? -81.095 7.759 103.067 1.00 57.09 589 PRO A N 1
ATOM 4360 C CA . PRO A 1 589 ? -82.210 7.286 103.873 1.00 57.09 589 PRO A CA 1
ATOM 4361 C C . PRO A 1 589 ? -81.878 7.419 105.364 1.00 57.09 589 PRO A C 1
ATOM 4363 O O . PRO A 1 589 ? -80.804 7.014 105.820 1.00 57.09 589 PRO A O 1
ATOM 4366 N N . TYR A 1 590 ? -82.831 7.958 106.118 1.00 59.41 590 TYR A N 1
ATOM 4367 C CA . TYR A 1 590 ? -82.766 8.082 107.569 1.00 59.41 590 TYR A CA 1
ATOM 4368 C C . TYR A 1 590 ? -83.797 7.164 108.219 1.00 59.41 590 TYR A C 1
ATOM 4370 O O . TYR A 1 590 ? -84.898 6.968 107.701 1.00 59.41 590 TYR A O 1
ATOM 4378 N N . THR A 1 591 ? -83.449 6.625 109.384 1.00 60.22 591 THR A N 1
ATOM 4379 C CA . THR A 1 591 ? -84.430 6.012 110.284 1.00 60.22 591 THR A CA 1
ATOM 4380 C C . THR A 1 591 ? -84.714 6.972 111.420 1.00 60.22 591 THR A C 1
ATOM 4382 O O . THR A 1 591 ? -83.787 7.492 112.042 1.00 60.22 591 THR A O 1
ATOM 4385 N N . VAL A 1 592 ? -85.995 7.198 111.701 1.00 61.44 592 VAL A N 1
ATOM 4386 C CA . VAL A 1 592 ? -86.412 7.961 112.876 1.00 61.44 592 VAL A CA 1
ATOM 4387 C C . VAL A 1 592 ? -86.954 6.992 113.903 1.00 61.44 592 VAL A C 1
ATOM 4389 O O . VAL A 1 592 ? -87.816 6.162 113.613 1.00 61.44 592 VAL A O 1
ATOM 4392 N N . HIS A 1 593 ? -86.364 7.050 115.089 1.00 67.12 593 HIS A N 1
ATOM 4393 C CA . HIS A 1 593 ? -86.686 6.187 116.206 1.00 67.12 593 HIS A CA 1
ATOM 4394 C C . HIS A 1 593 ? -87.430 7.038 117.223 1.00 67.12 593 HIS A C 1
ATOM 4396 O O . HIS A 1 593 ? -86.883 8.014 117.736 1.00 67.12 593 HIS A O 1
ATOM 4402 N N . LEU A 1 594 ? -88.677 6.676 117.507 1.00 66.31 594 LEU A N 1
ATOM 4403 C CA . LEU A 1 594 ? -89.394 7.218 118.654 1.00 66.31 594 LEU A CA 1
ATOM 4404 C C . LEU A 1 594 ? -89.110 6.305 119.845 1.00 66.31 594 LEU A C 1
ATOM 4406 O O . LEU A 1 594 ? -89.498 5.136 119.828 1.00 66.31 594 LEU A O 1
ATOM 4410 N N . GLU A 1 595 ? -88.431 6.830 120.858 1.00 67.00 595 GLU A N 1
ATOM 4411 C CA . GLU A 1 595 ? -88.264 6.176 122.154 1.00 67.00 595 GLU A CA 1
ATOM 4412 C C . GLU A 1 595 ? -89.264 6.795 123.135 1.00 67.00 595 GLU A C 1
ATOM 4414 O O . GLU A 1 595 ? -89.340 8.014 123.250 1.00 67.00 595 GLU A O 1
ATOM 4419 N N . PHE A 1 596 ? -90.058 5.978 123.824 1.00 67.44 596 PHE A N 1
ATOM 4420 C CA . PHE A 1 596 ? -91.007 6.467 124.827 1.00 67.44 596 PHE A CA 1
ATOM 4421 C C . PHE A 1 596 ? -91.190 5.469 125.964 1.00 67.44 596 PHE A C 1
ATOM 4423 O O . PHE A 1 596 ? -90.981 4.266 125.785 1.00 67.44 596 PHE A O 1
ATOM 4430 N N . THR A 1 597 ? -91.627 5.962 127.123 1.00 65.31 597 THR A N 1
ATOM 4431 C CA . THR A 1 597 ? -92.023 5.125 128.258 1.00 65.31 597 THR A CA 1
ATOM 4432 C C . THR A 1 597 ? -93.545 5.044 128.321 1.00 65.31 597 THR A C 1
ATOM 4434 O O . THR A 1 597 ? -94.236 6.065 128.366 1.00 65.31 597 THR A O 1
ATOM 4437 N N . ALA A 1 598 ? -94.092 3.828 128.328 1.00 61.47 598 ALA A N 1
ATOM 4438 C CA . ALA A 1 598 ? -95.532 3.646 128.487 1.00 61.47 598 ALA A CA 1
ATOM 4439 C C . ALA A 1 598 ? -95.943 3.969 129.933 1.00 61.47 598 ALA A C 1
ATOM 4441 O O . ALA A 1 598 ? -95.476 3.314 130.862 1.00 61.47 598 ALA A O 1
ATOM 4442 N N . GLY A 1 599 ? -96.833 4.939 130.155 1.00 60.56 599 GLY A N 1
ATOM 4443 C CA . GLY A 1 599 ? -97.328 5.248 131.503 1.00 60.56 599 GLY A CA 1
ATOM 4444 C C . GLY A 1 599 ? -98.302 4.204 132.068 1.00 60.56 599 GLY A C 1
ATOM 4445 O O . GLY A 1 599 ? -98.501 4.152 133.278 1.00 60.56 599 GLY A O 1
ATOM 4446 N N . ALA A 1 600 ? -98.887 3.349 131.217 1.00 61.12 600 ALA A N 1
ATOM 4447 C CA . ALA A 1 600 ? -99.831 2.294 131.597 1.00 61.12 600 ALA A CA 1
ATOM 4448 C C . ALA A 1 600 ? -99.740 1.063 130.669 1.00 61.12 600 ALA A C 1
ATOM 4450 O O . ALA A 1 600 ? -99.285 1.160 129.527 1.00 61.12 600 ALA A O 1
ATOM 4451 N N . THR A 1 601 ? -100.195 -0.099 131.150 1.00 63.62 601 THR A N 1
ATOM 4452 C CA . THR A 1 601 ? -100.201 -1.361 130.386 1.00 63.62 601 THR A CA 1
ATOM 4453 C C . THR A 1 601 ? -101.342 -1.384 129.358 1.00 63.62 601 THR A C 1
ATOM 4455 O O . THR A 1 601 ? -102.497 -1.175 129.720 1.00 63.62 601 THR A O 1
ATOM 4458 N N . CYS A 1 602 ? -101.060 -1.667 128.082 1.00 60.25 602 CYS A N 1
ATOM 4459 C CA . CYS A 1 602 ? -102.031 -1.566 126.977 1.00 60.25 602 CYS A CA 1
ATOM 4460 C C . CYS A 1 602 ? -101.667 -2.443 125.764 1.00 60.25 602 CYS A C 1
ATOM 4462 O O . CYS A 1 602 ? -100.539 -2.894 125.649 1.00 60.25 602 CYS A O 1
ATOM 4464 N N . ARG A 1 603 ? -102.609 -2.721 124.843 1.00 58.56 603 ARG A N 1
ATOM 4465 C CA . ARG A 1 603 ? -102.362 -3.639 123.702 1.00 58.56 603 ARG A CA 1
ATOM 4466 C C . ARG A 1 603 ? -101.943 -2.966 122.394 1.00 58.56 603 ARG A C 1
ATOM 4468 O O . ARG A 1 603 ? -101.101 -3.519 121.693 1.00 58.56 603 ARG A O 1
ATOM 4475 N N . ASN A 1 604 ? -102.505 -1.797 122.086 1.00 62.72 604 ASN A N 1
ATOM 4476 C CA . ASN A 1 604 ? -102.301 -1.116 120.808 1.00 62.72 604 ASN A CA 1
ATOM 4477 C C . ASN A 1 604 ? -102.000 0.371 121.022 1.00 62.72 604 ASN A C 1
ATOM 4479 O O . ASN A 1 604 ? -102.686 1.032 121.805 1.00 62.72 604 ASN A O 1
ATOM 4483 N N . PHE A 1 605 ? -101.044 0.893 120.258 1.00 61.97 605 PHE A N 1
ATOM 4484 C CA . PHE A 1 605 ? -100.798 2.326 120.096 1.00 61.97 605 PHE A CA 1
ATOM 4485 C C . PHE A 1 605 ? -100.835 2.697 118.616 1.00 61.97 605 PHE A C 1
ATOM 4487 O O . PHE A 1 605 ? -100.468 1.885 117.764 1.00 61.97 605 PHE A O 1
ATOM 4494 N N . ILE A 1 606 ? -101.228 3.938 118.324 1.00 62.34 606 ILE A N 1
ATOM 4495 C CA . ILE A 1 606 ? -100.874 4.580 117.058 1.00 62.34 606 ILE A CA 1
ATOM 4496 C C . ILE A 1 606 ? -99.795 5.611 117.349 1.00 62.34 606 ILE A C 1
ATOM 4498 O O . ILE A 1 606 ? -100.000 6.529 118.147 1.00 62.34 606 ILE A O 1
ATOM 4502 N N . ALA A 1 607 ? -98.661 5.453 116.675 1.00 66.00 607 ALA A N 1
ATOM 4503 C CA . ALA A 1 607 ? -97.625 6.467 116.613 1.00 66.00 607 ALA A CA 1
ATOM 4504 C C . ALA A 1 607 ? -97.631 7.082 115.218 1.00 66.00 607 ALA A C 1
ATOM 4506 O O . ALA A 1 607 ? -97.633 6.361 114.220 1.00 66.00 607 ALA A O 1
ATOM 4507 N N . TYR A 1 608 ? -97.625 8.408 115.151 1.00 63.97 608 TYR A N 1
ATOM 4508 C CA . TYR A 1 608 ? -97.536 9.132 113.890 1.00 63.97 608 TYR A CA 1
ATOM 4509 C C . TYR A 1 608 ? -96.462 10.209 113.964 1.00 63.97 608 TYR A C 1
ATOM 4511 O O . TYR A 1 608 ? -96.265 10.854 114.999 1.00 63.97 608 TYR A O 1
ATOM 4519 N N . ILE A 1 609 ? -95.768 10.392 112.843 1.00 66.88 609 ILE A N 1
ATOM 4520 C CA . ILE A 1 609 ? -94.798 11.465 112.645 1.00 66.88 609 ILE A CA 1
ATOM 4521 C C . ILE A 1 609 ? -95.325 12.375 111.546 1.00 66.88 609 ILE A C 1
ATOM 4523 O O . ILE A 1 609 ? -95.748 11.931 110.477 1.00 66.88 609 ILE A O 1
ATOM 4527 N N . MET A 1 610 ? -95.265 13.671 111.816 1.00 66.19 610 MET A N 1
ATOM 4528 C CA . MET A 1 610 ? -95.495 14.714 110.831 1.00 66.19 610 MET A CA 1
ATOM 4529 C C . MET A 1 610 ? -94.229 15.553 110.705 1.00 66.19 610 MET A C 1
ATOM 4531 O O . MET A 1 610 ? -93.540 15.785 111.703 1.00 66.19 610 MET A O 1
ATOM 4535 N N . TYR A 1 611 ? -93.941 16.040 109.505 1.00 69.00 611 TYR A N 1
ATOM 4536 C CA . TYR A 1 611 ? -92.824 16.947 109.270 1.00 69.00 611 TYR A CA 1
ATOM 4537 C C . TYR A 1 611 ? -93.276 18.208 108.549 1.00 69.00 611 TYR A C 1
ATOM 4539 O O . TYR A 1 611 ? -94.341 18.259 107.937 1.00 69.00 611 TYR A O 1
ATOM 4547 N N . ARG A 1 612 ? -92.449 19.242 108.620 1.00 66.75 612 ARG A N 1
ATOM 4548 C CA . ARG A 1 612 ? -92.523 20.394 107.727 1.00 66.75 612 ARG A CA 1
ATOM 4549 C C . ARG A 1 612 ? -91.127 20.946 107.486 1.00 66.75 612 ARG A C 1
ATOM 4551 O O . ARG A 1 612 ? -90.229 20.764 108.308 1.00 66.75 612 ARG A O 1
ATOM 4558 N N . TYR A 1 613 ? -91.024 21.639 106.371 1.00 65.19 613 TYR A N 1
ATOM 4559 C CA . TYR A 1 613 ? -89.814 22.231 105.825 1.00 65.19 613 TYR A CA 1
ATOM 4560 C C . TYR A 1 613 ? -89.459 23.573 106.488 1.00 65.19 613 TYR A C 1
ATOM 4562 O O . TYR A 1 613 ? -88.307 23.846 106.797 1.00 65.19 613 TYR A O 1
ATOM 4570 N N . GLU A 1 614 ? -90.468 24.371 106.855 1.00 66.88 614 GLU A N 1
ATOM 4571 C CA . GLU A 1 614 ? -90.267 25.718 107.404 1.00 66.88 614 GLU A CA 1
ATOM 4572 C C . GLU A 1 614 ? -90.802 25.878 108.839 1.00 66.88 614 GLU A C 1
ATOM 4574 O O . GLU A 1 614 ? -91.631 25.103 109.329 1.00 66.88 614 GLU A O 1
ATOM 4579 N N . THR A 1 615 ? -90.367 26.930 109.539 1.00 62.19 615 THR A N 1
ATOM 4580 C CA . THR A 1 615 ? -90.818 27.259 110.906 1.00 62.19 615 THR A CA 1
ATOM 4581 C C . THR A 1 615 ? -92.262 27.787 110.973 1.00 62.19 615 THR A C 1
ATOM 4583 O O . THR A 1 615 ? -92.864 27.791 112.054 1.00 62.19 615 THR A O 1
ATOM 4586 N N . SER A 1 616 ? -92.873 28.156 109.845 1.00 59.72 616 SER A N 1
ATOM 4587 C CA . SER A 1 616 ? -94.280 28.566 109.732 1.00 59.72 616 SER A CA 1
ATOM 4588 C C . SER A 1 616 ? -94.957 27.857 108.561 1.00 59.72 616 SER A C 1
ATOM 4590 O O . SER A 1 616 ? -94.421 27.846 107.466 1.00 59.72 616 SER A O 1
ATOM 4592 N N . GLY A 1 617 ? -96.132 27.264 108.788 1.00 60.94 617 GLY A N 1
ATOM 4593 C CA . GLY A 1 617 ? -96.836 26.455 107.786 1.00 60.94 617 GLY A CA 1
ATOM 4594 C C . GLY A 1 617 ? -97.423 25.172 108.376 1.00 60.94 617 GLY A C 1
ATOM 4595 O O . GLY A 1 617 ? -97.085 24.785 109.504 1.00 60.94 617 GLY A O 1
ATOM 4596 N N . GLY A 1 618 ? -98.336 24.547 107.627 1.00 62.94 618 GLY A N 1
ATOM 4597 C CA . GLY A 1 618 ? -98.972 23.278 107.993 1.00 62.94 618 GLY A CA 1
ATOM 4598 C C . GLY A 1 618 ? -97.973 22.118 108.029 1.00 62.94 618 GLY A C 1
ATOM 4599 O O . GLY A 1 618 ? -96.958 22.141 107.340 1.00 62.94 618 GLY A O 1
ATOM 4600 N N . TYR A 1 619 ? -98.250 21.112 108.857 1.00 66.50 619 TYR A N 1
ATOM 4601 C CA . TYR A 1 619 ? -97.450 19.889 108.913 1.00 66.50 619 TYR A CA 1
ATOM 4602 C C . TYR A 1 619 ? -97.928 18.892 107.854 1.00 66.50 619 TYR A C 1
ATOM 4604 O O . TYR A 1 619 ? -99.128 18.643 107.740 1.00 66.50 619 TYR A O 1
ATOM 4612 N N . TYR A 1 620 ? -96.988 18.299 107.120 1.00 64.62 620 TYR A N 1
ATOM 4613 C CA . TYR A 1 620 ? -97.232 17.186 106.213 1.00 64.62 620 TYR A CA 1
ATOM 4614 C C . TYR A 1 620 ? -97.163 15.866 106.974 1.00 64.62 620 TYR A C 1
ATOM 4616 O O . TYR A 1 620 ? -96.306 15.652 107.838 1.00 64.62 620 TYR A O 1
ATOM 4624 N N . TYR A 1 621 ? -98.082 14.965 106.650 1.00 64.69 621 TYR A N 1
ATOM 4625 C CA . TYR A 1 621 ? -98.110 13.637 107.238 1.00 64.69 621 TYR A CA 1
ATOM 4626 C C . TYR A 1 621 ? -96.996 12.776 106.640 1.00 64.69 621 TYR A C 1
ATOM 4628 O O . TYR A 1 621 ? -96.914 12.629 105.422 1.00 64.69 621 TYR A O 1
ATOM 4636 N N . ALA A 1 622 ? -96.137 12.220 107.494 1.00 62.75 622 ALA A N 1
ATOM 4637 C CA . ALA A 1 622 ? -94.986 11.442 107.054 1.00 62.75 622 ALA A CA 1
ATOM 4638 C C . ALA A 1 622 ? -95.306 9.952 106.992 1.00 62.75 622 ALA A C 1
ATOM 4640 O O . ALA A 1 622 ? -95.106 9.293 105.977 1.00 62.75 622 ALA A O 1
ATOM 4641 N N . SER A 1 623 ? -95.778 9.429 108.121 1.00 61.09 623 SER A N 1
ATOM 4642 C CA . SER A 1 623 ? -96.110 8.028 108.322 1.00 61.09 623 SER A CA 1
ATOM 4643 C C . SER A 1 623 ? -96.834 7.882 109.659 1.00 61.09 623 SER A C 1
ATOM 4645 O O . SER A 1 623 ? -96.562 8.632 110.604 1.00 61.09 623 SER A O 1
ATOM 4647 N N . ALA A 1 624 ? -97.720 6.896 109.752 1.00 62.28 624 ALA A N 1
ATOM 4648 C CA . ALA A 1 624 ? -98.112 6.332 111.034 1.00 62.28 624 ALA A CA 1
ATOM 4649 C C . ALA A 1 624 ? -98.089 4.823 110.952 1.00 62.28 624 ALA A C 1
ATOM 4651 O O . ALA A 1 624 ? -98.348 4.245 109.896 1.00 62.28 624 ALA A O 1
ATOM 4652 N N . ASP A 1 625 ? -97.837 4.220 112.102 1.00 56.41 625 ASP A N 1
ATOM 4653 C CA . ASP A 1 625 ? -97.924 2.786 112.263 1.00 56.41 625 ASP A CA 1
ATOM 4654 C C . ASP A 1 625 ? -98.822 2.456 113.455 1.00 56.41 625 ASP A C 1
ATOM 4656 O O . ASP A 1 625 ? -98.766 3.100 114.513 1.00 56.41 625 ASP A O 1
ATOM 4660 N N . GLN A 1 626 ? -99.682 1.461 113.256 1.00 62.56 626 GLN A N 1
ATOM 4661 C CA . GLN A 1 626 ? -100.504 0.901 114.313 1.00 62.56 626 GLN A CA 1
ATOM 4662 C C . GLN A 1 626 ? -99.788 -0.329 114.847 1.00 62.56 626 GLN A C 1
ATOM 4664 O O . GLN A 1 626 ? -99.813 -1.403 114.247 1.00 62.56 626 GLN A O 1
ATOM 4669 N N . ILE A 1 627 ? -99.193 -0.189 116.026 1.00 60.81 627 ILE A N 1
ATOM 4670 C CA . ILE A 1 627 ? -98.410 -1.268 116.610 1.00 60.81 627 ILE A CA 1
ATOM 4671 C C . ILE A 1 627 ? -99.285 -2.011 117.602 1.00 60.81 627 ILE A C 1
ATOM 4673 O O . ILE A 1 627 ? -99.556 -1.539 118.710 1.00 60.81 627 ILE A O 1
ATOM 4677 N N . GLY A 1 628 ? -99.739 -3.186 117.176 1.00 59.78 628 GLY A N 1
ATOM 4678 C CA . GLY A 1 628 ? -100.357 -4.165 118.053 1.00 59.78 628 GLY A CA 1
ATOM 4679 C C . GLY A 1 628 ? -99.302 -5.105 118.615 1.00 59.78 628 GLY A C 1
ATOM 4680 O O . GLY A 1 628 ? -98.676 -5.851 117.865 1.00 59.78 628 GLY A O 1
ATOM 4681 N N . ASN A 1 629 ? -99.119 -5.102 119.936 1.00 59.41 629 ASN A N 1
ATOM 4682 C CA . ASN A 1 629 ? -98.339 -6.136 120.606 1.00 59.41 629 ASN A CA 1
ATOM 4683 C C . ASN A 1 629 ? -99.310 -7.180 121.187 1.00 59.41 629 ASN A C 1
ATOM 4685 O O . ASN A 1 629 ? -100.048 -6.857 122.125 1.00 59.41 629 ASN A O 1
ATOM 4689 N N . PRO A 1 630 ? -99.331 -8.431 120.683 1.00 57.50 630 PRO A N 1
ATOM 4690 C CA . PRO A 1 630 ? -100.254 -9.459 121.170 1.00 57.50 630 PRO A CA 1
ATOM 4691 C C . PRO A 1 630 ? -100.078 -9.779 122.666 1.00 57.50 630 PRO A C 1
ATOM 4693 O O . PRO A 1 630 ? -101.035 -10.224 123.304 1.00 57.50 630 PRO A O 1
ATOM 4696 N N . SER A 1 631 ? -98.905 -9.485 123.239 1.00 58.16 631 SER A N 1
ATOM 4697 C CA . SER A 1 631 ? -98.577 -9.670 124.660 1.00 58.16 631 SER A CA 1
ATOM 4698 C C . SER A 1 631 ? -98.886 -8.448 125.542 1.00 58.16 631 SER A C 1
ATOM 4700 O O . SER A 1 631 ? -98.860 -8.559 126.765 1.00 58.16 631 SER A O 1
ATOM 4702 N N . GLY A 1 632 ? -99.204 -7.296 124.941 1.00 63.25 632 GLY A N 1
ATOM 4703 C CA . GLY A 1 632 ? -99.363 -6.008 125.622 1.00 63.25 632 GLY A CA 1
ATOM 4704 C C . GLY A 1 632 ? -98.038 -5.289 125.926 1.00 63.25 632 GLY A C 1
ATOM 4705 O O . GLY A 1 632 ? -97.022 -5.907 126.232 1.00 63.25 632 GLY A O 1
ATOM 4706 N N . PHE A 1 633 ? -98.052 -3.962 125.831 1.00 65.19 633 PHE A N 1
ATOM 4707 C CA . PHE A 1 633 ? -97.048 -3.045 126.369 1.00 65.19 633 PHE A CA 1
ATOM 4708 C C . PHE A 1 633 ? -97.247 -2.909 127.879 1.00 65.19 633 PHE A C 1
ATOM 4710 O O . PHE A 1 633 ? -98.385 -2.840 128.334 1.00 65.19 633 PHE A O 1
ATOM 4717 N N . VAL A 1 634 ? -96.163 -2.861 128.649 1.00 69.50 634 VAL A N 1
ATOM 4718 C CA . VAL A 1 634 ? -96.156 -2.853 130.118 1.00 69.50 634 VAL A CA 1
ATOM 4719 C C . VAL A 1 634 ? -95.786 -1.462 130.634 1.00 69.50 634 VAL A C 1
ATOM 4721 O O . VAL A 1 634 ? -94.857 -0.835 130.125 1.00 69.50 634 VAL A O 1
ATOM 4724 N N . ALA A 1 635 ? -96.496 -0.989 131.663 1.00 68.88 635 ALA A N 1
ATOM 4725 C CA . ALA A 1 635 ? -96.219 0.297 132.302 1.00 68.88 635 ALA A CA 1
ATOM 4726 C C . ALA A 1 635 ? -94.755 0.410 132.780 1.00 68.88 635 ALA A C 1
ATOM 4728 O O . ALA A 1 635 ? -94.214 -0.513 133.389 1.00 68.88 635 ALA A O 1
ATOM 4729 N N . GLY A 1 636 ? -94.119 1.552 132.516 1.00 65.19 636 GLY A N 1
ATOM 4730 C CA . GLY A 1 636 ? -92.744 1.869 132.908 1.00 65.19 636 GLY A CA 1
ATOM 4731 C C . GLY A 1 636 ? -91.650 1.311 131.990 1.00 65.19 636 GLY A C 1
ATOM 4732 O O . GLY A 1 636 ? -90.481 1.635 132.194 1.00 65.19 636 GLY A O 1
ATOM 4733 N N . GLN A 1 637 ? -91.982 0.502 130.976 1.00 69.25 637 GLN A N 1
ATOM 4734 C CA . GLN A 1 637 ? -90.994 0.024 130.004 1.00 69.25 637 GLN A CA 1
ATOM 4735 C C . GLN A 1 637 ? -90.785 1.012 128.853 1.00 69.25 637 GLN A C 1
ATOM 4737 O O . GLN A 1 637 ? -91.726 1.658 128.384 1.00 69.25 637 GLN A O 1
ATOM 4742 N N . LYS A 1 638 ? -89.529 1.095 128.393 1.00 68.75 638 LYS A N 1
ATOM 4743 C CA . LYS A 1 638 ? -89.142 1.869 127.212 1.00 68.75 638 LYS A CA 1
ATOM 4744 C C . LYS A 1 638 ? -89.369 1.051 125.952 1.00 68.75 638 LYS A C 1
ATOM 4746 O O . LYS A 1 638 ? -88.852 -0.059 125.828 1.00 68.75 638 LYS A O 1
ATOM 4751 N N . TYR A 1 639 ? -90.088 1.632 125.007 1.00 66.38 639 TYR A N 1
ATOM 4752 C CA . TYR A 1 639 ? -90.329 1.051 123.696 1.00 66.38 639 TYR A CA 1
ATOM 4753 C C . TYR A 1 639 ? -89.701 1.921 122.617 1.00 66.38 639 TYR A C 1
ATOM 4755 O O . TYR A 1 639 ? -89.601 3.139 122.766 1.00 66.38 639 TYR A O 1
ATOM 4763 N N . ARG A 1 640 ? -89.260 1.272 121.537 1.00 68.00 640 ARG A N 1
ATOM 4764 C CA . ARG A 1 640 ? -88.682 1.924 120.366 1.00 68.00 640 ARG A CA 1
ATOM 4765 C C . ARG A 1 640 ? -89.505 1.570 119.141 1.00 68.00 640 ARG A C 1
ATOM 4767 O O . ARG A 1 640 ? -89.728 0.393 118.870 1.00 68.00 640 ARG A O 1
ATOM 4774 N N . ILE A 1 641 ? -89.905 2.588 118.394 1.00 64.81 641 ILE A N 1
ATOM 4775 C CA . ILE A 1 641 ? -90.590 2.434 117.112 1.00 64.81 641 ILE A CA 1
ATOM 4776 C C . ILE A 1 641 ? -89.670 2.947 116.015 1.00 64.81 641 ILE A C 1
ATOM 4778 O O . ILE A 1 641 ? -89.185 4.072 116.116 1.00 64.81 641 ILE A O 1
ATOM 4782 N N . LEU A 1 642 ? -89.445 2.138 114.977 1.00 62.62 642 LEU A N 1
ATOM 4783 C CA . LEU A 1 642 ? -88.737 2.562 113.773 1.00 62.62 642 LEU A CA 1
ATOM 4784 C C . LEU A 1 642 ? -89.747 2.981 112.710 1.00 62.62 642 LEU A C 1
ATOM 4786 O O . LEU A 1 642 ? -90.569 2.175 112.285 1.00 62.62 642 LEU A O 1
ATOM 4790 N N . LEU A 1 643 ? -89.647 4.225 112.251 1.00 62.50 643 LEU A N 1
ATOM 4791 C CA . LEU A 1 643 ? -90.414 4.729 111.117 1.00 62.50 643 LEU A CA 1
ATOM 4792 C C . LEU A 1 643 ? -89.439 5.125 110.005 1.00 62.50 643 LEU A C 1
ATOM 4794 O O . LEU A 1 643 ? -88.460 5.844 110.234 1.00 62.50 643 LEU A O 1
ATOM 4798 N N . TYR A 1 644 ? -89.697 4.623 108.798 1.00 58.78 644 TYR A N 1
ATOM 4799 C CA . TYR A 1 644 ? -88.916 4.952 107.609 1.00 58.78 644 TYR A CA 1
ATOM 4800 C C . TYR A 1 644 ? -89.434 6.250 107.000 1.00 58.78 644 TYR A C 1
ATOM 4802 O O . TYR A 1 644 ? -90.619 6.364 106.689 1.00 58.78 644 TYR A O 1
ATOM 4810 N N . LEU A 1 645 ? -88.539 7.217 106.810 1.00 59.84 645 LEU A N 1
ATOM 4811 C CA . LEU A 1 645 ? -88.859 8.479 106.156 1.00 59.84 645 LEU A CA 1
ATOM 4812 C C . LEU A 1 645 ? -88.215 8.517 104.770 1.00 59.84 645 LEU A C 1
ATOM 4814 O O . LEU A 1 645 ? -86.993 8.541 104.639 1.00 59.84 645 LEU A O 1
ATOM 4818 N N . GLY A 1 646 ? -89.052 8.527 103.734 1.00 56.09 646 GLY A N 1
ATOM 4819 C CA . GLY A 1 646 ? -88.646 8.824 102.362 1.00 56.09 646 GLY A CA 1
ATOM 4820 C C . GLY A 1 646 ? -88.832 10.309 102.085 1.00 56.09 646 GLY A C 1
ATOM 4821 O O . GLY A 1 646 ? -89.834 10.688 101.489 1.00 56.09 646 GLY A O 1
ATOM 4822 N N . ILE A 1 647 ? -87.917 11.151 102.567 1.00 55.69 647 ILE A N 1
ATOM 4823 C CA . ILE A 1 647 ? -87.983 12.601 102.336 1.00 55.69 647 ILE A CA 1
ATOM 4824 C C . ILE A 1 647 ? -86.953 12.976 101.272 1.00 55.69 647 ILE A C 1
ATOM 4826 O O . ILE A 1 647 ? -85.796 12.560 101.344 1.00 55.69 647 ILE A O 1
ATOM 4830 N N . ALA A 1 648 ? -87.400 13.744 100.279 1.00 49.97 648 ALA A N 1
ATOM 4831 C CA . ALA A 1 648 ? -86.557 14.330 99.251 1.00 49.97 648 ALA A CA 1
ATOM 4832 C C . ALA A 1 648 ? -86.290 15.808 99.580 1.00 49.97 648 ALA A C 1
ATOM 4834 O O . ALA A 1 648 ? -87.229 16.565 99.811 1.00 49.97 648 ALA A O 1
ATOM 4835 N N . ASP A 1 649 ? -84.996 16.134 99.599 1.00 53.22 649 ASP A N 1
ATOM 4836 C CA . ASP A 1 649 ? -84.361 17.441 99.403 1.00 53.22 649 ASP A CA 1
ATOM 4837 C C . ASP A 1 649 ? -84.833 18.630 100.259 1.00 53.22 649 ASP A C 1
ATOM 4839 O O . ASP A 1 649 ? -85.614 19.431 99.770 1.00 53.22 649 ASP A O 1
ATOM 4843 N N . GLU A 1 650 ? -84.267 18.804 101.470 1.00 55.34 650 GLU A N 1
ATOM 4844 C CA . GLU A 1 650 ? -84.086 20.117 102.135 1.00 55.34 650 GLU A CA 1
ATOM 4845 C C . GLU A 1 650 ? -83.154 20.049 103.378 1.00 55.34 650 GLU A C 1
ATOM 4847 O O . GLU A 1 650 ? -82.856 18.962 103.875 1.00 55.34 650 GLU A O 1
ATOM 4852 N N . GLU A 1 651 ? -82.648 21.201 103.850 1.00 55.09 651 GLU A N 1
ATOM 4853 C CA . GLU A 1 651 ? -81.501 21.323 104.784 1.00 55.09 651 GLU A CA 1
ATOM 4854 C C . GLU A 1 651 ? -81.883 21.367 106.287 1.00 55.09 651 GLU A C 1
ATOM 4856 O O . GLU A 1 651 ? -81.057 21.061 107.151 1.00 55.09 651 GLU A O 1
ATOM 4861 N N . ILE A 1 652 ? -83.139 21.689 106.630 1.00 59.28 652 ILE A N 1
ATOM 4862 C CA . ILE A 1 652 ? -83.668 21.669 108.010 1.00 59.28 652 ILE A CA 1
ATOM 4863 C C . ILE A 1 652 ? -85.075 21.067 107.994 1.00 59.28 652 ILE A C 1
ATOM 4865 O O . ILE A 1 652 ? -85.904 21.450 107.176 1.00 59.28 652 ILE A O 1
ATOM 4869 N N . ILE A 1 653 ? -85.369 20.142 108.915 1.00 62.44 653 ILE A N 1
ATOM 4870 C CA . ILE A 1 653 ? -86.701 19.532 109.032 1.00 62.44 653 ILE A CA 1
ATOM 4871 C C . ILE A 1 653 ? -87.201 19.643 110.475 1.00 62.44 653 ILE A C 1
ATOM 4873 O O . ILE A 1 653 ? -86.511 19.276 111.432 1.00 62.44 653 ILE A O 1
ATOM 4877 N N . HIS A 1 654 ? -88.435 20.128 110.637 1.00 62.09 654 HIS A N 1
ATOM 4878 C CA . HIS A 1 654 ? -89.126 20.152 111.924 1.00 62.09 654 HIS A CA 1
ATOM 4879 C C . HIS A 1 654 ? -90.074 18.963 112.045 1.00 62.09 654 HIS A C 1
ATOM 4881 O O . HIS A 1 654 ? -90.989 18.809 111.234 1.00 62.09 654 HIS A O 1
ATOM 4887 N N . PHE A 1 655 ? -89.922 18.179 113.108 1.00 63.69 655 PHE A N 1
ATOM 4888 C CA . PHE A 1 655 ? -90.741 17.005 113.381 1.00 63.69 655 PHE A CA 1
ATOM 4889 C C . PHE A 1 655 ? -91.737 17.265 114.508 1.00 63.69 655 PHE A C 1
ATOM 4891 O O . PHE A 1 655 ? -91.442 17.928 115.505 1.00 63.69 655 PHE A O 1
ATOM 4898 N N . ARG A 1 656 ? -92.928 16.690 114.367 1.00 65.38 656 ARG A N 1
ATOM 4899 C CA . ARG A 1 656 ? -93.857 16.452 115.471 1.00 65.38 656 ARG A CA 1
ATOM 4900 C C . ARG A 1 656 ? -94.133 14.966 115.530 1.00 65.38 656 ARG A C 1
ATOM 4902 O O . ARG A 1 656 ? -94.482 14.369 114.514 1.00 65.38 656 ARG A O 1
ATOM 4909 N N . ALA A 1 657 ? -94.005 14.397 116.717 1.00 61.31 657 ALA A N 1
ATOM 4910 C CA . ALA A 1 657 ? -94.403 13.025 116.966 1.00 61.31 657 ALA A CA 1
ATOM 4911 C C . ALA A 1 657 ? -95.426 12.986 118.093 1.00 61.31 657 ALA A C 1
ATOM 4913 O O . ALA A 1 657 ? -95.368 13.780 119.033 1.00 61.31 657 ALA A O 1
ATOM 4914 N N . ASN A 1 658 ? -96.357 12.050 117.982 1.00 59.84 658 ASN A N 1
ATOM 4915 C CA . ASN A 1 658 ? -97.272 11.714 119.055 1.00 59.84 658 ASN A CA 1
ATOM 4916 C C . ASN A 1 658 ? -97.503 10.205 119.058 1.00 59.84 658 ASN A C 1
ATOM 4918 O O . ASN A 1 658 ? -97.526 9.573 117.999 1.00 59.84 658 ASN A O 1
ATOM 4922 N N . ALA A 1 659 ? -97.692 9.651 120.248 1.00 58.50 659 ALA A N 1
ATOM 4923 C CA . ALA A 1 659 ? -98.123 8.281 120.446 1.00 58.50 659 ALA A CA 1
ATOM 4924 C C . ALA A 1 659 ? -99.364 8.327 121.330 1.00 58.50 659 ALA A C 1
ATOM 4926 O O . ALA A 1 659 ? -99.299 8.765 122.478 1.00 58.50 659 ALA A O 1
ATOM 4927 N N . THR A 1 660 ? -100.501 7.911 120.780 1.00 56.72 660 THR A N 1
ATOM 4928 C CA . THR A 1 660 ? -101.764 7.894 121.517 1.00 56.72 660 THR A CA 1
ATOM 4929 C C . THR A 1 660 ? -102.336 6.491 121.580 1.00 56.72 660 THR A C 1
ATOM 4931 O O . THR A 1 660 ? -102.179 5.668 120.668 1.00 56.72 660 THR A O 1
ATOM 4934 N N . TRP A 1 661 ? -102.963 6.212 122.715 1.00 58.28 661 TRP A N 1
ATOM 4935 C CA . TRP A 1 661 ? -103.642 4.961 122.973 1.00 58.28 661 TRP A CA 1
ATOM 4936 C C . TRP A 1 661 ? -104.946 4.898 122.182 1.00 58.28 661 TRP A C 1
ATOM 4938 O O . TRP A 1 661 ? -105.647 5.897 122.036 1.00 58.28 661 TRP A O 1
ATOM 4948 N N . LEU A 1 662 ? -105.284 3.711 121.687 1.00 54.66 662 LEU A N 1
ATOM 4949 C CA . LEU A 1 662 ? -106.479 3.494 120.882 1.00 54.66 662 LEU A CA 1
ATOM 4950 C C . LEU A 1 662 ? -107.355 2.469 121.582 1.00 54.66 662 LEU A C 1
ATOM 4952 O O . LEU A 1 662 ? -107.239 1.279 121.293 1.00 54.66 662 LEU A O 1
ATOM 4956 N N . VAL A 1 663 ? -108.174 2.892 122.552 1.00 52.19 663 VAL A N 1
ATOM 4957 C CA . VAL A 1 663 ? -109.024 1.941 123.281 1.00 52.19 663 VAL A CA 1
ATOM 4958 C C . VAL A 1 663 ? -110.420 2.448 123.590 1.00 52.19 663 VAL A C 1
ATOM 4960 O O . VAL A 1 663 ? -110.655 3.531 124.111 1.00 52.19 663 VAL A O 1
ATOM 4963 N N . SER A 1 664 ? -111.349 1.535 123.329 1.00 47.91 664 SER A N 1
ATOM 4964 C CA . SER A 1 664 ? -112.662 1.436 123.938 1.00 47.91 664 SER A CA 1
ATOM 4965 C C . SER A 1 664 ? -112.541 1.152 125.445 1.00 47.91 664 SER A C 1
ATOM 4967 O O . SER A 1 664 ? -112.449 -0.008 125.852 1.00 47.91 664 SER A O 1
ATOM 4969 N N . GLY A 1 665 ? -112.521 2.185 126.286 1.00 48.09 665 GLY A N 1
ATOM 4970 C CA . GLY A 1 665 ? -112.625 2.026 127.742 1.00 48.09 665 GLY A CA 1
ATOM 4971 C C . GLY A 1 665 ? -111.810 3.045 128.532 1.00 48.09 665 GLY A C 1
ATOM 4972 O O . GLY A 1 665 ? -110.612 3.190 128.332 1.00 48.09 665 GLY A O 1
ATOM 4973 N N . THR A 1 666 ? -112.484 3.743 129.442 1.00 42.62 666 THR A N 1
ATOM 4974 C CA . THR A 1 666 ? -112.014 4.905 130.208 1.00 42.62 666 THR A CA 1
ATOM 4975 C C . THR A 1 666 ? -110.823 4.601 131.119 1.00 42.62 666 THR A C 1
ATOM 4977 O O . THR A 1 666 ? -110.981 4.013 132.189 1.00 42.62 666 THR A O 1
ATOM 4980 N N . GLY A 1 667 ? -109.647 5.076 130.718 1.00 46.06 667 GLY A N 1
ATOM 4981 C CA . GLY A 1 667 ? -108.447 5.164 131.542 1.00 46.06 667 GLY A CA 1
ATOM 4982 C C . GLY A 1 667 ? -107.435 6.097 130.880 1.00 46.06 667 GLY A C 1
ATOM 4983 O O . GLY A 1 667 ? -106.906 5.777 129.818 1.00 46.06 667 GLY A O 1
ATOM 4984 N N . ASN A 1 668 ? -107.184 7.262 131.486 1.00 46.81 668 ASN A N 1
ATOM 4985 C CA . ASN A 1 668 ? -106.195 8.224 130.993 1.00 46.81 668 ASN A CA 1
ATOM 4986 C C . ASN A 1 668 ? -104.808 7.577 131.010 1.00 46.81 668 ASN A C 1
ATOM 4988 O O . ASN A 1 668 ? -104.300 7.236 132.077 1.00 46.81 668 ASN A O 1
ATOM 4992 N N . SER A 1 669 ? -104.198 7.427 129.838 1.00 51.06 669 SER A N 1
ATOM 4993 C CA . SER A 1 669 ? -102.849 6.882 129.705 1.00 51.06 669 SER A CA 1
ATOM 4994 C C . SER A 1 669 ? -101.926 7.973 129.183 1.00 51.06 669 SER A C 1
ATOM 4996 O O . SER A 1 669 ? -102.115 8.483 128.081 1.00 51.06 669 SER A O 1
ATOM 4998 N N . THR A 1 670 ? -100.948 8.355 129.997 1.00 53.44 670 THR A N 1
ATOM 4999 C CA . THR A 1 670 ? -99.892 9.294 129.625 1.00 53.44 670 THR A CA 1
ATOM 5000 C C . THR A 1 670 ? -98.739 8.534 128.979 1.00 53.44 670 THR A C 1
ATOM 5002 O O . THR A 1 670 ? -98.360 7.449 129.423 1.00 53.44 670 THR A O 1
ATOM 5005 N N . VAL A 1 671 ? -98.167 9.101 127.921 1.00 55.16 671 VAL A N 1
ATOM 5006 C CA . VAL A 1 671 ? -96.842 8.704 127.443 1.00 55.16 671 VAL A CA 1
ATOM 5007 C C . VAL A 1 671 ? -95.865 9.748 127.971 1.00 55.16 671 VAL A C 1
ATOM 5009 O O . VAL A 1 671 ? -96.105 10.951 127.833 1.00 55.16 671 VAL A O 1
ATOM 5012 N N . SER A 1 672 ? -94.810 9.297 128.644 1.00 57.84 672 SER A N 1
ATOM 5013 C CA . SER A 1 672 ? -93.783 10.170 129.215 1.00 57.84 672 SER A CA 1
ATOM 5014 C C . SER A 1 672 ? -92.414 9.839 128.634 1.00 57.84 672 SER A C 1
ATOM 5016 O O . SER A 1 672 ? -92.183 8.738 128.128 1.00 57.84 672 SER A O 1
ATOM 5018 N N . ASP A 1 673 ? -91.505 10.810 128.707 1.00 60.00 673 ASP A N 1
ATOM 5019 C CA . ASP A 1 673 ? -90.121 10.683 128.239 1.00 60.00 673 ASP A CA 1
ATOM 5020 C C . ASP A 1 673 ? -90.002 10.338 126.747 1.00 60.00 673 ASP A C 1
ATOM 5022 O O . ASP A 1 673 ? -89.148 9.546 126.348 1.00 60.00 673 ASP A O 1
ATOM 5026 N N . CYS A 1 674 ? -90.867 10.927 125.915 1.00 57.31 674 CYS A N 1
ATOM 5027 C CA . CYS A 1 674 ? -90.750 10.813 124.466 1.00 57.31 674 CYS A CA 1
ATOM 5028 C C . CYS A 1 674 ? -89.462 11.491 123.986 1.00 57.31 674 CYS A C 1
ATOM 5030 O O . CYS A 1 674 ? -89.285 12.696 124.165 1.00 57.31 674 CYS A O 1
ATOM 5032 N N . GLN A 1 675 ? -88.597 10.724 123.329 1.00 61.22 675 GLN A N 1
ATOM 5033 C CA . GLN A 1 675 ? -87.404 11.203 122.648 1.00 61.22 675 GLN A CA 1
ATOM 5034 C C . GLN A 1 675 ? -87.440 10.753 121.187 1.00 61.22 675 GLN A C 1
ATOM 5036 O O . GLN A 1 675 ? -87.750 9.602 120.879 1.00 61.22 675 GLN A O 1
ATOM 5041 N N . ILE A 1 676 ? -87.095 11.664 120.278 1.00 60.69 676 ILE A N 1
ATOM 5042 C CA . ILE A 1 676 ? -86.866 11.340 118.870 1.00 60.69 676 ILE A CA 1
ATOM 5043 C C . ILE A 1 676 ? -85.363 11.204 118.652 1.00 60.69 676 ILE A C 1
ATOM 5045 O O . ILE A 1 676 ? -84.600 12.093 119.024 1.00 60.69 676 ILE A O 1
ATOM 5049 N N . VAL A 1 677 ? -84.946 10.099 118.037 1.00 61.06 677 VAL A N 1
ATOM 5050 C CA . VAL A 1 677 ? -83.562 9.864 117.617 1.00 61.06 677 VAL A CA 1
ATOM 5051 C C . VAL A 1 677 ? -83.544 9.643 116.110 1.00 61.06 677 VAL A C 1
ATOM 5053 O O . VAL A 1 677 ? -84.256 8.780 115.600 1.00 61.06 677 VAL A O 1
ATOM 5056 N N . VAL A 1 678 ? -82.733 10.412 115.390 1.00 57.78 678 VAL A N 1
ATOM 5057 C CA . VAL A 1 678 ? -82.580 10.293 113.935 1.00 57.78 678 VAL A CA 1
ATOM 5058 C C . VAL A 1 678 ? -81.230 9.649 113.642 1.00 57.78 678 VAL A C 1
ATOM 5060 O O . VAL A 1 678 ? -80.200 10.186 114.029 1.00 57.78 678 VAL A O 1
ATOM 5063 N N . ASN A 1 679 ? -81.231 8.499 112.965 1.00 57.88 679 ASN A N 1
ATOM 5064 C CA . ASN A 1 679 ? -80.016 7.762 112.613 1.00 57.88 679 ASN A CA 1
ATOM 5065 C C . ASN A 1 679 ? -79.873 7.638 111.090 1.00 57.88 679 ASN A C 1
ATOM 5067 O O . ASN A 1 679 ? -80.836 7.295 110.395 1.00 57.88 679 ASN A O 1
ATOM 5071 N N . GLN A 1 680 ? -78.662 7.859 110.576 1.00 55.00 680 GLN A N 1
ATOM 5072 C CA . GLN A 1 680 ? -78.318 7.626 109.172 1.00 55.00 680 GLN A CA 1
ATOM 5073 C C . GLN A 1 680 ? -78.069 6.131 108.917 1.00 55.00 680 GLN A C 1
ATOM 5075 O O . GLN A 1 680 ? -77.417 5.467 109.719 1.00 55.00 680 GLN A O 1
ATOM 5080 N N . ILE A 1 681 ? -78.564 5.594 107.797 1.00 50.28 681 ILE A N 1
ATOM 5081 C CA . ILE A 1 681 ? -78.285 4.207 107.391 1.00 50.28 681 ILE A CA 1
ATOM 5082 C C . ILE A 1 681 ? -77.011 4.188 106.527 1.00 50.28 681 ILE A C 1
ATOM 5084 O O . ILE A 1 681 ? -77.009 4.757 105.432 1.00 50.28 681 ILE A O 1
ATOM 5088 N N . SER A 1 682 ? -75.936 3.535 106.979 1.00 47.06 682 SER A N 1
ATOM 5089 C CA . SER A 1 682 ? -74.777 3.194 106.135 1.00 47.06 682 SER A CA 1
ATOM 5090 C C . SER A 1 682 ? -74.891 1.755 105.617 1.00 47.06 682 SER A C 1
ATOM 5092 O O . SER A 1 682 ? -75.481 0.907 106.285 1.00 47.06 682 SER A O 1
ATOM 5094 N N . LYS A 1 683 ? -74.378 1.503 104.407 1.00 36.25 683 LYS A N 1
ATOM 5095 C CA . LYS A 1 683 ? -74.312 0.167 103.793 1.00 36.25 683 LYS A CA 1
ATOM 5096 C C . LYS A 1 683 ? -73.127 -0.627 104.309 1.00 36.25 683 LYS A C 1
ATOM 5098 O O . LYS A 1 683 ? -72.084 0.023 104.539 1.00 36.25 683 LYS A O 1
#

pLDDT: mean 71.41, std 18.84, range [28.7, 98.62]